Protein AF-A0A8T3S7T8-F1 (afdb_monomer)

Mean predicted aligned error: 4.33 Å

Nearest PDB structures (foldseek):
  5igh-assembly1_A  TM=6.616E-01  e=3.469E-10  Escherichia coli
  4dfb-assembly2_B  TM=6.862E-01  e=3.957E-08  Enterococcus casseliflavus
  3dxq-assembly1_A  TM=6.863E-01  e=6.716E-07  Mesorhizobium loti
  4feu-assembly6_F  TM=6.200E-01  e=1.980E-06  Acinetobacter baumannii AYE
  4few-assembly8_D  TM=5.437E-01  e=1.697E-06  Acinetobacter baumannii AYE

Solvent-accessible surface area (backbone atoms only — not comparable to full-atom values): 23441 Å² total; per-residue (Å²): 118,49,77,35,48,26,35,40,47,37,48,44,91,56,81,72,30,24,47,18,29,81,88,48,34,63,35,72,49,75,26,70,29,52,98,86,50,35,72,57,37,23,50,49,53,46,36,37,72,77,48,74,37,93,72,50,72,39,44,59,48,68,62,81,33,96,83,70,50,88,85,65,47,50,33,34,36,36,38,46,67,69,62,90,86,64,68,82,48,89,64,47,46,79,37,64,72,51,90,67,57,59,82,90,47,23,70,61,52,50,52,50,49,54,35,61,67,69,65,52,78,79,60,88,50,57,49,72,65,54,40,89,68,34,65,62,52,51,53,52,48,54,42,50,46,24,45,76,70,74,39,37,62,38,83,66,77,40,64,56,42,55,54,75,61,39,36,33,32,41,32,39,23,69,84,75,49,48,36,37,38,38,40,44,25,81,91,23,32,39,27,46,52,50,48,54,51,43,31,74,74,43,67,74,44,33,52,54,71,75,42,73,39,66,92,81,18,30,37,30,27,45,60,67,54,94,60,47,51,36,86,79,45,50,70,67,55,52,38,46,43,48,37,46,52,41,52,51,27,55,75,33,43,90,40,60,68,62,43,45,73,56,58,42,45,81,56,48,53,91,46,47,25,61,46,40,51,63,46,57,70,51,30,76,74,30,62,34,64,93,69,58,69,71,57,51,53,52,46,32,54,48,40,42,55,47,27,57,54,58,58,69,53,58,54,64,53,14,54,29,47,60,58,43,36,52,69,36,27,28,53,45,95,88,38,52,23,48,50,77,52,49,52,42,26,37,19,52,64,69,41,36,47,17,39,34,73,65,36,92,72,62,68,65,59,64,69,58,52,49,51,35,44,48,61,44,43,50,80,67,31,67,43,76,92,50,70,90,36,60,70,63,49,38,22,52,9,14,46,54,45,22,35,51,30,30,50,53,20,62,55,30,40,81,92,44,24,80,80,45,18,58,50,23,40,51,23,43,51,53,23,52,76,66,50,133

Foldseek 3Di:
DAKEKEFEWEDAPDAFWTKAFLVRAGDIDIFDDDPQADPVNSVCVRCCVPQVFNWQWLDKFWFADPVNDSNPIYIYTYTAHGDPPGDGDPRMDIHGHDPDYDPPCRVVVVVVSVCRNVVPDPDPLRACSNDHPSVVVQVVVLQVLCVVLVWGFDDDFAWSDDAQAWTKTWTQTPVRWIKIKIQGRPLQLLVQVVQVVLCVQPPPQAFAWSDGDSVRRMTITTDQDDAFCPLVHDLVNLLLLLLSQLVSFLSFFPVVVVCVVSVAAADELQCLLVLLCVLVVPCVLLVADDDDPVLNVLLSVLSNVLSVVLVVQPQTWGKEQLQDARRQWDDHPNHTHGYDSRRIHGYHRLLNVQNQCLPPSHHPDVLSSLVSNLVSSVVRGGCPSCNPPNLSSNLNSLSVQLSVLSVSLNSGDVSRSSVRSVSNHSSCVSNSVSRD

Sequence (436 aa):
MLTIPTHLLVPHQGHGAVLVDAHGALPRLDLVLEEEDTVVIGVLRALRSAWNLDAVVLETHLPPAPDGSSDDHVALAVIDEPDPSWTAPAGTRWDQPPRELPERVGPRAATWLGEWETGAEPPPLRPRWARPGWHARATAWIRAALEEAGRPAAGEIEMRRLWGISAIARVATAGGGTAWFKAVFPQFEVEVAITRFLEAAIPDAVPHVIAADGDVGWLLLDAVGAEPVGSAATDDQLAAAIRRLVQIQASMAGREEELRALGVADRPLRRLADDVAAAMDDPAEIEGPDVAPERLATVVDWVRRQSDWLDAVGLPETLVHGDFHVFNVIERHGEPVIIDWSDPAISHPLLDVGPWFGHPVAPGDPGRSWAAWLDALSSIGPVDAVRGERERVFGLASAFQLVSYAAIVRGLEPANRYQLSDGVRDFWGLLDARVP

Secondary structure (DSSP, 8-state):
-EEEEEEEE-B-SSTT-EEEETTSSPPEEEEEE-TT--HHHHHHHHHHHHH---PPEEEEE-PPPTT--GGG--EEEEEPPPPTT--PPTTEEEESPPSS--TTTHHHHHHHHHHHHHTPPPPTTS-GGGSTTHHHHHHHHHHHHHHHTT--EEEEEEEEEESSSEEEEEEEETTS-EEEEEEEPGGGTHHHHHHHHHHHHSTTSS--EEEEETTTTEEEEE---SSB--TT--HHHHHHHHHHHHHHHHHHTT-HHHHHHTT-EE--HHHHHHHHHHHTS-TTTTT-----HHHHHHHHHHHHHHHHHHHTT-PPPEEE-SS-STTSEEEETTEEEE---SS-EEE-GGGGHHHHHHSSS--S-HHHHHHHHHHHHTTTS--GGGTT-HHHHHHHHHHHHHHHHHHHHHHS-GGGGGGTHHHHHHHHHHHHTT--

pLDDT: mean 94.03, std 6.05, range [59.03, 98.88]

Radius of gyration: 23.19 Å; Cα contacts (8 Å, |Δi|>4): 797; chains: 1; bounding box: 56×42×66 Å

Structure (mmCIF, N/CA/C/O backbone):
data_AF-A0A8T3S7T8-F1
#
_entry.id   AF-A0A8T3S7T8-F1
#
loop_
_atom_site.group_PDB
_atom_site.id
_atom_site.type_symbol
_atom_site.label_atom_id
_atom_site.label_alt_id
_atom_site.label_comp_id
_atom_site.label_asym_id
_atom_site.label_entity_id
_atom_site.label_seq_id
_atom_site.pdbx_PDB_ins_code
_atom_site.Cartn_x
_atom_site.Cartn_y
_atom_site.Cartn_z
_atom_site.occupancy
_atom_site.B_iso_or_equiv
_atom_site.auth_seq_id
_atom_site.auth_comp_id
_atom_site.auth_asym_id
_atom_site.auth_atom_id
_atom_site.pdbx_PDB_model_num
ATOM 1 N N . MET A 1 1 ? 17.743 16.541 -6.517 1.00 76.06 1 MET A N 1
ATOM 2 C CA . MET A 1 1 ? 18.173 15.893 -7.771 1.00 76.06 1 MET A CA 1
ATOM 3 C C . MET A 1 1 ? 19.166 14.807 -7.409 1.00 76.06 1 MET A C 1
ATOM 5 O O . MET A 1 1 ? 20.225 15.132 -6.885 1.00 76.06 1 MET A O 1
ATOM 9 N N . LEU A 1 2 ? 18.776 13.550 -7.596 1.00 83.56 2 LEU A N 1
ATOM 10 C CA . LEU A 1 2 ? 19.574 12.366 -7.273 1.00 83.56 2 LEU A CA 1
ATOM 11 C C . LEU A 1 2 ? 19.997 11.699 -8.584 1.00 83.56 2 LEU A C 1
ATOM 13 O O . LEU A 1 2 ? 19.167 11.550 -9.478 1.00 83.56 2 LEU A O 1
ATOM 17 N N . THR A 1 3 ? 21.265 11.306 -8.700 1.00 88.00 3 THR A N 1
ATOM 18 C CA . THR A 1 3 ? 21.756 10.574 -9.874 1.00 88.00 3 THR A CA 1
ATOM 19 C C . THR A 1 3 ? 21.933 9.104 -9.523 1.00 88.00 3 THR A C 1
ATOM 21 O O . THR A 1 3 ? 22.721 8.792 -8.636 1.00 88.00 3 THR A O 1
ATOM 24 N N . ILE A 1 4 ? 21.239 8.208 -10.229 1.00 90.00 4 ILE A N 1
ATOM 25 C CA . ILE A 1 4 ? 21.313 6.760 -9.998 1.00 90.00 4 ILE A CA 1
ATOM 26 C C . ILE A 1 4 ? 21.920 6.052 -11.221 1.00 90.00 4 ILE A C 1
ATOM 28 O O . ILE A 1 4 ? 21.263 5.954 -12.264 1.00 90.00 4 ILE A O 1
ATOM 32 N N . PRO A 1 5 ? 23.147 5.514 -11.106 1.00 93.25 5 PRO A N 1
ATOM 33 C CA . PRO A 1 5 ? 23.696 4.527 -12.031 1.00 93.25 5 PRO A CA 1
ATOM 34 C C . PRO A 1 5 ? 22.715 3.382 -12.297 1.00 93.25 5 PRO A C 1
ATOM 36 O O . PRO A 1 5 ? 22.350 2.651 -11.379 1.00 93.25 5 PRO A O 1
ATOM 39 N N . THR A 1 6 ? 22.297 3.194 -13.547 1.00 95.50 6 THR A N 1
ATOM 40 C CA . THR A 1 6 ? 21.309 2.166 -13.897 1.00 95.50 6 THR A CA 1
ATOM 41 C C . THR A 1 6 ? 21.782 1.311 -15.055 1.00 95.50 6 THR A C 1
ATOM 43 O O . THR A 1 6 ? 21.991 1.802 -16.165 1.00 95.50 6 THR A O 1
ATOM 46 N N . HIS A 1 7 ? 21.931 0.015 -14.793 1.00 97.12 7 HIS A N 1
ATOM 47 C CA . HIS A 1 7 ? 22.170 -0.986 -15.822 1.00 97.12 7 HIS A CA 1
ATOM 48 C C . HIS A 1 7 ? 20.862 -1.374 -16.503 1.00 97.12 7 HIS A C 1
ATOM 50 O O . HIS A 1 7 ? 19.808 -1.448 -15.871 1.00 97.12 7 HIS A O 1
ATOM 56 N N . LEU A 1 8 ? 20.938 -1.632 -17.802 1.00 97.38 8 LEU A N 1
ATOM 57 C CA . LEU A 1 8 ? 19.789 -1.944 -18.635 1.00 97.38 8 LEU A CA 1
ATOM 58 C C . LEU A 1 8 ? 19.902 -3.374 -19.141 1.00 97.38 8 LEU A C 1
ATOM 60 O O . LEU A 1 8 ? 20.904 -3.749 -19.750 1.00 97.38 8 LEU A O 1
ATOM 64 N N . LEU A 1 9 ? 18.855 -4.158 -18.910 1.00 96.44 9 LEU A N 1
ATOM 65 C CA . LEU A 1 9 ? 18.679 -5.464 -19.520 1.00 96.44 9 LEU A CA 1
ATOM 66 C C . LEU A 1 9 ? 17.647 -5.312 -20.633 1.00 96.44 9 LEU A C 1
ATOM 68 O O . LEU A 1 9 ? 16.460 -5.136 -20.366 1.00 96.44 9 LEU A O 1
ATOM 72 N N . VAL A 1 10 ? 18.125 -5.350 -21.876 1.00 95.88 10 VAL A N 1
ATOM 73 C CA . VAL A 1 10 ? 17.285 -5.249 -23.071 1.00 95.88 10 VAL A CA 1
ATOM 74 C C . VAL A 1 10 ? 17.419 -6.546 -23.869 1.00 95.88 10 VAL A C 1
ATOM 76 O O . VAL A 1 10 ? 18.478 -6.774 -24.467 1.00 95.88 10 VAL A O 1
ATOM 79 N N . PRO A 1 11 ? 16.398 -7.416 -23.862 1.00 93.56 11 PRO A N 1
ATOM 80 C CA . PRO A 1 11 ? 16.412 -8.635 -24.653 1.00 93.56 11 PRO A CA 1
ATOM 81 C C . PRO A 1 11 ? 16.242 -8.331 -26.143 1.00 93.56 11 PRO A C 1
ATOM 83 O O . PRO A 1 11 ? 15.543 -7.396 -26.538 1.00 93.56 11 PRO A O 1
ATOM 86 N N . HIS A 1 12 ? 16.885 -9.139 -26.983 1.00 91.12 12 HIS A N 1
ATOM 87 C CA . HIS A 1 12 ? 16.596 -9.179 -28.411 1.00 91.12 12 HIS A CA 1
ATOM 88 C C . HIS A 1 12 ? 15.361 -10.058 -28.671 1.00 91.12 12 HIS A C 1
ATOM 90 O O . HIS A 1 12 ? 15.142 -11.040 -27.971 1.00 91.12 12 HIS A O 1
ATOM 96 N N . GLN A 1 13 ? 14.602 -9.774 -29.732 1.00 81.38 13 GLN A N 1
ATOM 97 C CA . GLN A 1 13 ? 13.414 -10.566 -30.114 1.00 81.38 13 GLN A CA 1
ATOM 98 C C . GLN A 1 13 ? 13.736 -12.026 -30.463 1.00 81.38 13 GLN A C 1
ATOM 100 O O . GLN A 1 13 ? 12.916 -12.931 -30.345 1.00 81.38 13 GLN A O 1
ATOM 105 N N . GLY A 1 14 ? 14.952 -12.264 -30.953 1.00 74.12 14 GLY A N 1
ATOM 106 C CA . GLY A 1 14 ? 15.502 -13.607 -31.088 1.00 74.12 14 GLY A CA 1
ATOM 107 C C . GLY A 1 14 ? 16.191 -14.013 -29.792 1.00 74.12 14 GLY A C 1
ATOM 108 O O . GLY A 1 14 ? 17.171 -13.365 -29.420 1.00 74.12 14 GLY A O 1
ATOM 109 N N . HIS A 1 15 ? 15.721 -15.091 -29.155 1.00 77.25 15 HIS A N 1
ATOM 110 C CA . HIS A 1 15 ? 16.396 -15.708 -28.009 1.00 77.25 15 HIS A CA 1
ATOM 111 C C . HIS A 1 15 ? 17.904 -15.877 -28.273 1.00 77.25 15 HIS A C 1
ATOM 113 O O . HIS A 1 15 ? 18.318 -16.260 -29.371 1.00 77.25 15 HIS A O 1
ATOM 119 N N . GLY A 1 16 ? 18.721 -15.618 -27.250 1.00 82.62 16 GLY A N 1
ATOM 120 C CA . GLY A 1 16 ? 20.174 -15.814 -27.286 1.00 82.62 16 GLY A CA 1
ATOM 121 C C . GLY A 1 16 ? 21.021 -14.571 -27.582 1.00 82.62 16 GLY A C 1
ATOM 122 O O . GLY A 1 16 ? 22.239 -14.703 -27.674 1.00 82.62 16 GLY A O 1
ATOM 123 N N . ALA A 1 17 ? 20.431 -13.380 -27.717 1.00 92.25 17 ALA A N 1
ATOM 124 C CA . ALA A 1 17 ? 21.162 -12.113 -27.665 1.00 92.25 17 ALA A CA 1
ATOM 125 C C . ALA A 1 17 ? 20.509 -11.051 -26.758 1.00 92.25 17 ALA A C 1
ATOM 127 O O . ALA A 1 17 ? 19.292 -10.893 -26.729 1.00 92.25 17 ALA A O 1
ATOM 128 N N . VAL A 1 18 ? 21.330 -10.263 -26.072 1.00 95.81 18 VAL A N 1
ATOM 129 C CA . VAL A 1 18 ? 20.908 -9.058 -25.340 1.00 95.81 18 VAL A CA 1
ATOM 130 C C . VAL A 1 18 ? 21.699 -7.857 -25.834 1.00 95.81 18 VAL A C 1
ATOM 132 O O . VAL A 1 18 ? 22.733 -8.001 -26.495 1.00 95.81 18 VAL A O 1
ATOM 135 N N . LEU A 1 19 ? 21.203 -6.657 -25.551 1.00 96.75 19 LEU A N 1
ATOM 136 C CA . LEU A 1 19 ? 21.947 -5.444 -25.852 1.00 96.75 19 LEU A CA 1
ATOM 137 C C . LEU A 1 19 ? 23.137 -5.331 -24.895 1.00 96.75 19 LEU A C 1
ATOM 139 O O . LEU A 1 19 ? 22.960 -5.380 -23.680 1.00 96.75 19 LEU A O 1
ATOM 143 N N . VAL A 1 20 ? 24.333 -5.143 -25.446 1.00 97.19 20 VAL A N 1
ATOM 144 C CA . VAL A 1 20 ? 25.572 -4.902 -24.697 1.00 97.19 20 VAL A CA 1
ATOM 145 C C . VAL A 1 20 ? 26.278 -3.648 -25.202 1.00 97.19 20 VAL A C 1
ATOM 147 O O . VAL A 1 20 ? 26.072 -3.213 -26.338 1.00 97.19 20 VAL A O 1
ATOM 150 N N . ASP A 1 21 ? 27.122 -3.056 -24.364 1.00 96.56 21 ASP A N 1
ATOM 151 C CA . ASP A 1 21 ? 27.976 -1.933 -24.745 1.00 96.56 21 ASP A CA 1
ATOM 152 C C . ASP A 1 21 ? 29.191 -2.371 -25.596 1.00 96.56 21 ASP A C 1
ATOM 154 O O . ASP A 1 21 ? 29.365 -3.537 -25.968 1.00 96.56 21 ASP A O 1
ATOM 158 N N . ALA A 1 22 ? 30.075 -1.424 -25.918 1.00 95.06 22 ALA A N 1
ATOM 159 C CA . ALA A 1 22 ? 31.286 -1.683 -26.694 1.00 95.06 22 ALA A CA 1
ATOM 160 C C . ALA A 1 22 ? 32.219 -2.719 -26.036 1.00 95.06 22 ALA A C 1
ATOM 162 O O . ALA A 1 22 ? 32.916 -3.446 -26.748 1.00 95.06 22 ALA A O 1
ATOM 163 N N . HIS A 1 23 ? 32.193 -2.839 -24.709 1.00 95.06 23 HIS A N 1
ATOM 164 C CA . HIS A 1 23 ? 32.999 -3.774 -23.927 1.00 95.06 23 HIS A CA 1
ATOM 165 C C . HIS A 1 23 ? 32.312 -5.129 -23.715 1.00 95.06 23 HIS A C 1
ATOM 167 O O . HIS A 1 23 ? 32.941 -6.050 -23.201 1.00 95.06 23 HIS A O 1
ATOM 173 N N . GLY A 1 24 ? 31.069 -5.284 -24.175 1.00 95.56 24 GLY A N 1
ATOM 174 C CA . GLY A 1 24 ? 30.289 -6.499 -23.973 1.00 95.56 24 GLY A CA 1
ATOM 175 C C . GLY A 1 24 ? 29.654 -6.586 -22.586 1.00 95.56 24 GLY A C 1
ATOM 176 O O . GLY A 1 24 ? 29.328 -7.690 -22.172 1.00 95.56 24 GLY A O 1
ATOM 177 N N . ALA A 1 25 ? 29.499 -5.467 -21.871 1.00 96.44 25 ALA A N 1
ATOM 178 C CA . ALA A 1 25 ? 28.801 -5.391 -20.587 1.00 96.44 25 ALA A CA 1
ATOM 179 C C . ALA A 1 25 ? 27.350 -4.908 -20.761 1.00 96.44 25 ALA A C 1
ATOM 181 O O . ALA A 1 25 ? 26.982 -4.387 -21.818 1.00 96.44 25 ALA A O 1
ATOM 182 N N . LEU A 1 26 ? 26.520 -5.051 -19.717 1.00 96.88 26 LEU A N 1
ATOM 183 C CA . LEU A 1 26 ? 25.178 -4.457 -19.711 1.00 96.88 26 LEU A CA 1
ATOM 184 C C . LEU A 1 26 ? 25.282 -2.931 -19.880 1.00 96.88 26 LEU A C 1
ATOM 186 O O . LEU A 1 26 ? 25.990 -2.298 -19.086 1.00 96.88 26 LEU A O 1
ATOM 190 N N . PRO A 1 27 ? 24.564 -2.326 -20.848 1.00 96.75 27 PRO A N 1
ATOM 191 C CA . PRO A 1 27 ? 24.570 -0.888 -21.040 1.00 96.75 27 PRO A CA 1
ATOM 192 C C . PRO A 1 27 ? 24.157 -0.167 -19.763 1.00 96.75 27 PRO A C 1
ATOM 194 O O . PRO A 1 27 ? 23.341 -0.663 -18.984 1.00 96.75 27 PRO A O 1
ATOM 197 N N . ARG A 1 28 ? 24.705 1.029 -19.568 1.00 95.31 28 ARG A N 1
ATOM 198 C CA . ARG A 1 28 ? 24.436 1.851 -18.395 1.00 95.31 28 ARG A CA 1
ATOM 199 C C . ARG A 1 28 ? 23.986 3.245 -18.806 1.00 95.31 28 ARG A C 1
ATOM 201 O O . ARG A 1 28 ? 24.592 3.855 -19.684 1.00 95.31 28 ARG A O 1
ATOM 208 N N . LEU A 1 29 ? 22.963 3.747 -18.123 1.00 94.50 29 LEU A N 1
ATOM 209 C CA . LEU A 1 29 ? 22.554 5.149 -18.135 1.00 94.50 29 LEU A CA 1
ATOM 210 C C . LEU A 1 29 ? 22.591 5.691 -16.706 1.00 94.50 29 LEU A C 1
ATOM 212 O O . LEU A 1 29 ? 22.309 4.965 -15.755 1.00 94.50 29 LEU A O 1
ATOM 216 N N . ASP A 1 30 ? 22.920 6.968 -16.555 1.00 93.62 30 ASP A N 1
ATOM 217 C CA . ASP A 1 30 ? 22.787 7.655 -15.274 1.00 93.62 30 ASP A CA 1
ATOM 218 C C . ASP A 1 30 ? 21.415 8.342 -15.239 1.00 93.62 30 ASP A C 1
ATOM 220 O O . ASP A 1 30 ? 21.132 9.241 -16.037 1.00 93.62 30 ASP A O 1
ATOM 224 N N . LEU A 1 31 ? 20.535 7.882 -14.348 1.00 92.19 31 LEU A N 1
ATOM 225 C CA . LEU A 1 31 ? 19.194 8.443 -14.200 1.00 92.19 31 LEU A CA 1
ATOM 226 C C . LEU A 1 31 ? 19.264 9.692 -13.344 1.00 92.19 31 LEU A C 1
ATOM 228 O O . LEU A 1 31 ? 19.766 9.636 -12.227 1.00 92.19 31 LEU A O 1
ATOM 232 N N . VAL A 1 32 ? 18.715 10.793 -13.838 1.00 89.25 32 VAL A N 1
ATOM 233 C CA . VAL A 1 32 ? 18.535 12.010 -13.051 1.00 89.25 32 VAL A CA 1
ATOM 234 C C . VAL A 1 32 ? 17.101 12.022 -12.542 1.00 89.25 32 VAL A C 1
ATOM 236 O O . VAL A 1 32 ? 16.175 12.181 -13.336 1.00 89.25 32 VAL A O 1
ATOM 239 N N . LEU A 1 33 ? 16.931 11.821 -11.236 1.00 88.19 33 LEU A N 1
ATOM 240 C CA . LEU A 1 33 ? 15.633 11.858 -10.572 1.00 88.19 33 LEU A CA 1
ATOM 241 C C . LEU A 1 33 ? 15.391 13.238 -9.954 1.00 88.19 33 LEU A C 1
ATOM 243 O O . LEU A 1 33 ? 16.214 13.762 -9.185 1.00 88.19 33 LEU A O 1
ATOM 247 N N . GLU A 1 34 ? 14.253 13.823 -10.307 1.00 88.44 34 GLU A N 1
ATOM 248 C CA . GLU A 1 34 ? 13.662 14.977 -9.633 1.00 88.44 34 GLU A CA 1
ATOM 249 C C . GLU A 1 34 ? 12.877 14.519 -8.389 1.00 88.44 34 GLU A C 1
ATOM 25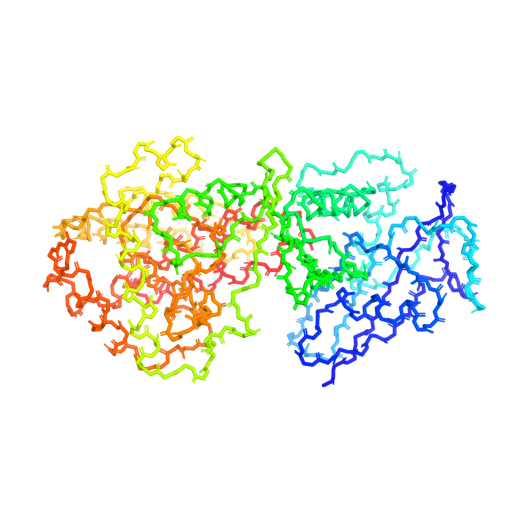1 O O . GLU A 1 34 ? 12.748 13.326 -8.136 1.00 88.44 34 GLU A O 1
ATOM 256 N N . GLU A 1 35 ? 12.418 15.456 -7.558 1.00 76.62 35 GLU A N 1
ATOM 257 C CA . GLU A 1 35 ? 11.936 15.169 -6.192 1.00 76.62 35 GLU A CA 1
ATOM 258 C C . GLU A 1 35 ? 10.752 14.183 -6.134 1.00 76.62 35 GLU A C 1
ATOM 260 O O . GLU A 1 35 ? 10.676 13.372 -5.217 1.00 76.62 35 GLU A O 1
ATOM 265 N N . GLU A 1 36 ? 9.890 14.185 -7.150 1.00 78.94 36 GLU A N 1
ATOM 266 C CA . GLU A 1 36 ? 8.728 13.289 -7.259 1.00 78.94 36 GLU A CA 1
ATOM 267 C C . GLU A 1 36 ? 8.946 12.120 -8.239 1.00 78.94 36 GLU A C 1
ATOM 269 O O . GLU A 1 36 ? 8.035 11.322 -8.486 1.00 78.94 36 GLU A O 1
ATOM 274 N N . ASP A 1 37 ? 10.133 12.016 -8.846 1.00 86.56 37 ASP A N 1
ATOM 275 C CA . ASP A 1 37 ? 10.403 10.979 -9.835 1.00 86.56 37 ASP A CA 1
ATOM 276 C C . ASP A 1 37 ? 10.621 9.621 -9.162 1.00 86.56 37 ASP A C 1
ATOM 278 O O . ASP A 1 37 ? 11.493 9.435 -8.314 1.00 86.56 37 ASP A O 1
ATOM 282 N N . THR A 1 38 ? 9.883 8.616 -9.627 1.00 91.12 38 THR A N 1
ATOM 283 C CA . THR A 1 38 ? 10.204 7.215 -9.350 1.00 91.12 38 THR A CA 1
ATOM 284 C C . THR A 1 38 ? 11.249 6.699 -10.343 1.00 91.12 38 THR A C 1
ATOM 286 O O . THR A 1 38 ? 11.444 7.262 -11.425 1.00 91.12 38 THR A O 1
ATOM 289 N N . VAL A 1 39 ? 11.901 5.576 -10.019 1.00 92.00 39 VAL A N 1
ATOM 290 C CA . VAL A 1 39 ? 12.924 4.966 -10.891 1.00 92.00 39 VAL A CA 1
ATOM 291 C C . VAL A 1 39 ? 12.382 4.703 -12.297 1.00 92.00 39 VAL A C 1
ATOM 293 O O . VAL A 1 39 ? 13.064 4.999 -13.273 1.00 92.00 39 VAL A O 1
ATOM 296 N N . VAL A 1 40 ? 11.140 4.220 -12.428 1.00 95.50 40 VAL A N 1
ATOM 297 C CA . VAL A 1 40 ? 10.534 3.958 -13.745 1.00 95.50 40 VAL A CA 1
ATOM 298 C C . VAL A 1 40 ? 10.373 5.237 -14.575 1.00 95.50 40 VAL A C 1
ATOM 300 O O . VAL A 1 40 ? 10.632 5.205 -15.777 1.00 95.50 40 VAL A O 1
ATOM 303 N N . ILE A 1 41 ? 10.037 6.375 -13.953 1.00 95.38 41 ILE A N 1
ATOM 304 C CA . ILE A 1 41 ? 9.968 7.672 -14.645 1.00 95.38 41 ILE A CA 1
ATOM 305 C C . ILE A 1 41 ? 11.359 8.066 -15.154 1.00 95.38 41 ILE A C 1
ATOM 307 O O . ILE A 1 41 ? 11.507 8.429 -16.324 1.00 95.38 41 ILE A O 1
ATOM 311 N N . GLY A 1 42 ? 12.379 7.949 -14.298 1.00 94.69 42 GLY A N 1
ATOM 312 C CA . GLY A 1 42 ? 13.767 8.228 -14.664 1.00 94.69 42 GLY A CA 1
ATOM 313 C C . GLY A 1 42 ? 14.252 7.360 -15.826 1.00 94.69 42 GLY A C 1
ATOM 314 O O . GLY A 1 42 ? 14.805 7.885 -16.792 1.00 94.69 42 GLY A O 1
ATOM 315 N N . VAL A 1 43 ? 13.995 6.047 -15.773 1.00 95.81 43 VAL A N 1
ATOM 316 C CA . VAL A 1 43 ? 14.351 5.086 -16.832 1.00 95.81 43 VAL A CA 1
ATOM 317 C C . VAL A 1 43 ? 13.691 5.461 -18.155 1.00 95.81 43 VAL A C 1
ATOM 319 O O . VAL A 1 43 ? 14.384 5.596 -19.161 1.00 95.81 43 VAL A O 1
ATOM 322 N N . LEU A 1 44 ? 12.372 5.671 -18.166 1.00 95.81 44 LEU A N 1
ATOM 323 C CA . LEU A 1 44 ? 11.635 6.015 -19.385 1.00 95.81 44 LEU A CA 1
ATOM 324 C C . LEU A 1 44 ? 12.127 7.338 -19.988 1.00 95.81 44 LEU A C 1
ATOM 326 O O . LEU A 1 44 ? 12.361 7.420 -21.195 1.00 95.81 44 LEU A O 1
ATOM 330 N N . ARG A 1 45 ? 12.364 8.356 -19.150 1.00 95.19 45 ARG A N 1
ATOM 331 C CA . ARG A 1 45 ? 12.925 9.646 -19.580 1.00 95.19 45 ARG A CA 1
ATOM 332 C C . ARG A 1 45 ? 14.319 9.477 -20.188 1.00 95.19 45 ARG A C 1
ATOM 334 O O . ARG A 1 45 ? 14.593 10.044 -21.248 1.00 95.19 45 ARG A O 1
ATOM 341 N N . ALA A 1 46 ? 15.187 8.699 -19.543 1.00 95.25 46 ALA A N 1
ATOM 342 C CA . ALA A 1 46 ? 16.550 8.458 -20.003 1.00 95.25 46 ALA A CA 1
ATOM 343 C C . ALA A 1 46 ? 16.581 7.679 -21.327 1.00 95.25 46 ALA A C 1
ATOM 345 O O . ALA A 1 46 ? 17.298 8.079 -22.241 1.00 95.25 46 ALA A O 1
ATOM 346 N N . LEU A 1 47 ? 15.768 6.628 -21.471 1.00 95.75 47 LEU A N 1
ATOM 347 C CA . LEU A 1 47 ? 15.670 5.835 -22.702 1.00 95.75 47 LEU A CA 1
ATOM 348 C C . LEU A 1 47 ? 15.120 6.654 -23.875 1.00 95.75 47 LEU A C 1
ATOM 350 O O . LEU A 1 47 ? 15.686 6.618 -24.970 1.00 95.75 47 LEU A O 1
ATOM 354 N N . ARG A 1 48 ? 14.079 7.462 -23.646 1.00 95.31 48 ARG A N 1
ATOM 355 C CA . ARG A 1 48 ? 13.528 8.350 -24.676 1.00 95.31 48 ARG A CA 1
ATOM 356 C C . ARG A 1 48 ? 14.553 9.393 -25.124 1.00 95.31 48 ARG A C 1
ATOM 358 O O . ARG A 1 48 ? 14.756 9.579 -26.318 1.00 95.31 48 ARG A O 1
ATOM 365 N N . SER A 1 49 ? 15.228 10.044 -24.176 1.00 95.00 49 SER A N 1
ATOM 366 C CA . SER A 1 49 ? 16.193 11.115 -24.461 1.00 95.00 49 SER A CA 1
ATOM 367 C C . SER A 1 49 ? 17.490 10.602 -25.097 1.00 95.00 49 SER A C 1
ATOM 369 O O . SER A 1 49 ? 17.953 11.146 -26.098 1.00 95.00 49 SER A O 1
ATOM 371 N N . ALA A 1 50 ? 18.082 9.546 -24.533 1.00 94.62 50 ALA A N 1
ATOM 372 C CA . ALA A 1 50 ? 19.385 9.054 -24.965 1.00 94.62 50 ALA A CA 1
ATOM 373 C C . ALA A 1 50 ? 19.291 8.125 -26.179 1.00 94.62 50 ALA A C 1
ATOM 375 O O . ALA A 1 50 ? 20.192 8.127 -27.019 1.00 94.62 50 ALA A O 1
ATOM 376 N N . TRP A 1 51 ? 18.247 7.293 -26.254 1.00 95.31 51 TRP A N 1
ATOM 377 C CA . TRP A 1 51 ? 18.166 6.178 -27.205 1.00 95.31 51 TRP A CA 1
ATOM 378 C C . TRP A 1 51 ? 16.983 6.274 -28.173 1.00 95.31 51 TRP A C 1
ATOM 380 O O . TRP A 1 51 ? 16.818 5.379 -29.004 1.00 95.31 51 TRP A O 1
ATOM 390 N N . ASN A 1 52 ? 16.168 7.335 -28.082 1.00 95.25 52 ASN A N 1
ATOM 391 C CA . ASN A 1 52 ? 14.938 7.486 -28.863 1.00 95.25 52 ASN A CA 1
ATOM 392 C C . ASN A 1 52 ? 14.070 6.212 -28.803 1.00 95.25 52 ASN A C 1
ATOM 394 O O . ASN A 1 52 ? 13.581 5.725 -29.824 1.00 95.25 52 ASN A O 1
ATOM 398 N N . LEU A 1 53 ? 13.972 5.631 -27.603 1.00 94.62 53 LEU A N 1
ATOM 399 C CA . LEU A 1 53 ? 13.252 4.393 -27.337 1.00 94.62 53 LEU A CA 1
ATO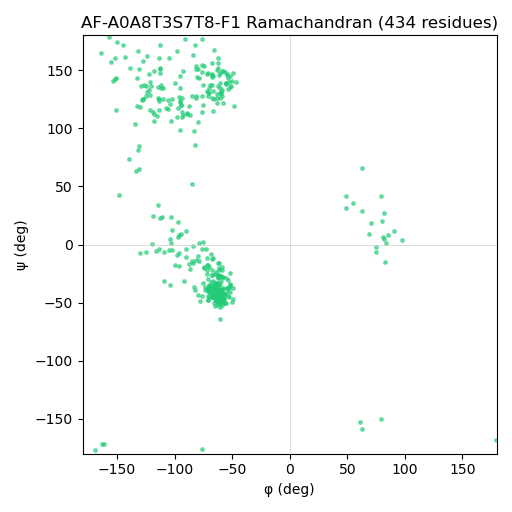M 400 C C . LEU A 1 53 ? 12.050 4.674 -26.433 1.00 94.62 53 LEU A C 1
ATOM 402 O O . LEU A 1 53 ? 12.222 5.018 -25.263 1.00 94.62 53 LEU A O 1
ATOM 406 N N . ASP A 1 54 ? 10.845 4.457 -26.958 1.00 92.75 54 ASP A N 1
ATOM 407 C CA . ASP A 1 54 ? 9.626 4.357 -26.154 1.00 92.75 54 ASP A CA 1
ATOM 408 C C . ASP A 1 54 ? 9.521 2.938 -25.586 1.00 92.75 54 ASP A C 1
ATOM 410 O O . ASP A 1 54 ? 8.944 2.028 -26.179 1.00 92.75 54 ASP A O 1
ATOM 414 N N . ALA A 1 55 ? 10.184 2.745 -24.450 1.00 94.12 55 ALA A N 1
ATOM 415 C CA . ALA A 1 55 ? 10.325 1.452 -23.800 1.00 94.12 55 ALA A CA 1
ATOM 416 C C . ALA A 1 55 ? 9.098 1.059 -22.968 1.00 94.12 55 ALA A C 1
ATOM 418 O O . ALA A 1 55 ? 8.413 1.900 -22.388 1.00 94.12 55 ALA A O 1
ATOM 419 N N . VAL A 1 56 ? 8.910 -0.250 -22.805 1.00 95.44 56 VAL A N 1
ATOM 420 C CA . VAL A 1 56 ? 8.120 -0.823 -21.711 1.00 95.44 56 VAL A CA 1
ATOM 421 C C . VAL A 1 56 ? 9.094 -1.345 -20.664 1.00 95.44 56 VAL A C 1
ATOM 423 O O . VAL A 1 56 ? 9.969 -2.145 -20.974 1.00 95.44 56 VAL A O 1
ATOM 426 N N . VAL A 1 57 ? 8.949 -0.898 -19.420 1.00 96.44 57 VAL A N 1
ATOM 427 C CA . VAL A 1 57 ? 9.742 -1.405 -18.294 1.00 96.44 57 VAL A CA 1
ATOM 428 C C . VAL A 1 57 ? 8.961 -2.534 -17.626 1.00 96.44 57 VAL A C 1
ATOM 430 O O . VAL A 1 57 ? 7.801 -2.348 -17.262 1.00 96.44 57 VAL A O 1
ATOM 433 N N . LEU A 1 58 ? 9.585 -3.702 -17.482 1.00 95.19 58 LEU A N 1
ATOM 434 C CA . LEU A 1 58 ? 9.017 -4.856 -16.777 1.00 95.19 58 LEU A CA 1
ATOM 435 C C . LEU A 1 58 ? 9.409 -4.863 -15.296 1.00 95.19 58 LEU A C 1
ATOM 437 O O . LEU A 1 58 ? 8.642 -5.320 -14.455 1.00 95.19 58 LEU A O 1
ATOM 441 N N . GLU A 1 59 ? 10.591 -4.348 -14.964 1.00 94.81 59 GLU A N 1
ATOM 442 C CA . GLU A 1 59 ? 11.095 -4.315 -13.592 1.00 94.81 59 GLU A CA 1
ATOM 443 C C . GLU A 1 59 ? 12.070 -3.154 -13.404 1.00 94.81 59 GLU A C 1
ATOM 445 O O . GLU A 1 59 ? 12.911 -2.890 -14.265 1.00 94.81 59 GLU A O 1
ATOM 450 N N . THR A 1 60 ? 11.989 -2.498 -12.248 1.00 94.06 60 THR A N 1
ATOM 451 C CA . THR A 1 60 ? 13.064 -1.656 -11.720 1.00 94.06 60 THR A CA 1
ATOM 452 C C . THR A 1 60 ? 13.535 -2.252 -10.401 1.00 94.06 60 THR A C 1
ATOM 454 O O . THR A 1 60 ? 12.789 -2.253 -9.423 1.00 94.06 60 THR A O 1
ATOM 457 N N . HIS A 1 61 ? 14.761 -2.757 -10.378 1.00 94.06 61 HIS A N 1
ATOM 458 C CA . HIS A 1 61 ? 15.389 -3.340 -9.203 1.00 94.06 61 HIS A CA 1
ATOM 459 C C . HIS A 1 61 ? 16.436 -2.365 -8.663 1.00 94.06 61 HIS A C 1
ATOM 461 O O . HIS A 1 61 ? 17.397 -2.032 -9.353 1.00 94.06 61 HIS A O 1
ATOM 467 N N . LEU A 1 62 ? 16.228 -1.880 -7.442 1.00 91.12 62 LEU A N 1
ATOM 468 C CA . LEU A 1 62 ? 17.085 -0.906 -6.764 1.00 91.12 62 LEU A CA 1
ATOM 469 C C . LEU A 1 62 ? 17.365 -1.423 -5.347 1.00 91.12 62 LEU A C 1
ATOM 471 O O . LEU A 1 62 ? 16.639 -1.047 -4.425 1.00 91.12 62 LEU A O 1
ATOM 475 N N . PRO A 1 63 ? 18.331 -2.340 -5.171 1.00 87.50 63 PRO A N 1
ATOM 476 C CA . PRO A 1 63 ? 18.650 -2.877 -3.858 1.00 87.50 63 PRO A CA 1
ATOM 477 C C . PRO A 1 63 ? 19.177 -1.764 -2.932 1.00 87.50 63 PRO A C 1
ATOM 479 O O . PRO A 1 63 ? 19.794 -0.800 -3.410 1.00 87.50 63 PRO A O 1
ATOM 482 N N . PRO A 1 64 ? 18.947 -1.874 -1.612 1.00 81.56 64 PRO A N 1
ATOM 483 C CA . PRO A 1 64 ? 19.446 -0.906 -0.645 1.00 81.56 64 PRO A CA 1
ATOM 484 C C . PRO A 1 64 ? 20.978 -0.882 -0.643 1.00 81.56 64 PRO A C 1
ATOM 486 O O . PRO A 1 64 ? 21.643 -1.876 -0.950 1.00 81.56 64 PRO A O 1
ATOM 489 N N . ALA A 1 65 ? 21.554 0.266 -0.289 1.00 75.31 65 ALA A N 1
ATOM 490 C CA . ALA A 1 65 ? 22.998 0.383 -0.145 1.00 75.31 65 ALA A CA 1
ATOM 491 C C . ALA A 1 65 ? 23.494 -0.419 1.086 1.00 75.31 65 ALA A C 1
ATOM 493 O O . ALA A 1 65 ? 22.880 -0.322 2.147 1.00 75.31 65 ALA A O 1
ATOM 494 N N . PRO A 1 66 ? 24.616 -1.165 0.991 1.00 67.50 66 PRO A N 1
ATOM 495 C CA . PRO A 1 66 ? 25.217 -1.946 2.076 1.00 67.50 66 PRO A CA 1
ATOM 496 C C . PRO A 1 66 ? 25.504 -1.161 3.356 1.00 67.50 66 PRO A C 1
ATOM 498 O O . PRO A 1 66 ? 25.489 -1.737 4.438 1.00 67.50 66 PRO A O 1
ATOM 501 N N . ASP A 1 67 ? 25.799 0.133 3.241 1.00 67.94 67 ASP A N 1
ATOM 502 C CA . ASP A 1 67 ? 26.083 1.036 4.359 1.00 67.94 67 ASP A CA 1
ATOM 503 C C . ASP A 1 67 ? 24.910 1.978 4.681 1.00 67.94 67 ASP A C 1
ATOM 505 O O . ASP A 1 67 ? 25.040 2.858 5.531 1.00 67.94 67 ASP A O 1
ATOM 509 N N . GLY A 1 68 ? 23.772 1.808 3.997 1.00 62.28 68 GLY A N 1
ATOM 510 C CA . GLY A 1 68 ? 22.607 2.686 4.097 1.00 62.28 68 GLY A CA 1
ATOM 511 C C . GLY A 1 68 ? 22.818 4.090 3.516 1.00 62.28 68 GLY A C 1
ATOM 512 O O . GLY A 1 68 ? 21.970 4.956 3.725 1.00 62.28 68 GLY A O 1
ATOM 513 N N . SER A 1 69 ? 23.929 4.346 2.813 1.00 64.44 69 SER A N 1
ATOM 514 C CA . SER A 1 69 ? 24.196 5.651 2.204 1.00 64.44 69 SER A CA 1
ATOM 515 C C . SER A 1 69 ? 23.375 5.871 0.930 1.00 64.44 69 SER A C 1
ATOM 517 O O . SER A 1 69 ? 23.097 4.947 0.167 1.00 64.44 69 SER A O 1
ATOM 519 N N . SER A 1 70 ? 23.029 7.130 0.663 1.00 59.16 70 SER A N 1
ATOM 520 C CA . SER A 1 70 ? 22.372 7.557 -0.579 1.00 59.16 70 SER A CA 1
ATOM 521 C C . SER A 1 70 ? 23.285 7.532 -1.808 1.00 59.16 70 SER A C 1
ATOM 523 O O . SER A 1 70 ? 22.811 7.698 -2.931 1.00 59.16 70 SER A O 1
ATOM 525 N N . ASP A 1 71 ? 24.594 7.375 -1.611 1.00 59.03 71 ASP A N 1
ATOM 526 C CA . ASP A 1 71 ? 25.598 7.705 -2.627 1.00 59.03 71 ASP A CA 1
ATOM 527 C C . ASP A 1 71 ? 26.049 6.487 -3.449 1.00 59.03 71 ASP A C 1
ATOM 529 O O . ASP A 1 71 ? 26.748 6.648 -4.449 1.00 59.03 71 ASP A O 1
ATOM 533 N N . ASP A 1 72 ? 25.621 5.275 -3.076 1.00 67.12 72 ASP A N 1
ATOM 534 C CA . ASP A 1 72 ? 26.028 4.023 -3.734 1.00 67.12 72 ASP A CA 1
ATOM 535 C C . ASP A 1 72 ? 24.839 3.252 -4.349 1.00 67.12 72 ASP A C 1
ATOM 537 O O . ASP A 1 72 ? 24.855 2.032 -4.519 1.00 67.12 72 ASP A O 1
ATOM 541 N N . HIS A 1 73 ? 23.746 3.940 -4.673 1.00 81.94 73 HIS A N 1
ATOM 542 C CA . HIS A 1 73 ? 22.607 3.309 -5.337 1.00 81.94 73 HIS A CA 1
ATOM 543 C C . HIS A 1 73 ? 22.967 2.866 -6.762 1.00 81.94 73 HIS A C 1
ATOM 545 O O . HIS A 1 73 ? 23.395 3.667 -7.587 1.00 81.94 73 HIS A O 1
ATOM 551 N N . VAL A 1 74 ? 22.739 1.588 -7.074 1.00 85.94 74 VAL A N 1
ATOM 552 C CA . VAL A 1 74 ? 22.844 1.041 -8.434 1.00 85.94 74 VAL A CA 1
ATOM 553 C C . VAL A 1 74 ? 21.548 0.319 -8.746 1.00 85.94 74 VAL A C 1
ATOM 555 O O . VAL A 1 74 ? 21.153 -0.573 -7.999 1.00 85.94 74 VAL A O 1
ATOM 558 N N . ALA A 1 75 ? 20.902 0.693 -9.845 1.00 92.75 75 ALA A N 1
ATOM 559 C CA . ALA A 1 75 ? 19.672 0.059 -10.289 1.00 92.75 75 ALA A CA 1
ATOM 560 C C . ALA A 1 75 ? 19.899 -0.870 -11.487 1.00 92.75 75 ALA A C 1
ATOM 562 O O . ALA A 1 75 ? 20.870 -0.759 -12.242 1.00 92.75 75 ALA A O 1
ATOM 563 N N . LEU A 1 76 ? 18.945 -1.769 -11.678 1.00 95.88 76 LEU A N 1
ATOM 564 C CA . LEU A 1 76 ? 18.739 -2.550 -12.883 1.00 95.88 76 LEU A CA 1
ATOM 565 C C . LEU A 1 76 ? 17.335 -2.250 -13.400 1.00 95.88 76 LEU A C 1
ATOM 567 O O . LEU A 1 76 ? 16.366 -2.362 -12.651 1.00 95.88 76 LEU A O 1
ATOM 571 N N . ALA A 1 77 ? 17.222 -1.900 -14.676 1.00 97.25 77 ALA A N 1
ATOM 572 C CA . ALA A 1 77 ? 15.940 -1.843 -15.361 1.00 97.25 77 ALA A CA 1
ATOM 573 C C . ALA A 1 77 ? 15.857 -2.969 -16.390 1.00 97.25 77 ALA A C 1
ATOM 575 O O . ALA A 1 77 ? 16.722 -3.095 -17.261 1.00 97.25 77 ALA A O 1
ATOM 576 N N . VAL A 1 78 ? 14.807 -3.777 -16.283 1.00 96.06 78 VAL A N 1
ATOM 577 C CA . VAL A 1 78 ? 14.474 -4.804 -17.268 1.00 96.06 78 VAL A CA 1
ATOM 578 C C . VAL A 1 78 ? 13.479 -4.206 -18.246 1.00 96.06 78 VAL A C 1
ATOM 580 O O . VAL A 1 78 ? 12.391 -3.777 -17.853 1.00 96.06 78 VAL A O 1
ATOM 583 N N . ILE A 1 79 ? 13.863 -4.173 -19.514 1.00 95.81 79 ILE A N 1
ATOM 584 C CA . ILE A 1 79 ? 13.061 -3.624 -20.600 1.00 95.81 79 ILE A CA 1
ATOM 585 C C . ILE A 1 79 ? 12.384 -4.786 -21.329 1.00 95.81 79 ILE A C 1
ATOM 587 O O . ILE A 1 79 ? 12.993 -5.837 -21.516 1.00 95.81 79 ILE A O 1
ATOM 591 N N . ASP A 1 80 ? 11.118 -4.614 -21.702 1.00 93.69 80 ASP A N 1
ATOM 592 C CA . ASP A 1 80 ? 10.440 -5.546 -22.608 1.00 93.69 80 ASP A CA 1
ATOM 593 C C . ASP A 1 80 ? 11.101 -5.494 -23.996 1.00 93.69 80 ASP A C 1
ATOM 595 O O . ASP A 1 80 ? 11.886 -4.591 -24.298 1.00 93.69 80 ASP A O 1
ATOM 599 N N . GLU A 1 81 ? 10.792 -6.453 -24.859 1.00 91.06 81 GLU A N 1
ATOM 600 C CA . GLU A 1 81 ? 11.378 -6.500 -26.200 1.00 91.06 81 GL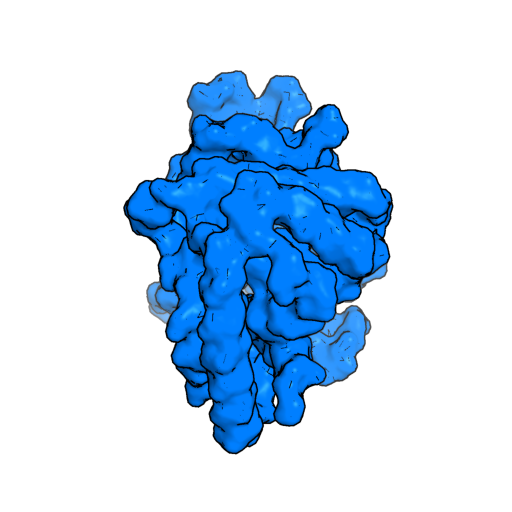U A CA 1
ATOM 601 C C . GLU A 1 81 ? 11.087 -5.204 -26.989 1.00 91.06 81 GLU A C 1
ATOM 603 O O . GLU A 1 81 ? 9.916 -4.862 -27.196 1.00 91.06 81 GLU A O 1
ATOM 608 N N . PRO A 1 82 ? 12.121 -4.466 -27.452 1.00 92.00 82 PRO A N 1
ATOM 609 C CA . PRO A 1 82 ? 11.912 -3.271 -28.263 1.00 92.00 82 PRO A CA 1
ATOM 610 C C . PRO A 1 82 ? 11.212 -3.587 -29.588 1.00 92.00 82 PRO A C 1
ATOM 612 O O . PRO A 1 82 ? 11.334 -4.692 -30.123 1.00 92.00 82 PRO A O 1
ATOM 615 N N . ASP A 1 83 ? 10.538 -2.588 -30.162 1.00 89.12 83 ASP A N 1
ATOM 616 C CA . ASP A 1 83 ? 9.956 -2.695 -31.504 1.00 89.12 83 ASP A CA 1
ATOM 617 C C . ASP A 1 83 ? 11.038 -3.082 -32.538 1.00 89.12 83 ASP A C 1
ATOM 619 O O . ASP A 1 83 ? 12.140 -2.525 -32.488 1.00 89.12 83 ASP A O 1
ATOM 623 N N . PRO A 1 84 ? 10.767 -3.994 -33.498 1.00 87.62 84 PRO A N 1
ATOM 624 C CA . PRO A 1 84 ? 11.786 -4.430 -34.456 1.00 87.62 84 PRO A CA 1
ATOM 625 C C . PRO A 1 84 ? 12.338 -3.298 -35.339 1.00 87.62 84 PRO A C 1
ATOM 627 O O . PRO A 1 84 ? 13.396 -3.447 -35.947 1.00 87.62 84 PRO A O 1
ATOM 630 N N . SER A 1 85 ? 11.609 -2.184 -35.461 1.00 90.56 85 SER A N 1
ATOM 631 C CA . SER A 1 85 ? 12.039 -0.996 -36.201 1.00 90.56 85 SER A CA 1
ATOM 632 C C . SER A 1 85 ? 12.978 -0.085 -35.408 1.00 90.56 85 SER A C 1
ATOM 634 O O . SER A 1 85 ? 13.623 0.790 -35.997 1.00 90.56 85 SER A O 1
ATOM 636 N N . TRP A 1 86 ? 13.092 -0.286 -34.093 1.00 94.62 86 TRP A N 1
ATOM 637 C CA . TRP A 1 86 ? 14.027 0.463 -33.266 1.00 94.62 86 TRP A CA 1
ATOM 638 C C . TRP A 1 86 ? 15.477 0.107 -33.613 1.00 94.62 86 TRP A C 1
ATOM 640 O O . TRP A 1 86 ? 15.842 -1.051 -33.813 1.00 94.62 86 TRP A O 1
ATOM 650 N N . THR A 1 87 ? 16.329 1.129 -33.680 1.00 92.44 87 THR A N 1
ATOM 651 C CA . THR A 1 87 ? 17.758 0.970 -33.965 1.00 92.44 87 THR A CA 1
ATOM 652 C C . THR A 1 87 ? 18.555 1.166 -32.686 1.00 92.44 87 THR A C 1
ATOM 654 O O . THR A 1 87 ? 18.469 2.222 -32.060 1.00 92.44 87 THR A O 1
ATOM 657 N N . ALA A 1 88 ? 19.371 0.171 -32.340 1.00 92.44 88 ALA A N 1
ATOM 658 C CA . ALA A 1 88 ? 20.274 0.252 -31.202 1.00 92.44 88 ALA A CA 1
ATOM 659 C C . ALA A 1 88 ? 21.202 1.487 -31.300 1.00 92.44 88 ALA A C 1
ATOM 661 O O . ALA A 1 88 ? 21.704 1.798 -32.388 1.00 92.44 88 ALA A O 1
ATOM 662 N N . PRO A 1 89 ? 21.451 2.201 -30.188 1.00 94.06 89 PRO A N 1
ATOM 663 C CA . PRO A 1 89 ? 22.266 3.409 -30.186 1.00 94.06 89 PRO A CA 1
ATOM 664 C C . PRO A 1 89 ? 23.736 3.101 -30.496 1.00 94.06 89 PRO A C 1
ATOM 666 O O . PRO A 1 89 ? 24.242 1.998 -30.261 1.00 94.06 89 PRO A O 1
ATOM 669 N N . ALA A 1 90 ? 24.459 4.106 -30.992 1.00 93.12 90 ALA A N 1
ATOM 670 C CA . ALA A 1 90 ? 25.888 3.982 -31.261 1.00 93.12 90 ALA A CA 1
ATOM 671 C C . ALA A 1 90 ? 26.662 3.540 -30.005 1.00 93.12 90 ALA A C 1
ATOM 673 O O . ALA A 1 90 ? 26.401 4.012 -28.902 1.00 93.12 90 ALA A O 1
ATOM 674 N N . GLY A 1 91 ? 27.636 2.644 -30.183 1.00 93.56 91 GLY A N 1
ATOM 675 C CA . GLY A 1 91 ? 28.411 2.085 -29.071 1.00 93.56 91 GLY A CA 1
ATOM 676 C C . GLY A 1 91 ? 27.740 0.907 -28.360 1.00 93.56 91 GLY A C 1
ATOM 677 O O . GLY A 1 91 ? 28.337 0.363 -27.436 1.00 93.56 91 GLY A O 1
ATOM 678 N N . THR A 1 92 ? 26.559 0.477 -28.812 1.00 96.62 92 THR A N 1
ATOM 679 C CA . THR A 1 92 ? 25.923 -0.774 -28.381 1.00 96.62 92 THR A CA 1
ATOM 680 C C . THR A 1 92 ? 25.836 -1.775 -29.530 1.00 96.62 92 THR A C 1
ATOM 682 O O . THR A 1 92 ? 25.969 -1.413 -30.704 1.00 96.62 92 THR A O 1
ATOM 685 N N . ARG A 1 93 ? 25.655 -3.052 -29.198 1.00 95.81 93 ARG A N 1
ATOM 686 C CA . ARG A 1 93 ? 25.429 -4.135 -30.160 1.00 95.81 93 ARG A CA 1
ATOM 687 C C . ARG A 1 93 ? 24.614 -5.256 -29.524 1.00 95.81 93 ARG A C 1
ATOM 689 O O . ARG A 1 93 ? 24.588 -5.387 -28.306 1.00 95.81 93 ARG A O 1
ATOM 696 N N . TRP A 1 94 ? 24.004 -6.087 -30.358 1.00 95.81 94 TRP A N 1
ATOM 697 C CA . TRP A 1 94 ? 23.414 -7.351 -29.927 1.00 95.81 94 TRP A CA 1
ATOM 698 C C . TRP A 1 94 ? 24.508 -8.414 -29.817 1.00 95.81 94 TRP A C 1
ATOM 700 O O . TRP A 1 94 ? 25.255 -8.623 -30.775 1.00 95.81 94 TRP A O 1
ATOM 710 N N . ASP A 1 95 ? 24.622 -9.061 -28.661 1.00 95.56 95 ASP A N 1
ATOM 711 C CA . ASP A 1 95 ? 25.645 -10.076 -28.386 1.00 95.56 95 ASP A CA 1
ATOM 712 C C . ASP A 1 95 ? 25.124 -11.110 -27.374 1.00 95.56 95 ASP A C 1
ATOM 714 O O . ASP A 1 95 ? 24.023 -10.969 -26.837 1.00 95.56 95 ASP A O 1
ATOM 718 N N . GLN A 1 96 ? 25.907 -12.157 -27.114 1.00 93.38 96 GLN A N 1
ATOM 719 C CA . GLN A 1 96 ? 25.612 -13.109 -26.041 1.00 93.38 96 GLN A CA 1
ATOM 720 C C . GLN A 1 96 ? 25.536 -12.397 -24.679 1.00 93.38 96 GLN A C 1
ATOM 722 O O . GLN A 1 96 ? 26.272 -11.427 -24.463 1.00 93.38 96 GLN A O 1
ATOM 727 N N . PRO A 1 97 ? 24.713 -12.891 -23.736 1.00 93.38 97 PRO A N 1
ATOM 728 C CA . PRO A 1 97 ? 24.664 -12.346 -22.387 1.00 93.38 97 PRO A CA 1
ATOM 729 C C . PRO A 1 97 ? 26.044 -12.234 -21.722 1.00 93.38 97 PRO A C 1
ATOM 731 O O . PRO A 1 97 ? 26.863 -13.158 -21.821 1.00 93.38 97 PRO A O 1
ATOM 734 N N . PRO A 1 98 ? 26.330 -11.103 -21.050 1.00 93.19 98 PRO A N 1
ATOM 735 C CA . PRO A 1 98 ? 27.616 -10.883 -20.409 1.00 93.19 98 PRO A CA 1
ATOM 736 C C . PRO A 1 98 ? 27.865 -11.912 -19.306 1.00 93.19 98 PRO A C 1
ATOM 738 O O . PRO A 1 98 ? 26.997 -12.190 -18.483 1.00 93.19 98 PRO A O 1
ATOM 741 N N . ARG A 1 99 ? 29.091 -12.447 -19.259 1.00 88.88 99 ARG A N 1
ATOM 742 C CA . ARG A 1 99 ? 29.527 -13.345 -18.174 1.00 88.88 99 ARG A CA 1
ATOM 743 C C . ARG A 1 99 ? 29.815 -12.594 -16.878 1.00 88.88 99 ARG A C 1
ATOM 745 O O . ARG A 1 99 ? 29.629 -13.144 -15.799 1.00 88.88 99 ARG A O 1
ATOM 752 N N . GLU A 1 100 ? 30.307 -11.367 -17.002 1.00 93.56 100 GLU A N 1
ATOM 753 C CA . GLU A 1 100 ? 30.577 -10.476 -15.879 1.00 93.56 100 GLU A CA 1
ATOM 754 C C . GLU A 1 100 ? 29.392 -9.527 -15.720 1.00 93.56 100 GLU A C 1
ATOM 756 O O . GLU A 1 100 ? 29.073 -8.753 -16.623 1.00 93.56 100 GLU A O 1
ATOM 761 N N . LEU A 1 101 ? 28.725 -9.614 -14.572 1.00 95.00 101 LEU A N 1
ATOM 762 C CA . LEU A 1 101 ? 27.582 -8.777 -14.233 1.00 95.00 101 LEU A CA 1
ATOM 763 C C . LEU A 1 101 ? 27.949 -7.829 -13.083 1.00 95.00 101 LEU A C 1
ATOM 765 O O . LEU A 1 101 ? 28.791 -8.184 -12.255 1.00 95.00 101 LEU A O 1
ATOM 769 N N . PRO A 1 102 ? 27.325 -6.639 -13.000 1.00 90.81 102 PRO A N 1
ATOM 770 C CA . PRO A 1 102 ? 27.612 -5.687 -11.931 1.00 90.81 102 PRO A CA 1
ATOM 771 C C . PRO A 1 102 ? 27.292 -6.303 -10.569 1.00 90.81 102 PRO A C 1
ATOM 773 O O . PRO A 1 102 ? 26.196 -6.816 -10.389 1.00 90.81 102 PRO A O 1
ATOM 776 N N . GLU A 1 103 ? 28.205 -6.228 -9.602 1.00 89.69 103 GLU A N 1
ATOM 777 C CA . GLU A 1 103 ? 28.114 -6.962 -8.327 1.00 89.69 103 GLU A CA 1
ATOM 778 C C . GLU A 1 103 ? 26.749 -6.825 -7.627 1.00 89.69 103 GLU A C 1
ATOM 780 O O . GLU A 1 103 ? 26.143 -7.826 -7.249 1.00 89.69 103 GLU A O 1
ATOM 785 N N . ARG A 1 104 ? 26.225 -5.596 -7.527 1.00 87.69 104 ARG A N 1
ATOM 786 C CA . ARG A 1 104 ? 24.991 -5.297 -6.781 1.00 87.69 104 ARG A CA 1
ATOM 787 C C . ARG A 1 104 ? 23.714 -5.819 -7.430 1.00 87.69 104 ARG A C 1
ATOM 789 O O . ARG A 1 104 ? 22.809 -6.252 -6.731 1.00 87.69 104 ARG A O 1
ATOM 796 N N . VAL A 1 105 ? 23.627 -5.761 -8.756 1.00 92.75 105 VAL A N 1
ATOM 797 C CA . VAL A 1 105 ? 22.409 -6.131 -9.503 1.00 92.75 105 VAL A CA 1
ATOM 798 C C . VAL A 1 105 ? 22.564 -7.429 -10.293 1.00 92.75 105 VAL A C 1
ATOM 800 O O . VAL A 1 105 ? 21.605 -7.948 -10.861 1.00 92.75 105 VAL A O 1
ATOM 803 N N . GLY A 1 106 ? 23.775 -7.977 -10.317 1.00 93.31 106 GLY A N 1
ATOM 804 C CA . GLY A 1 106 ? 24.168 -9.156 -11.068 1.00 93.31 106 GLY A CA 1
ATOM 805 C C . GLY A 1 106 ? 23.407 -10.414 -10.677 1.00 93.31 106 GLY A C 1
ATOM 806 O O . GLY A 1 106 ? 22.959 -11.102 -11.588 1.00 93.31 106 GLY A O 1
ATOM 807 N N . PRO A 1 107 ? 23.162 -10.705 -9.383 1.00 93.31 107 PRO A N 1
ATOM 808 C CA . PRO A 1 107 ? 22.329 -11.842 -9.000 1.00 93.31 107 PRO A CA 1
ATOM 809 C C . PRO A 1 107 ? 20.924 -11.786 -9.618 1.00 93.31 107 PRO A C 1
ATOM 811 O O . PRO A 1 107 ? 20.439 -12.787 -10.157 1.00 93.31 107 PRO A O 1
ATOM 814 N N . ARG A 1 108 ? 20.287 -10.603 -9.619 1.00 93.06 108 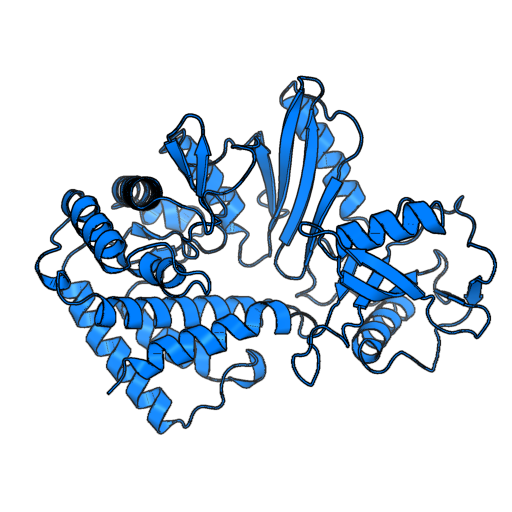ARG A N 1
ATOM 815 C CA . ARG A 1 108 ? 18.965 -10.432 -10.234 1.00 93.06 108 ARG A CA 1
ATOM 816 C C . ARG A 1 108 ? 19.036 -10.519 -11.758 1.00 93.06 108 ARG A C 1
ATOM 818 O O . ARG A 1 108 ? 18.236 -11.241 -12.349 1.00 93.06 108 ARG A O 1
ATOM 825 N N . ALA A 1 109 ? 20.014 -9.857 -12.378 1.00 94.62 109 ALA A N 1
ATOM 826 C CA . ALA A 1 109 ? 20.228 -9.913 -13.822 1.00 94.62 109 ALA A CA 1
ATOM 827 C C . ALA A 1 109 ? 20.488 -11.350 -14.309 1.00 94.62 109 ALA A C 1
ATOM 829 O O . ALA A 1 109 ? 19.875 -11.780 -15.279 1.00 94.62 109 ALA A O 1
ATOM 830 N N . ALA A 1 110 ? 21.328 -12.120 -13.611 1.00 94.19 110 ALA A N 1
ATOM 831 C CA . ALA A 1 110 ? 21.617 -13.517 -13.932 1.00 94.19 110 ALA A CA 1
ATOM 832 C C . ALA A 1 110 ? 20.365 -14.397 -13.841 1.00 94.19 110 ALA A C 1
ATOM 834 O O . ALA A 1 110 ? 20.129 -15.219 -14.722 1.00 94.19 110 ALA A O 1
ATOM 835 N N . THR A 1 111 ? 19.550 -14.195 -12.799 1.00 92.44 111 THR A N 1
ATOM 836 C CA . THR A 1 111 ? 18.275 -14.910 -12.639 1.00 92.44 111 THR A CA 1
ATOM 837 C C . THR A 1 111 ? 17.357 -14.641 -13.828 1.00 92.44 111 THR A C 1
ATOM 839 O O . THR A 1 111 ? 16.865 -15.580 -14.446 1.00 92.44 111 THR A O 1
ATOM 842 N N . TRP A 1 112 ? 17.179 -13.369 -14.193 1.00 92.50 112 TRP A N 1
ATOM 843 C CA . TRP A 1 112 ? 16.338 -12.994 -15.328 1.00 92.50 112 TRP A CA 1
ATOM 844 C C . TRP A 1 112 ? 16.873 -13.552 -16.656 1.00 92.50 112 TRP A C 1
ATOM 846 O O . TRP A 1 112 ? 16.113 -14.117 -17.437 1.00 92.50 112 TRP A O 1
ATOM 856 N N . LEU A 1 113 ? 18.185 -13.443 -16.905 1.00 91.81 113 LEU A N 1
ATOM 857 C CA . LEU A 1 113 ? 18.814 -13.960 -18.126 1.00 91.81 113 LEU A CA 1
ATOM 858 C C . LEU A 1 113 ? 18.634 -15.473 -18.249 1.00 91.81 113 LEU A C 1
ATOM 860 O O . LEU A 1 113 ? 18.280 -15.947 -19.322 1.00 91.81 113 LEU A O 1
ATOM 864 N N . GLY A 1 114 ? 18.800 -16.221 -17.155 1.00 91.12 114 GLY A N 1
ATOM 865 C CA . GLY A 1 114 ? 18.569 -17.664 -17.149 1.00 91.12 114 GLY A CA 1
ATOM 866 C C . GLY A 1 114 ? 17.120 -18.037 -17.475 1.00 91.12 114 GLY A C 1
ATOM 867 O O . GLY A 1 114 ? 16.879 -18.959 -18.256 1.00 91.12 114 GLY A O 1
ATOM 868 N N . GLU A 1 115 ? 16.143 -17.309 -16.928 1.00 89.94 115 GLU A N 1
ATOM 869 C CA . GLU A 1 115 ? 14.721 -17.505 -17.252 1.00 89.94 115 GLU A CA 1
ATOM 870 C C . GLU A 1 115 ? 14.439 -17.229 -18.735 1.00 89.94 115 GLU A C 1
ATOM 872 O O . GLU A 1 115 ? 13.792 -18.030 -19.411 1.00 89.94 115 GLU A O 1
ATOM 877 N N . TRP A 1 116 ? 14.971 -16.125 -19.258 1.00 87.75 116 TRP A N 1
ATOM 878 C CA . TRP A 1 116 ? 14.779 -15.710 -20.643 1.00 87.75 116 TRP A CA 1
ATOM 879 C C . TRP A 1 116 ? 15.466 -16.644 -21.656 1.00 87.75 116 TRP A C 1
ATOM 881 O O . TRP A 1 116 ? 14.864 -17.017 -22.665 1.00 87.75 116 TRP A O 1
ATOM 891 N N . GLU A 1 117 ? 16.697 -17.086 -21.382 1.00 86.56 117 GLU A N 1
ATOM 892 C CA . GLU A 1 117 ? 17.432 -18.037 -22.229 1.00 86.56 117 GLU A CA 1
ATOM 893 C C . GLU A 1 117 ? 16.733 -19.397 -22.312 1.00 86.56 117 GLU A C 1
ATOM 895 O O . GLU A 1 117 ? 16.697 -20.020 -23.374 1.00 86.56 117 GLU A O 1
ATOM 900 N N . THR A 1 118 ? 16.177 -19.864 -21.193 1.00 87.62 118 THR A N 1
ATOM 901 C CA . THR A 1 118 ? 15.514 -21.172 -21.116 1.00 87.62 118 THR A CA 1
ATOM 902 C C . THR A 1 118 ? 14.055 -21.137 -21.563 1.00 87.62 118 THR A C 1
ATOM 904 O O . THR A 1 118 ? 13.475 -22.197 -21.804 1.00 87.62 118 THR A O 1
ATOM 907 N N . GLY A 1 119 ? 13.457 -19.946 -21.679 1.00 84.56 119 GLY A N 1
ATOM 908 C CA . GLY A 1 119 ? 12.019 -19.790 -21.889 1.00 84.56 119 GLY A CA 1
ATOM 909 C C . GLY A 1 119 ? 11.200 -20.336 -20.717 1.00 84.56 119 GLY A C 1
ATOM 910 O O . GLY A 1 119 ? 10.091 -20.830 -20.924 1.00 84.56 119 GLY A O 1
ATOM 911 N N . ALA A 1 120 ? 11.763 -20.314 -19.504 1.00 85.44 120 ALA A N 1
ATOM 912 C CA . ALA A 1 120 ? 11.077 -20.788 -18.312 1.00 85.44 120 ALA A CA 1
ATOM 913 C C . ALA A 1 120 ? 9.809 -19.965 -18.057 1.00 85.44 120 ALA A C 1
ATOM 915 O O . ALA A 1 120 ? 9.764 -18.756 -18.302 1.00 85.44 120 ALA A O 1
ATOM 916 N N . GLU A 1 121 ? 8.772 -20.616 -17.530 1.00 86.12 121 GLU A N 1
ATOM 917 C CA . GLU A 1 121 ? 7.606 -19.882 -17.052 1.00 86.12 121 GLU A CA 1
ATOM 918 C C . GLU A 1 121 ? 8.025 -18.921 -15.929 1.00 86.12 121 GLU A C 1
ATOM 920 O O . GLU A 1 121 ? 8.818 -19.306 -15.061 1.00 86.12 121 GLU A O 1
ATOM 925 N N . PRO A 1 122 ? 7.493 -17.683 -15.909 1.00 84.94 122 PRO A N 1
ATOM 926 C CA . PRO A 1 122 ? 7.704 -16.784 -14.789 1.00 84.94 122 PRO A CA 1
ATOM 927 C C . PRO A 1 122 ? 7.348 -17.469 -13.458 1.00 84.94 122 PRO A C 1
ATOM 929 O O . PRO A 1 122 ? 6.284 -18.090 -13.372 1.00 84.94 122 PRO A O 1
ATOM 932 N N . PRO A 1 123 ? 8.175 -17.331 -12.407 1.00 88.00 123 PRO A N 1
ATOM 933 C CA . PRO A 1 123 ? 7.869 -17.799 -11.068 1.00 88.00 123 PRO A CA 1
ATOM 934 C C . PRO A 1 123 ? 6.478 -17.346 -10.608 1.00 88.00 123 PRO A C 1
ATOM 936 O O . PRO A 1 123 ? 6.048 -16.237 -10.945 1.00 88.00 123 PRO A O 1
ATOM 939 N N . PRO A 1 124 ? 5.782 -18.151 -9.784 1.00 89.06 124 PRO A N 1
ATOM 940 C CA . PRO A 1 124 ? 4.407 -17.862 -9.379 1.00 89.06 124 PRO A CA 1
ATOM 941 C C . PRO A 1 124 ? 4.209 -16.480 -8.743 1.00 89.06 124 PRO A C 1
ATOM 943 O O . PRO A 1 124 ? 3.209 -15.822 -9.024 1.00 89.06 124 PRO A O 1
ATOM 946 N N . LEU A 1 125 ? 5.177 -16.023 -7.939 1.00 92.50 125 LEU A N 1
ATOM 947 C CA . LEU A 1 125 ? 5.129 -14.727 -7.250 1.00 92.50 125 LEU A CA 1
ATOM 948 C C . LEU A 1 125 ? 5.422 -13.531 -8.166 1.00 92.50 125 LEU A C 1
ATOM 950 O O . LEU A 1 125 ? 5.325 -12.391 -7.716 1.00 92.50 125 LEU A O 1
ATOM 954 N N . ARG A 1 126 ? 5.764 -13.752 -9.446 1.00 92.19 126 ARG A N 1
ATOM 955 C CA . ARG A 1 126 ? 6.063 -12.650 -10.359 1.00 92.19 126 ARG A CA 1
ATOM 956 C C . ARG A 1 126 ? 4.856 -11.758 -10.571 1.00 92.19 126 ARG A C 1
ATOM 958 O O . ARG A 1 126 ? 3.856 -12.262 -11.111 1.00 92.19 126 ARG A O 1
ATOM 965 N N . PRO A 1 127 ? 4.951 -10.448 -10.260 1.00 92.88 127 PRO A N 1
ATOM 966 C CA . PRO A 1 127 ? 3.850 -9.534 -10.484 1.00 92.88 127 PRO A CA 1
ATOM 967 C C . PRO A 1 127 ? 3.373 -9.572 -11.932 1.00 92.88 127 PRO A C 1
ATOM 969 O O . PRO A 1 127 ? 4.151 -9.752 -12.872 1.00 92.88 127 PRO A O 1
ATOM 972 N N . ARG A 1 128 ? 2.068 -9.392 -12.133 1.00 92.19 128 ARG A N 1
ATOM 973 C CA . ARG A 1 128 ? 1.445 -9.487 -13.464 1.00 92.19 128 ARG A CA 1
ATOM 974 C C . ARG A 1 128 ? 1.965 -8.411 -14.425 1.00 92.19 128 ARG A C 1
ATOM 976 O O . ARG A 1 128 ? 1.975 -8.644 -15.631 1.00 92.19 128 ARG A O 1
ATOM 983 N N . TRP A 1 129 ? 2.429 -7.279 -13.887 1.00 93.75 129 TRP A N 1
ATOM 984 C CA . TRP A 1 129 ? 3.073 -6.189 -14.627 1.00 93.75 129 TRP A CA 1
ATOM 985 C C . TRP A 1 129 ? 4.574 -6.381 -14.881 1.00 93.75 129 TRP A C 1
ATOM 987 O O . TRP A 1 129 ? 5.194 -5.555 -15.535 1.00 93.75 129 TRP A O 1
ATOM 997 N N . ALA A 1 130 ? 5.168 -7.472 -14.399 1.00 93.12 130 ALA A N 1
ATOM 998 C CA . ALA A 1 130 ? 6.555 -7.838 -14.684 1.00 93.12 130 ALA A CA 1
ATOM 999 C C . ALA A 1 130 ? 6.650 -8.962 -15.733 1.00 93.12 130 ALA A C 1
ATOM 1001 O O . ALA A 1 130 ? 7.616 -9.723 -15.770 1.00 93.12 130 ALA A O 1
ATOM 1002 N N . ARG A 1 131 ? 5.613 -9.118 -16.570 1.00 90.81 131 ARG A N 1
ATOM 1003 C CA . ARG A 1 131 ? 5.504 -10.179 -17.585 1.00 90.81 131 ARG A CA 1
ATOM 1004 C C . ARG A 1 131 ? 5.350 -9.570 -18.983 1.00 90.81 131 ARG A C 1
ATOM 1006 O O . ARG A 1 131 ? 4.570 -8.626 -19.114 1.00 90.81 131 ARG A O 1
ATOM 1013 N N . PRO A 1 132 ? 5.999 -10.119 -20.025 1.00 87.88 132 PRO A N 1
ATOM 1014 C CA . PRO A 1 132 ? 5.879 -9.599 -21.386 1.00 87.88 132 PRO A CA 1
ATOM 1015 C C . PRO A 1 132 ? 4.426 -9.406 -21.841 1.00 87.88 132 PRO A C 1
ATOM 1017 O O . PRO A 1 132 ? 3.531 -10.202 -21.527 1.00 87.88 132 PRO A O 1
ATOM 1020 N N . GLY A 1 133 ? 4.177 -8.312 -22.562 1.00 89.44 133 GLY A N 1
ATOM 1021 C CA . GLY A 1 133 ? 2.860 -7.982 -23.116 1.00 89.44 133 GLY A CA 1
ATOM 1022 C C . GLY A 1 133 ? 1.820 -7.457 -22.115 1.00 89.44 133 GLY A C 1
ATOM 1023 O O . GLY A 1 133 ? 0.715 -7.097 -22.529 1.00 89.44 133 GLY A O 1
ATOM 1024 N N . TRP A 1 134 ? 2.134 -7.362 -20.815 1.00 93.81 134 TRP A N 1
ATOM 1025 C CA . TRP A 1 134 ? 1.210 -6.802 -19.818 1.00 93.81 134 TRP A CA 1
ATOM 1026 C C . TRP A 1 134 ? 0.802 -5.359 -20.158 1.00 93.81 134 TRP A C 1
ATOM 1028 O O . TRP A 1 134 ? -0.384 -5.031 -20.119 1.00 93.81 134 TRP A O 1
ATOM 1038 N N . HIS A 1 135 ? 1.773 -4.526 -20.546 1.00 95.62 135 HIS A N 1
ATOM 1039 C CA . HIS A 1 135 ? 1.592 -3.093 -20.755 1.00 95.62 135 HIS A CA 1
ATOM 1040 C C . HIS A 1 135 ? 0.666 -2.809 -21.938 1.00 95.62 135 HIS A C 1
ATOM 1042 O O . HIS A 1 135 ? -0.195 -1.933 -21.859 1.00 95.62 135 HIS A O 1
ATOM 1048 N N . ALA A 1 136 ? 0.786 -3.588 -23.018 1.00 95.31 136 ALA A N 1
ATOM 1049 C CA . ALA A 1 136 ? -0.103 -3.488 -24.172 1.00 95.31 136 ALA A CA 1
ATOM 1050 C C . ALA A 1 136 ? -1.555 -3.823 -23.794 1.00 95.31 136 ALA A C 1
ATOM 1052 O O . ALA A 1 136 ? -2.470 -3.090 -24.172 1.00 95.31 136 ALA A O 1
ATOM 1053 N N . ARG A 1 137 ? -1.771 -4.882 -22.996 1.00 97.06 137 ARG A N 1
ATOM 1054 C CA . ARG A 1 137 ? -3.111 -5.238 -22.501 1.00 97.06 137 ARG A CA 1
ATOM 1055 C C . ARG A 1 137 ? -3.681 -4.161 -21.581 1.00 97.06 137 ARG A C 1
ATOM 1057 O O . ARG A 1 137 ? -4.821 -3.755 -21.782 1.00 97.06 137 ARG A O 1
ATOM 1064 N N . ALA A 1 138 ? -2.888 -3.675 -20.625 1.00 97.94 138 ALA A N 1
ATOM 1065 C CA . ALA A 1 138 ? -3.301 -2.611 -19.713 1.00 97.94 138 ALA A CA 1
ATOM 1066 C C . ALA A 1 138 ? -3.648 -1.329 -20.486 1.00 97.94 138 ALA A C 1
ATOM 1068 O O . ALA A 1 138 ? -4.721 -0.768 -20.303 1.00 97.94 138 ALA A O 1
ATOM 1069 N N . THR A 1 139 ? -2.803 -0.916 -21.434 1.00 97.88 139 THR A N 1
ATOM 1070 C CA . THR A 1 139 ? -3.041 0.259 -22.288 1.00 97.88 139 THR A CA 1
ATOM 1071 C C . THR A 1 139 ? -4.335 0.134 -23.090 1.00 97.88 139 THR A C 1
ATOM 1073 O O . THR A 1 139 ? -5.119 1.082 -23.143 1.00 97.88 139 THR A O 1
ATOM 1076 N N . ALA A 1 140 ? -4.577 -1.025 -23.711 1.00 98.19 140 ALA A N 1
ATOM 1077 C CA . ALA A 1 140 ? -5.802 -1.269 -24.465 1.00 98.19 140 ALA A CA 1
ATOM 1078 C C . ALA A 1 140 ? -7.043 -1.224 -23.560 1.00 98.19 140 ALA A C 1
ATOM 1080 O O . ALA A 1 140 ? -8.029 -0.580 -23.916 1.00 98.19 140 ALA A O 1
ATOM 1081 N N . TRP A 1 141 ? -6.971 -1.844 -22.379 1.00 98.69 141 TRP A N 1
ATOM 1082 C CA . TRP A 1 141 ? -8.053 -1.842 -21.394 1.00 98.69 141 TRP A CA 1
ATOM 1083 C C . TRP A 1 141 ? -8.360 -0.436 -20.872 1.00 98.69 141 TRP A C 1
ATOM 1085 O O . TRP A 1 141 ? -9.516 -0.026 -20.902 1.00 98.69 141 TRP A O 1
ATOM 1095 N N . ILE A 1 142 ? -7.339 0.346 -20.497 1.00 98.69 142 ILE A N 1
ATOM 1096 C CA . ILE A 1 142 ? -7.515 1.727 -20.025 1.00 98.69 142 ILE A CA 1
ATOM 1097 C C . ILE A 1 142 ? -8.200 2.579 -21.100 1.00 98.69 142 ILE A C 1
ATOM 1099 O O . ILE A 1 142 ? -9.153 3.302 -20.811 1.00 98.69 142 ILE A O 1
ATOM 1103 N N . ARG A 1 143 ? -7.738 2.492 -22.355 1.00 98.62 143 ARG A N 1
ATOM 1104 C CA . ARG A 1 143 ? -8.324 3.261 -23.463 1.00 98.62 143 ARG A CA 1
ATOM 1105 C C . ARG A 1 143 ? -9.772 2.856 -23.732 1.00 98.62 143 ARG A C 1
ATOM 1107 O O . ARG A 1 143 ? -10.603 3.740 -23.901 1.00 98.62 143 ARG A O 1
ATOM 1114 N N . ALA A 1 144 ? -10.073 1.557 -23.738 1.00 98.56 144 ALA A N 1
ATOM 1115 C CA . ALA A 1 144 ? -11.432 1.055 -23.935 1.00 98.56 144 ALA A CA 1
ATOM 1116 C C . ALA A 1 144 ? -12.378 1.498 -22.808 1.00 98.56 144 ALA A C 1
ATOM 1118 O O . ALA A 1 144 ? -13.459 2.007 -23.091 1.00 98.56 144 ALA A O 1
ATOM 1119 N N . ALA A 1 145 ? -11.945 1.388 -21.549 1.00 98.56 145 ALA A N 1
ATOM 1120 C CA . ALA A 1 145 ? -12.716 1.823 -20.387 1.00 98.56 145 ALA A CA 1
ATOM 1121 C C . ALA A 1 145 ? -13.022 3.331 -20.417 1.00 98.56 145 ALA A C 1
ATOM 1123 O O . ALA A 1 145 ? -14.143 3.752 -20.140 1.00 98.56 145 ALA A O 1
ATOM 1124 N N . LEU A 1 146 ? -12.041 4.158 -20.792 1.00 98.56 146 LEU A N 1
ATOM 1125 C CA . LEU A 1 146 ? -12.229 5.606 -20.923 1.00 98.56 146 LEU A CA 1
ATOM 1126 C C . LEU A 1 146 ? -13.149 5.986 -22.091 1.00 98.56 146 LEU A C 1
ATOM 1128 O O . LEU A 1 146 ? -13.925 6.936 -21.966 1.00 98.56 146 LEU A O 1
ATOM 1132 N N . GLU A 1 147 ? -13.079 5.258 -23.208 1.00 98.19 147 GLU A N 1
ATOM 1133 C CA . GLU A 1 147 ? -13.993 5.430 -24.342 1.00 98.19 147 GLU A CA 1
ATOM 1134 C C . GLU A 1 147 ? -15.436 5.090 -23.940 1.00 98.19 147 GLU A C 1
ATOM 1136 O O . GLU A 1 147 ? -16.344 5.886 -24.171 1.00 98.19 147 GLU A O 1
ATOM 1141 N N . GLU A 1 148 ? -15.646 3.952 -23.271 1.00 98.25 148 GLU A N 1
ATOM 1142 C CA . GLU A 1 148 ? -16.961 3.526 -22.772 1.00 98.25 148 GLU A CA 1
ATOM 1143 C C . GLU A 1 148 ? -17.541 4.523 -21.759 1.00 98.25 148 GLU A C 1
ATOM 1145 O O . GLU A 1 148 ? -18.733 4.831 -21.790 1.00 98.25 148 GLU A O 1
ATOM 1150 N N . ALA A 1 149 ? -16.685 5.111 -20.920 1.00 97.56 149 ALA A N 1
ATOM 1151 C CA . ALA A 1 149 ? -17.060 6.166 -19.985 1.00 97.56 149 ALA A CA 1
ATOM 1152 C C . ALA A 1 149 ? -17.276 7.548 -20.646 1.00 97.56 149 ALA A C 1
ATOM 1154 O O . ALA A 1 149 ? -17.526 8.525 -19.936 1.00 97.56 149 ALA A O 1
ATOM 1155 N N . GLY A 1 150 ? -17.158 7.667 -21.976 1.00 97.62 150 GLY A N 1
ATOM 1156 C CA . GLY A 1 150 ? -17.372 8.910 -22.726 1.00 97.62 150 GLY A CA 1
ATOM 1157 C C . GLY A 1 150 ? -16.291 9.979 -22.522 1.00 97.62 150 GLY A C 1
ATOM 1158 O O . GLY A 1 150 ? -16.525 11.157 -22.793 1.00 97.62 150 GLY A O 1
ATOM 1159 N N . ARG A 1 151 ? -15.112 9.588 -22.027 1.00 96.50 151 ARG A N 1
ATOM 1160 C CA . ARG A 1 151 ? -13.988 10.473 -21.677 1.00 96.50 151 ARG A CA 1
ATOM 1161 C C . ARG A 1 151 ? -12.663 9.919 -22.221 1.00 96.50 151 ARG A C 1
ATOM 1163 O O . ARG A 1 151 ? -11.771 9.606 -21.433 1.00 96.50 151 ARG A O 1
ATOM 1170 N N . PRO A 1 152 ? -12.510 9.799 -23.554 1.00 97.50 152 PRO A N 1
ATOM 1171 C CA . PRO A 1 152 ? -11.381 9.110 -24.172 1.00 97.50 152 PRO A CA 1
ATOM 1172 C C . PRO A 1 152 ? -10.027 9.638 -23.701 1.00 97.50 152 PRO A C 1
ATOM 1174 O O . PRO A 1 152 ? -9.862 10.834 -23.441 1.00 97.50 152 PRO A O 1
ATOM 1177 N N . ALA A 1 153 ? -9.043 8.742 -23.631 1.00 97.56 153 ALA A N 1
ATOM 1178 C CA . ALA A 1 153 ? -7.671 9.092 -23.284 1.00 97.56 153 ALA A CA 1
ATOM 1179 C C . ALA A 1 153 ? -7.095 10.128 -24.265 1.00 97.56 153 ALA A C 1
ATOM 1181 O O . ALA A 1 153 ? -7.159 9.956 -25.484 1.00 97.56 153 ALA A O 1
ATOM 1182 N N . ALA A 1 154 ? -6.470 11.169 -23.727 1.00 96.19 154 ALA A N 1
ATOM 1183 C CA . ALA A 1 154 ? -5.732 12.181 -24.462 1.00 96.19 154 ALA A CA 1
ATOM 1184 C C . ALA A 1 154 ? -4.228 11.984 -24.239 1.00 96.19 154 ALA A C 1
ATOM 1186 O O . ALA A 1 154 ? -3.735 12.110 -23.124 1.00 96.19 154 ALA A O 1
ATOM 1187 N N . GLY A 1 155 ? -3.494 11.698 -25.315 1.00 92.06 155 GLY A N 1
ATOM 1188 C CA . GLY A 1 155 ? -2.040 11.537 -25.264 1.00 92.06 155 GLY A CA 1
ATOM 1189 C C . GLY A 1 155 ? -1.562 10.177 -24.741 1.00 92.06 155 GLY A C 1
ATOM 1190 O O . GLY A 1 155 ? -2.188 9.130 -24.973 1.00 92.06 155 GLY A O 1
ATOM 1191 N N . GLU A 1 156 ? -0.386 10.206 -24.116 1.00 92.38 156 GLU A N 1
ATOM 1192 C CA . GLU A 1 156 ? 0.320 9.035 -23.593 1.00 92.38 156 GLU A CA 1
ATOM 1193 C C . GLU A 1 156 ? -0.256 8.575 -22.247 1.00 92.38 156 GLU A C 1
ATOM 1195 O O . GLU A 1 156 ? -0.796 9.364 -21.473 1.00 92.38 156 GLU A O 1
ATOM 1200 N N . ILE A 1 157 ? -0.138 7.273 -21.980 1.00 96.25 157 ILE A N 1
ATOM 1201 C CA . ILE A 1 157 ? -0.377 6.704 -20.653 1.00 96.25 157 ILE A CA 1
ATOM 1202 C C . ILE A 1 157 ? 0.958 6.753 -19.924 1.00 96.25 157 ILE A C 1
ATOM 1204 O O . ILE A 1 157 ? 1.912 6.086 -20.319 1.00 96.25 157 ILE A O 1
ATOM 1208 N N . GLU A 1 158 ? 1.039 7.576 -18.890 1.00 95.56 158 GLU A N 1
ATOM 1209 C CA . GLU A 1 158 ? 2.291 7.866 -18.205 1.00 95.56 158 GLU A CA 1
ATOM 1210 C C . GLU A 1 158 ? 2.466 6.920 -17.021 1.00 95.56 158 GLU A C 1
ATOM 1212 O O . GLU A 1 158 ? 1.756 7.037 -16.022 1.00 95.56 158 GLU A O 1
ATOM 1217 N N . MET A 1 159 ? 3.429 6.001 -17.092 1.00 96.19 159 MET A N 1
ATOM 1218 C CA . MET A 1 159 ? 3.809 5.199 -15.929 1.00 96.19 159 MET A CA 1
ATOM 1219 C C . MET A 1 159 ? 4.363 6.104 -14.826 1.00 96.19 159 MET A C 1
ATOM 1221 O O . MET A 1 159 ? 5.289 6.883 -15.045 1.00 96.19 159 MET A O 1
ATOM 1225 N N . ARG A 1 160 ? 3.791 5.994 -13.627 1.00 94.88 160 ARG A N 1
ATOM 1226 C CA . ARG A 1 160 ? 4.164 6.788 -12.449 1.00 94.88 160 ARG A CA 1
ATOM 1227 C C . ARG A 1 160 ? 4.876 5.961 -11.392 1.00 94.88 160 ARG A C 1
ATOM 1229 O O . ARG A 1 160 ? 5.735 6.494 -10.699 1.00 94.88 160 ARG A O 1
ATOM 1236 N N . ARG A 1 161 ? 4.556 4.670 -11.276 1.00 94.94 161 ARG A N 1
ATOM 1237 C CA . ARG A 1 161 ? 5.216 3.744 -10.345 1.00 94.94 161 ARG A CA 1
ATOM 1238 C C . ARG A 1 161 ? 5.188 2.322 -10.893 1.00 94.94 161 ARG A C 1
ATOM 1240 O O . ARG A 1 161 ? 4.204 1.926 -11.511 1.00 94.94 161 ARG A O 1
ATOM 1247 N N . LEU A 1 162 ? 6.253 1.565 -10.657 1.00 94.81 162 LEU A N 1
ATOM 1248 C CA . LEU A 1 162 ? 6.353 0.144 -10.982 1.00 94.81 162 LEU A CA 1
ATOM 1249 C C . LEU A 1 162 ? 7.302 -0.504 -9.973 1.00 94.81 162 LEU A C 1
ATOM 1251 O O . LEU A 1 162 ? 8.462 -0.117 -9.894 1.00 94.81 162 LEU A O 1
ATOM 1255 N N . TRP A 1 163 ? 6.790 -1.422 -9.159 1.00 93.50 163 TRP A N 1
ATOM 1256 C CA . TRP A 1 163 ? 7.528 -2.063 -8.062 1.00 93.50 163 TRP A CA 1
ATOM 1257 C C . TRP A 1 163 ? 6.806 -3.344 -7.614 1.00 93.50 163 TRP A C 1
ATOM 1259 O O . TRP A 1 163 ? 5.882 -3.790 -8.294 1.00 93.50 163 TRP A O 1
ATOM 1269 N N . GLY A 1 164 ? 7.235 -3.975 -6.519 1.00 92.50 164 GLY A N 1
ATOM 1270 C CA . GLY A 1 164 ? 6.773 -5.305 -6.113 1.00 92.50 164 GLY A CA 1
ATOM 1271 C C . GLY A 1 164 ? 5.278 -5.408 -5.801 1.00 92.50 164 GLY A C 1
ATOM 1272 O O . GLY A 1 164 ? 4.702 -6.474 -6.011 1.00 92.50 164 GLY A O 1
ATOM 1273 N N . ILE A 1 165 ? 4.641 -4.310 -5.370 1.00 95.44 165 ILE A N 1
ATOM 1274 C CA . ILE A 1 165 ? 3.251 -4.327 -4.881 1.00 95.44 165 ILE A CA 1
ATOM 1275 C C . ILE A 1 165 ? 2.239 -3.513 -5.705 1.00 95.44 165 ILE A C 1
ATOM 1277 O O . ILE A 1 165 ? 1.040 -3.561 -5.441 1.00 95.44 165 ILE A O 1
ATOM 1281 N N . SER A 1 166 ? 2.670 -2.770 -6.724 1.00 96.62 166 SER A N 1
ATOM 1282 C CA . SER A 1 166 ? 1.733 -2.185 -7.691 1.00 96.62 166 SER A CA 1
ATOM 1283 C C . SER A 1 166 ? 2.415 -1.720 -8.974 1.00 96.62 166 SER A C 1
ATOM 1285 O O . SER A 1 166 ? 3.631 -1.528 -9.042 1.00 96.62 166 SER A O 1
ATOM 1287 N N . ALA A 1 167 ? 1.607 -1.475 -9.999 1.00 97.62 167 ALA A N 1
ATOM 1288 C CA . ALA A 1 167 ? 1.970 -0.589 -11.096 1.00 97.62 167 ALA A CA 1
ATOM 1289 C C . ALA A 1 167 ? 0.925 0.525 -11.200 1.00 97.62 167 ALA A C 1
ATOM 1291 O O . ALA A 1 167 ? -0.273 0.254 -11.161 1.00 97.62 167 ALA A O 1
ATOM 1292 N N . ILE A 1 168 ? 1.378 1.774 -11.312 1.00 97.75 168 ILE A N 1
ATOM 1293 C CA . ILE A 1 168 ? 0.523 2.965 -11.314 1.00 97.75 168 ILE A CA 1
ATOM 1294 C C . ILE A 1 168 ? 0.790 3.760 -12.584 1.00 97.75 168 ILE A C 1
ATOM 1296 O O . ILE A 1 168 ? 1.949 4.052 -12.892 1.00 97.75 168 ILE A O 1
ATOM 1300 N N . ALA A 1 169 ? -0.271 4.150 -13.287 1.00 98.00 169 ALA A N 1
ATOM 1301 C CA . ALA A 1 169 ? -0.187 5.030 -14.445 1.00 98.00 169 ALA A CA 1
ATOM 1302 C C . ALA A 1 169 ? -1.195 6.179 -14.365 1.00 98.00 169 ALA A C 1
ATOM 1304 O O . ALA A 1 169 ? -2.271 6.048 -13.783 1.00 98.00 169 ALA A O 1
ATOM 1305 N N . ARG A 1 170 ? -0.843 7.306 -14.979 1.00 97.12 170 ARG A N 1
ATOM 1306 C CA . ARG A 1 170 ? -1.674 8.503 -15.097 1.00 97.12 170 ARG A CA 1
ATOM 1307 C C . ARG A 1 170 ? -2.080 8.698 -16.550 1.00 97.12 170 ARG A C 1
ATOM 1309 O O . ARG A 1 170 ? -1.252 8.564 -17.448 1.00 97.12 170 ARG A O 1
ATOM 1316 N N . VAL A 1 171 ? -3.344 9.040 -16.780 1.00 97.56 171 VAL A N 1
ATOM 1317 C CA . VAL A 1 171 ? -3.894 9.243 -18.124 1.00 97.56 171 VAL A CA 1
ATOM 1318 C C . VAL A 1 171 ? -4.691 10.536 -18.161 1.00 97.56 171 VAL A C 1
ATOM 1320 O O . VAL A 1 171 ? -5.679 10.683 -17.445 1.00 97.56 171 VAL A O 1
ATOM 1323 N N . ALA A 1 172 ? -4.276 11.480 -19.005 1.00 97.44 172 ALA A N 1
ATOM 1324 C CA . ALA A 1 172 ? -5.099 12.644 -19.306 1.00 97.44 172 ALA A CA 1
ATOM 1325 C C . ALA A 1 172 ? -6.303 12.220 -20.163 1.00 97.44 172 ALA A C 1
ATOM 1327 O O . ALA A 1 172 ? -6.213 11.304 -20.978 1.00 97.44 172 ALA A O 1
ATOM 1328 N N . THR A 1 173 ? -7.440 12.888 -19.999 1.00 96.94 173 THR A N 1
ATOM 1329 C CA . THR A 1 173 ? -8.671 12.633 -20.766 1.00 96.94 173 THR A CA 1
ATOM 1330 C C . THR A 1 173 ? -8.983 13.818 -21.677 1.00 96.94 173 THR A C 1
ATOM 1332 O O . THR A 1 173 ? -8.647 14.962 -21.367 1.00 96.94 173 THR A O 1
ATOM 1335 N N . ALA A 1 174 ? -9.658 13.576 -22.801 1.00 94.44 174 ALA A N 1
ATOM 1336 C CA . ALA A 1 174 ? -9.976 14.610 -23.791 1.00 94.44 174 ALA A CA 1
ATOM 1337 C C . ALA A 1 174 ? -10.863 15.744 -23.240 1.00 94.44 174 ALA A C 1
ATOM 1339 O O . ALA A 1 174 ? -10.848 16.851 -23.774 1.00 94.44 174 ALA A O 1
ATOM 1340 N N . GLY A 1 175 ? -11.607 15.486 -22.159 1.00 91.38 175 GLY A N 1
ATOM 1341 C CA . GLY A 1 175 ? -12.402 16.487 -21.443 1.00 91.38 175 GLY A CA 1
ATOM 1342 C C . GLY A 1 175 ? -11.598 17.387 -20.496 1.00 91.38 175 GLY A C 1
ATOM 1343 O O . GLY A 1 175 ? -12.190 18.229 -19.829 1.00 91.38 175 GLY A O 1
ATOM 1344 N N . GLY A 1 176 ? -10.274 17.212 -20.411 1.00 91.94 176 GLY A N 1
ATOM 1345 C CA . GLY A 1 176 ? -9.401 17.966 -19.506 1.00 91.94 176 GLY A CA 1
ATOM 1346 C C . GLY A 1 176 ? -9.306 17.399 -18.084 1.00 91.94 176 GLY A C 1
ATOM 1347 O O . GLY A 1 176 ? -8.719 18.047 -17.223 1.00 91.94 176 GLY A O 1
ATOM 1348 N N . GLY A 1 177 ? -9.870 16.214 -17.828 1.00 94.31 177 GLY A N 1
ATOM 1349 C CA . GLY A 1 177 ? -9.717 15.484 -16.564 1.00 94.31 177 GLY A CA 1
ATOM 1350 C C . GLY A 1 177 ? -8.536 14.509 -16.576 1.00 94.31 177 GLY A C 1
ATOM 1351 O O . GLY A 1 177 ? -7.916 14.290 -17.619 1.00 94.31 177 GLY A O 1
ATOM 1352 N N . THR A 1 178 ? -8.287 13.861 -15.439 1.00 96.25 178 THR A N 1
ATOM 1353 C CA . THR A 1 178 ? -7.207 12.881 -15.251 1.00 96.25 178 THR A CA 1
ATOM 1354 C C . THR A 1 178 ? -7.761 11.601 -14.635 1.00 96.25 178 THR A C 1
ATOM 1356 O O . THR A 1 178 ? -8.518 11.667 -13.670 1.00 96.25 178 THR A O 1
ATOM 1359 N N . ALA A 1 179 ? -7.337 10.454 -15.160 1.00 97.75 179 ALA A N 1
ATOM 1360 C CA . ALA A 1 179 ? -7.598 9.137 -14.597 1.00 97.75 179 ALA A CA 1
ATOM 1361 C C . ALA A 1 179 ? -6.302 8.494 -14.080 1.00 97.75 179 ALA A C 1
ATOM 1363 O O . ALA A 1 179 ? -5.222 8.689 -14.650 1.00 97.75 179 ALA A O 1
ATOM 1364 N N . TRP A 1 180 ? -6.428 7.702 -13.021 1.00 98.00 180 TRP A N 1
ATOM 1365 C CA . TRP A 1 180 ? -5.357 6.915 -12.423 1.00 98.00 180 TRP A CA 1
ATOM 1366 C C . TRP A 1 180 ? -5.639 5.433 -12.596 1.00 98.00 180 TRP A C 1
ATOM 1368 O O . TRP A 1 180 ? -6.677 4.932 -12.177 1.00 98.00 180 TRP A O 1
ATOM 1378 N N . PHE A 1 181 ? -4.698 4.733 -13.212 1.00 98.62 181 PHE A N 1
ATOM 1379 C CA . PHE A 1 181 ? -4.695 3.285 -13.306 1.00 98.62 181 PHE A CA 1
ATOM 1380 C C . PHE A 1 181 ? -3.831 2.697 -12.194 1.00 98.62 181 PHE A C 1
ATOM 1382 O O . PHE A 1 181 ? -2.699 3.145 -12.001 1.00 98.62 181 PHE A O 1
ATOM 1389 N N . LYS A 1 182 ? -4.333 1.657 -11.527 1.00 98.44 182 LYS A N 1
ATOM 1390 C CA . LYS A 1 182 ? -3.580 0.825 -10.587 1.00 98.44 182 LYS A CA 1
ATOM 1391 C C . LYS A 1 182 ? -3.749 -0.642 -10.975 1.00 98.44 182 LYS A C 1
ATOM 1393 O O . LYS A 1 182 ? -4.870 -1.142 -11.050 1.00 98.44 182 LYS A O 1
ATOM 1398 N N . ALA A 1 183 ? -2.637 -1.333 -11.198 1.00 98.19 183 ALA A N 1
ATOM 1399 C CA . ALA A 1 183 ? -2.586 -2.788 -11.155 1.00 98.19 183 ALA A CA 1
ATOM 1400 C C . ALA A 1 183 ? -2.130 -3.208 -9.757 1.00 98.19 183 ALA A C 1
ATOM 1402 O O . ALA A 1 183 ? -1.067 -2.770 -9.305 1.00 98.19 183 ALA A O 1
ATOM 1403 N N . VAL A 1 184 ? -2.939 -4.020 -9.078 1.00 96.56 184 VAL A N 1
ATOM 1404 C CA . VAL A 1 184 ? -2.735 -4.371 -7.669 1.00 96.56 184 VAL A CA 1
ATOM 1405 C C . VAL A 1 184 ? -1.987 -5.689 -7.518 1.00 96.56 184 VAL A C 1
ATOM 1407 O O . VAL A 1 184 ? -2.133 -6.617 -8.318 1.00 96.56 184 VAL A O 1
ATOM 1410 N N . PHE A 1 185 ? -1.152 -5.758 -6.488 1.00 94.19 185 PHE A N 1
ATOM 1411 C CA . PHE A 1 185 ? -0.497 -6.983 -6.041 1.00 94.19 185 PHE A CA 1
ATOM 1412 C C . PHE A 1 185 ? -1.522 -8.095 -5.797 1.00 94.19 185 PHE A C 1
ATOM 1414 O O . PHE A 1 185 ? -2.591 -7.789 -5.278 1.00 94.19 185 PHE A O 1
ATOM 1421 N N . PRO A 1 186 ? -1.225 -9.376 -6.098 1.00 89.00 186 PRO A N 1
ATOM 1422 C CA . PRO A 1 186 ? -2.177 -10.459 -5.867 1.00 89.00 186 PRO A CA 1
ATOM 1423 C C . PRO A 1 186 ? -2.763 -10.515 -4.448 1.00 89.00 186 PRO A C 1
ATOM 1425 O O . PRO A 1 186 ? -3.941 -10.814 -4.292 1.00 89.00 186 PRO A O 1
ATOM 1428 N N . GLN A 1 187 ? -1.990 -10.176 -3.407 1.00 91.19 187 GLN A N 1
ATOM 1429 C CA . GLN A 1 187 ? -2.534 -10.132 -2.040 1.00 91.19 187 GLN A CA 1
ATOM 1430 C C . GLN A 1 187 ? -3.508 -8.968 -1.799 1.00 91.19 187 GLN A C 1
ATOM 1432 O O . GLN A 1 187 ? -4.296 -9.025 -0.863 1.00 91.19 187 GLN A O 1
ATOM 1437 N N . PHE A 1 188 ? -3.485 -7.951 -2.659 1.00 95.50 188 PHE A N 1
ATOM 1438 C CA . PHE A 1 188 ? -4.344 -6.769 -2.617 1.00 95.50 188 PHE A CA 1
ATOM 1439 C C . PHE A 1 188 ? -5.485 -6.844 -3.643 1.00 95.50 188 PHE A C 1
ATOM 1441 O O . PHE A 1 188 ? -6.156 -5.848 -3.883 1.00 95.50 188 PHE A O 1
ATOM 1448 N N . GLU A 1 189 ? -5.749 -8.004 -4.264 1.00 94.31 189 GLU A N 1
ATOM 1449 C CA . GLU A 1 189 ? -6.828 -8.156 -5.263 1.00 94.31 189 GLU A CA 1
ATOM 1450 C C . GLU A 1 189 ? -8.204 -7.720 -4.729 1.00 94.31 189 GLU A C 1
ATOM 1452 O O . GLU A 1 189 ? -9.033 -7.209 -5.487 1.00 94.31 189 GLU A O 1
ATOM 1457 N N . VAL A 1 190 ? -8.419 -7.832 -3.413 1.00 96.81 190 VAL A N 1
ATOM 1458 C CA . VAL A 1 190 ? -9.634 -7.350 -2.744 1.00 96.81 190 VAL A CA 1
ATOM 1459 C C . VAL A 1 190 ? -9.850 -5.840 -2.899 1.00 96.81 190 VAL A C 1
ATOM 1461 O O . VAL A 1 190 ? -11.003 -5.407 -2.931 1.00 96.81 190 VAL A O 1
ATOM 1464 N N . GLU A 1 191 ? -8.787 -5.043 -3.076 1.00 98.19 191 GLU A N 1
ATOM 1465 C CA . GLU A 1 191 ? -8.848 -3.587 -3.274 1.00 98.19 191 GLU A CA 1
ATOM 1466 C C . GLU A 1 191 ? -9.797 -3.214 -4.422 1.00 98.19 191 GLU A C 1
ATOM 1468 O O . GLU A 1 191 ? -10.548 -2.236 -4.344 1.00 98.19 191 GLU A O 1
ATOM 1473 N N . VAL A 1 192 ? -9.812 -4.032 -5.480 1.00 98.12 192 VAL A N 1
ATOM 1474 C CA . VAL A 1 192 ? -10.673 -3.825 -6.648 1.00 98.12 192 VAL A CA 1
ATOM 1475 C C . VAL A 1 192 ? -12.151 -3.886 -6.260 1.00 98.12 192 VAL A C 1
ATOM 1477 O O . VAL A 1 192 ? -12.949 -3.028 -6.646 1.00 98.12 192 VAL A O 1
ATOM 1480 N N . ALA A 1 193 ? -12.526 -4.904 -5.485 1.00 98.06 193 ALA A N 1
ATOM 1481 C CA . ALA A 1 193 ? -13.905 -5.140 -5.080 1.00 98.06 193 ALA A CA 1
ATOM 1482 C C . ALA A 1 193 ? -14.348 -4.171 -3.976 1.00 98.06 193 ALA A C 1
ATOM 1484 O O . ALA A 1 193 ? -15.436 -3.595 -4.057 1.00 98.06 193 ALA A O 1
ATOM 1485 N N . ILE A 1 194 ? -13.500 -3.957 -2.967 1.00 98.31 194 ILE A N 1
ATOM 1486 C CA . ILE A 1 194 ? -13.838 -3.139 -1.801 1.00 98.31 194 ILE A CA 1
ATOM 1487 C C . ILE A 1 194 ? -13.934 -1.651 -2.143 1.00 98.31 194 ILE A C 1
ATOM 1489 O O . ILE A 1 194 ? -14.852 -0.992 -1.667 1.00 98.31 194 ILE A O 1
ATOM 1493 N N . THR A 1 195 ? -13.090 -1.128 -3.039 1.00 98.38 195 THR A N 1
ATOM 1494 C CA . THR A 1 195 ? -13.149 0.286 -3.443 1.00 98.38 195 THR A CA 1
ATOM 1495 C C . THR A 1 195 ? -14.477 0.599 -4.140 1.00 98.38 195 THR A C 1
ATOM 1497 O O . THR A 1 195 ? -15.134 1.585 -3.810 1.00 98.38 195 THR A O 1
ATOM 1500 N N . ARG A 1 196 ? -14.943 -0.286 -5.035 1.00 98.06 196 ARG A N 1
ATOM 1501 C CA . ARG A 1 196 ? -16.269 -0.168 -5.675 1.00 98.06 196 ARG A CA 1
ATOM 1502 C C . ARG A 1 196 ? -17.415 -0.280 -4.681 1.00 98.06 196 ARG A C 1
ATOM 1504 O O . ARG A 1 196 ? -18.425 0.408 -4.803 1.00 98.06 196 ARG A O 1
ATOM 1511 N N . PHE A 1 197 ? -17.286 -1.196 -3.728 1.00 98.44 197 PHE A N 1
ATOM 1512 C CA . PHE A 1 197 ? -18.298 -1.389 -2.701 1.00 98.44 197 PHE A CA 1
ATOM 1513 C C . PHE A 1 197 ? -18.431 -0.150 -1.809 1.00 98.44 197 PHE A C 1
ATOM 1515 O O . PHE A 1 197 ? -19.547 0.298 -1.545 1.00 98.44 197 PHE A O 1
ATOM 1522 N N . LEU A 1 198 ? -17.304 0.433 -1.398 1.00 98.50 198 LEU A N 1
ATOM 1523 C CA . LEU A 1 198 ? -17.266 1.664 -0.616 1.00 98.50 198 LEU A CA 1
ATOM 1524 C C . LEU A 1 198 ? -17.816 2.854 -1.394 1.00 98.50 198 LEU A C 1
ATOM 1526 O O . LEU A 1 198 ? -18.603 3.611 -0.838 1.00 98.50 198 LEU A O 1
ATOM 1530 N N . GLU A 1 199 ? -17.484 2.984 -2.678 1.00 97.75 199 GLU A N 1
ATOM 1531 C CA . GLU A 1 199 ? -18.039 4.036 -3.530 1.00 97.75 199 GLU A CA 1
ATOM 1532 C C . GLU A 1 199 ? -19.572 3.979 -3.569 1.00 97.75 199 GLU A C 1
ATOM 1534 O O . GLU A 1 199 ? -20.236 5.006 -3.443 1.00 97.75 199 GLU A O 1
ATOM 1539 N N . ALA A 1 200 ? -20.145 2.780 -3.701 1.00 97.44 200 ALA A N 1
ATOM 1540 C CA . ALA A 1 200 ? -21.592 2.601 -3.714 1.00 97.44 200 ALA A CA 1
ATOM 1541 C C . ALA A 1 200 ? -22.239 2.859 -2.340 1.00 97.44 200 ALA A C 1
ATOM 1543 O O . ALA A 1 200 ? -23.362 3.360 -2.271 1.00 97.44 200 ALA A O 1
ATOM 1544 N N . ALA A 1 201 ? -21.560 2.490 -1.251 1.00 97.31 201 ALA A N 1
ATOM 1545 C CA . ALA A 1 201 ? -22.101 2.576 0.103 1.00 97.31 201 ALA A CA 1
ATOM 1546 C C . ALA A 1 201 ? -21.982 3.977 0.719 1.00 97.31 201 ALA A C 1
ATOM 1548 O O . ALA A 1 201 ? -22.892 4.426 1.416 1.00 97.31 201 ALA A O 1
ATOM 1549 N N . ILE A 1 202 ? -20.865 4.658 0.471 1.00 96.06 202 ILE A N 1
ATOM 1550 C CA . ILE A 1 202 ? -20.557 5.987 0.992 1.00 96.06 202 ILE A CA 1
ATOM 1551 C C . ILE A 1 202 ? -19.885 6.830 -0.105 1.00 96.06 202 ILE A C 1
ATOM 1553 O O . ILE A 1 202 ? -18.672 7.076 -0.075 1.00 96.06 202 ILE A O 1
ATOM 1557 N N . PRO A 1 203 ? -20.678 7.285 -1.098 1.00 91.62 203 PRO A N 1
ATOM 1558 C CA . PRO A 1 203 ? -20.182 8.156 -2.153 1.00 91.62 203 PRO A CA 1
ATOM 1559 C C . PRO A 1 203 ? -19.445 9.359 -1.554 1.00 91.62 203 PRO A C 1
ATOM 1561 O O . PRO A 1 203 ? -19.813 9.858 -0.494 1.00 91.62 203 PRO A O 1
ATOM 1564 N N . ASP A 1 204 ? -18.390 9.808 -2.228 1.00 92.38 204 ASP A N 1
ATOM 1565 C CA . ASP A 1 204 ? -17.514 10.913 -1.815 1.00 92.38 204 ASP A CA 1
ATOM 1566 C C . ASP A 1 204 ? -16.514 10.662 -0.680 1.00 92.38 204 ASP A C 1
ATOM 1568 O O . ASP A 1 204 ? -15.658 11.517 -0.445 1.00 92.38 204 ASP A O 1
ATOM 1572 N N . ALA A 1 205 ? -16.542 9.503 -0.017 1.00 96.75 205 ALA A N 1
ATOM 1573 C CA . ALA A 1 205 ? -15.506 9.129 0.952 1.00 96.75 205 ALA A CA 1
ATOM 1574 C C . ALA A 1 205 ? -14.301 8.409 0.331 1.00 96.75 205 ALA A C 1
ATOM 1576 O O . ALA A 1 205 ? -13.234 8.374 0.942 1.00 96.75 205 ALA A O 1
ATOM 1577 N N . VAL A 1 206 ? -14.461 7.895 -0.888 1.00 97.56 206 VAL A N 1
ATOM 1578 C CA . VAL A 1 206 ? -13.440 7.181 -1.667 1.00 97.56 206 VAL A CA 1
ATOM 1579 C C . VAL A 1 206 ? -13.377 7.727 -3.108 1.00 97.56 206 VAL A C 1
ATOM 1581 O O . VAL A 1 206 ? -14.255 8.507 -3.510 1.00 97.56 206 VAL A O 1
ATOM 1584 N N . PRO A 1 207 ? -12.337 7.395 -3.899 1.00 97.00 207 PRO A N 1
ATOM 1585 C CA . PRO A 1 207 ? -12.272 7.759 -5.314 1.00 97.00 207 PRO A CA 1
ATOM 1586 C C . PRO A 1 207 ? -13.456 7.216 -6.117 1.00 97.00 207 PRO A C 1
ATOM 1588 O O . PRO A 1 207 ? -13.963 6.135 -5.828 1.00 97.00 207 PRO A O 1
ATOM 1591 N N . HIS A 1 208 ? -13.853 7.945 -7.163 1.00 97.06 208 HIS A N 1
ATOM 1592 C CA . HIS A 1 208 ? -14.815 7.423 -8.131 1.00 97.06 208 HIS A CA 1
ATOM 1593 C C . HIS A 1 208 ? -14.153 6.345 -8.996 1.00 97.06 208 HIS A C 1
ATOM 1595 O O . HIS A 1 208 ? -13.059 6.575 -9.526 1.00 97.06 208 HIS A O 1
ATOM 1601 N N . VAL A 1 209 ? -14.809 5.193 -9.160 1.00 98.38 209 VAL A N 1
ATOM 1602 C CA . VAL A 1 209 ? -14.301 4.081 -9.971 1.00 98.38 209 VAL A CA 1
ATOM 1603 C C . VAL A 1 209 ? -14.858 4.186 -11.388 1.00 98.38 209 VAL A C 1
ATOM 1605 O O . VAL A 1 209 ? -16.033 3.932 -11.638 1.00 98.38 209 VAL A O 1
ATOM 1608 N N . ILE A 1 210 ? -13.989 4.516 -12.345 1.00 98.38 210 ILE A N 1
ATOM 1609 C CA . ILE A 1 210 ? -14.332 4.570 -13.773 1.00 98.38 210 ILE A CA 1
ATOM 1610 C C . ILE A 1 210 ? -14.540 3.152 -14.309 1.00 98.38 210 ILE A C 1
ATOM 1612 O O . ILE A 1 210 ? -15.514 2.878 -15.004 1.00 98.38 210 ILE A O 1
ATOM 1616 N N . ALA A 1 211 ? -13.602 2.257 -14.000 1.00 98.44 211 ALA A N 1
ATOM 1617 C CA . ALA A 1 211 ? -13.645 0.858 -14.399 1.00 98.44 211 ALA A CA 1
ATOM 1618 C C . ALA A 1 211 ? -12.817 -0.003 -13.445 1.00 98.44 211 ALA A C 1
ATOM 1620 O O . ALA A 1 211 ? -11.902 0.474 -12.772 1.00 98.44 211 ALA A O 1
ATOM 1621 N N . ALA A 1 212 ? -13.136 -1.290 -13.407 1.00 98.31 212 ALA A N 1
ATOM 1622 C CA . ALA A 1 212 ? -12.478 -2.254 -12.547 1.00 98.31 212 ALA A CA 1
ATOM 1623 C C . ALA A 1 212 ? -12.530 -3.645 -13.171 1.00 98.31 212 ALA A C 1
ATOM 1625 O O . ALA A 1 212 ? -13.553 -4.028 -13.739 1.00 98.31 212 ALA A O 1
ATOM 1626 N N . ASP A 1 213 ? -11.454 -4.404 -13.012 1.00 97.62 213 ASP A N 1
ATOM 1627 C CA . ASP A 1 213 ? -11.364 -5.793 -13.443 1.00 97.62 213 ASP A CA 1
ATOM 1628 C C . ASP A 1 213 ? -10.737 -6.627 -12.322 1.00 97.62 213 ASP A C 1
ATOM 1630 O O . ASP A 1 213 ? -9.534 -6.554 -12.059 1.00 97.62 213 ASP A O 1
ATOM 1634 N N . GLY A 1 214 ? -11.585 -7.381 -11.618 1.00 95.56 214 GLY A N 1
ATOM 1635 C CA . GLY A 1 214 ? -11.173 -8.204 -10.481 1.00 95.56 214 GLY A CA 1
ATOM 1636 C C . GLY A 1 214 ? -10.366 -9.436 -10.886 1.00 95.56 214 GLY A C 1
ATOM 1637 O O . GLY A 1 214 ? -9.540 -9.887 -10.102 1.00 95.56 214 GLY A O 1
ATOM 1638 N N . ASP A 1 215 ? -10.535 -9.941 -12.111 1.00 93.38 215 ASP A N 1
ATOM 1639 C CA . ASP A 1 215 ? -9.829 -11.143 -12.563 1.00 93.38 215 ASP A CA 1
ATOM 1640 C C . ASP A 1 215 ? -8.344 -10.838 -12.779 1.00 93.38 215 ASP A C 1
ATOM 1642 O O . ASP A 1 215 ? -7.469 -11.636 -12.423 1.00 93.38 215 ASP A O 1
ATOM 1646 N N . VAL A 1 216 ? -8.042 -9.657 -13.336 1.00 93.75 216 VAL A N 1
ATOM 1647 C CA . VAL A 1 216 ? -6.662 -9.209 -13.580 1.00 93.75 216 VAL A CA 1
ATOM 1648 C C . VAL A 1 216 ? -6.099 -8.262 -12.514 1.00 93.75 216 VAL A C 1
ATOM 1650 O O . VAL A 1 216 ? -4.879 -8.076 -12.491 1.00 93.75 216 VAL A O 1
ATOM 1653 N N . GLY A 1 217 ? -6.923 -7.772 -11.585 1.00 96.75 217 GLY A N 1
ATOM 1654 C CA . GLY A 1 217 ? -6.497 -6.917 -10.474 1.00 96.75 217 GLY A CA 1
ATOM 1655 C C . GLY A 1 217 ? -6.297 -5.458 -10.893 1.00 96.75 217 GLY A C 1
ATOM 1656 O O . GLY A 1 217 ? -5.286 -4.848 -10.548 1.00 96.75 217 GLY A O 1
ATOM 1657 N N . TRP A 1 218 ? -7.195 -4.912 -11.713 1.00 98.44 218 TRP A N 1
ATOM 1658 C CA . TRP A 1 218 ? -7.070 -3.566 -12.278 1.00 98.44 218 TRP A CA 1
ATOM 1659 C C . TRP A 1 218 ? -8.150 -2.620 -11.766 1.00 98.44 218 TRP A C 1
ATOM 1661 O O . TRP A 1 218 ? -9.334 -2.951 -11.753 1.00 98.44 218 TRP A O 1
ATOM 1671 N N . LEU A 1 219 ? -7.729 -1.408 -11.412 1.00 98.50 219 LEU A N 1
ATOM 1672 C CA . LEU A 1 219 ? -8.587 -0.283 -11.061 1.00 98.50 219 LEU A CA 1
ATOM 1673 C C . LEU A 1 219 ? -8.260 0.918 -11.941 1.00 98.50 219 LEU A C 1
ATOM 1675 O O . LEU A 1 219 ? -7.093 1.254 -12.146 1.00 98.50 219 LEU A O 1
ATOM 1679 N N . LEU A 1 220 ? -9.302 1.581 -12.431 1.00 98.69 220 LEU A N 1
ATOM 1680 C CA . LEU A 1 220 ? -9.221 2.876 -13.086 1.00 98.69 220 LEU A CA 1
ATOM 1681 C C . LEU A 1 220 ? -10.096 3.861 -12.314 1.00 98.69 220 LEU A C 1
ATOM 1683 O O . LEU A 1 220 ? -11.312 3.691 -12.236 1.00 98.69 220 LEU A O 1
ATOM 1687 N N . LEU A 1 221 ? -9.466 4.876 -11.739 1.00 98.25 221 LEU A N 1
ATOM 1688 C CA . LEU A 1 221 ? -10.073 5.821 -10.810 1.00 98.25 221 LEU A CA 1
ATOM 1689 C C . LEU A 1 221 ? -10.025 7.233 -11.389 1.00 98.25 221 LEU A C 1
ATOM 1691 O O . LEU A 1 221 ? -9.077 7.584 -12.097 1.00 98.25 221 LEU A O 1
ATOM 1695 N N . ASP A 1 222 ? -11.003 8.068 -11.053 1.00 96.50 222 ASP A N 1
ATOM 1696 C CA . ASP A 1 222 ? -10.850 9.508 -11.263 1.00 96.50 222 ASP A CA 1
ATOM 1697 C C . ASP A 1 222 ? -9.776 10.079 -10.338 1.00 96.50 222 ASP A C 1
ATOM 1699 O O . ASP A 1 222 ? -9.634 9.677 -9.179 1.00 96.50 222 ASP A O 1
ATOM 1703 N N . ALA A 1 223 ? -9.045 11.077 -10.834 1.00 94.75 223 ALA A N 1
ATOM 1704 C CA . ALA A 1 223 ? -8.224 11.904 -9.969 1.00 94.75 223 ALA A CA 1
ATOM 1705 C C . ALA A 1 223 ? -9.106 12.617 -8.936 1.00 94.75 223 ALA A C 1
ATOM 1707 O O . ALA A 1 223 ? -10.067 13.307 -9.271 1.00 94.75 223 ALA A O 1
ATOM 1708 N N . VAL A 1 224 ? -8.754 12.454 -7.664 1.00 91.81 224 VAL A N 1
ATOM 1709 C CA . VAL A 1 224 ? -9.465 13.080 -6.546 1.00 91.81 224 VAL A CA 1
ATOM 1710 C C . VAL A 1 224 ? -9.056 14.545 -6.380 1.00 91.81 224 VAL A C 1
ATOM 1712 O O . VAL A 1 224 ? -9.904 15.410 -6.171 1.00 91.81 224 VAL A O 1
ATOM 1715 N N . GLY A 1 225 ? -7.755 14.805 -6.481 1.00 84.88 225 GLY A N 1
ATOM 1716 C CA . GLY A 1 225 ? -7.109 16.089 -6.243 1.00 84.88 225 GLY A CA 1
ATOM 1717 C C . GLY A 1 225 ? -5.656 16.042 -6.715 1.00 84.88 225 GLY A C 1
ATOM 1718 O O . GLY A 1 225 ? -5.233 15.048 -7.309 1.00 84.88 225 GLY A O 1
ATOM 1719 N N . ALA A 1 226 ? -4.919 17.130 -6.490 1.00 75.88 226 ALA A N 1
ATOM 1720 C CA . ALA A 1 226 ? -3.531 17.238 -6.935 1.00 75.88 226 ALA A CA 1
ATOM 1721 C C . ALA A 1 226 ? -2.572 16.464 -6.023 1.00 75.88 226 ALA A C 1
ATOM 1723 O O . ALA A 1 226 ? -1.788 15.676 -6.530 1.00 75.88 226 ALA A O 1
ATOM 1724 N N . GLU A 1 227 ? -2.685 16.650 -4.703 1.00 86.81 227 GLU A N 1
ATOM 1725 C CA . GLU A 1 227 ? -1.731 16.118 -3.727 1.00 86.81 227 GLU A CA 1
ATOM 1726 C C . GLU A 1 227 ? -2.430 15.564 -2.475 1.00 86.81 227 GLU A C 1
ATOM 1728 O O . GLU A 1 227 ? -3.508 16.052 -2.108 1.00 86.81 227 GLU A O 1
ATOM 1733 N N . PRO A 1 228 ? -1.825 14.575 -1.794 1.00 92.19 228 PRO A N 1
ATOM 1734 C CA . PRO A 1 228 ? -2.247 14.156 -0.464 1.00 92.19 228 PRO A CA 1
ATOM 1735 C C . PRO A 1 228 ? -2.117 15.271 0.578 1.00 92.19 228 PRO A C 1
ATOM 1737 O O . PRO A 1 228 ? -1.331 16.204 0.418 1.00 92.19 228 PRO A O 1
ATOM 1740 N N . VAL A 1 229 ? -2.833 15.136 1.699 1.00 91.50 229 VAL A N 1
ATOM 1741 C CA . VAL A 1 229 ? -2.705 16.056 2.844 1.00 91.50 229 VAL A CA 1
ATOM 1742 C C . VAL A 1 229 ? -1.260 16.067 3.368 1.00 91.50 229 VAL A C 1
ATOM 1744 O O . VAL A 1 229 ? -0.698 17.128 3.644 1.00 91.50 229 VAL A O 1
ATOM 1747 N N . GLY A 1 230 ? -0.636 14.888 3.452 1.00 90.88 230 GLY A N 1
ATOM 1748 C CA . GLY A 1 230 ? 0.804 14.738 3.645 1.00 90.88 230 GLY A CA 1
ATOM 1749 C C . GLY A 1 230 ? 1.347 15.297 4.964 1.00 90.88 230 GLY A C 1
ATOM 1750 O O . GLY A 1 230 ? 0.643 15.454 5.959 1.00 90.88 230 GLY A O 1
ATOM 1751 N N . SER A 1 231 ? 2.651 15.573 4.989 1.00 87.75 231 SER A N 1
ATOM 1752 C CA . SER A 1 231 ? 3.393 15.949 6.203 1.00 87.75 231 SER A CA 1
ATOM 1753 C C . SER A 1 231 ? 3.090 17.355 6.726 1.00 87.75 231 SER A C 1
ATOM 1755 O O . SER A 1 231 ? 3.308 17.636 7.903 1.00 87.75 231 SER A O 1
ATOM 1757 N N . ALA A 1 232 ? 2.588 18.238 5.862 1.00 89.25 232 ALA A N 1
ATOM 1758 C CA . ALA A 1 232 ? 2.246 19.620 6.190 1.00 89.25 232 ALA A CA 1
ATOM 1759 C C . ALA A 1 232 ? 0.788 19.786 6.662 1.00 89.25 232 ALA A C 1
ATOM 1761 O O . ALA A 1 232 ? 0.301 20.914 6.764 1.00 89.25 232 ALA A O 1
ATOM 1762 N N . ALA A 1 233 ? 0.099 18.674 6.941 1.00 91.25 233 ALA A N 1
ATOM 1763 C CA . ALA A 1 233 ? -1.268 18.653 7.436 1.00 91.25 233 ALA A CA 1
ATOM 1764 C C . ALA A 1 233 ? -1.448 19.519 8.692 1.00 91.25 233 ALA A C 1
ATOM 1766 O O . ALA A 1 233 ? -0.691 19.418 9.660 1.00 91.25 233 ALA A O 1
ATOM 1767 N N . THR A 1 234 ? -2.506 20.321 8.715 1.00 92.88 234 THR A N 1
ATOM 1768 C CA . THR A 1 234 ? -2.969 20.993 9.935 1.00 92.88 234 THR A CA 1
ATOM 1769 C C . THR A 1 234 ? -3.702 20.012 10.853 1.00 92.88 234 THR A C 1
ATOM 1771 O O . THR A 1 234 ? -4.312 19.054 10.380 1.00 92.88 234 THR A O 1
ATOM 1774 N N . ASP A 1 235 ? -3.727 20.279 12.164 1.00 92.19 235 ASP A N 1
ATOM 1775 C CA . ASP A 1 235 ? -4.492 19.471 13.132 1.00 92.19 235 ASP A CA 1
ATOM 1776 C C . ASP A 1 235 ? -5.968 19.287 12.721 1.00 92.19 235 ASP A C 1
ATOM 1778 O O . ASP A 1 235 ? -6.556 18.233 12.966 1.00 92.19 235 ASP A O 1
ATOM 1782 N N . ASP A 1 236 ? -6.565 20.296 12.078 1.00 93.50 236 ASP A N 1
ATOM 1783 C CA . ASP A 1 236 ? -7.952 20.247 11.609 1.00 93.50 236 ASP A CA 1
ATOM 1784 C C . ASP A 1 236 ? -8.128 19.273 10.435 1.00 93.50 236 ASP A C 1
ATOM 1786 O O . ASP A 1 236 ? -9.095 18.506 10.425 1.00 93.50 236 ASP A O 1
ATOM 1790 N N . GLN A 1 237 ? -7.180 19.248 9.488 1.00 95.12 237 GLN A N 1
ATOM 1791 C CA . GLN A 1 237 ? -7.158 18.276 8.386 1.00 95.12 237 GLN A CA 1
ATOM 1792 C C . GLN A 1 237 ? -6.948 16.853 8.912 1.00 95.12 237 GLN A C 1
ATOM 1794 O O . GLN A 1 237 ? -7.649 15.930 8.496 1.00 95.12 237 GLN A O 1
ATOM 1799 N N . LEU A 1 238 ? -6.047 16.676 9.883 1.00 96.06 238 LEU A N 1
ATOM 1800 C CA . LEU A 1 238 ? -5.814 15.388 10.542 1.00 96.06 238 LEU A CA 1
ATOM 1801 C C . LEU A 1 238 ? -7.079 14.877 11.241 1.00 96.06 238 LEU A C 1
ATOM 1803 O O . LEU A 1 238 ? -7.498 13.736 11.041 1.00 96.06 238 LEU A O 1
ATOM 1807 N N . ALA A 1 239 ? -7.739 15.738 12.016 1.00 96.75 239 ALA A N 1
ATOM 1808 C CA . ALA A 1 239 ? -8.983 15.389 12.686 1.00 96.75 239 ALA A CA 1
ATOM 1809 C C . ALA A 1 239 ? -10.119 15.109 11.684 1.00 96.75 239 ALA A C 1
ATOM 1811 O O . ALA A 1 239 ? -10.942 14.226 11.926 1.00 96.75 239 ALA A O 1
ATOM 1812 N N . ALA A 1 240 ? -10.177 15.829 10.558 1.00 97.31 240 ALA A N 1
ATOM 1813 C CA . ALA A 1 240 ? -11.145 15.570 9.493 1.00 97.31 240 ALA A CA 1
ATOM 1814 C C . ALA A 1 240 ? -10.923 14.201 8.838 1.00 97.31 240 ALA A C 1
ATOM 1816 O O . ALA A 1 240 ? -11.887 13.455 8.668 1.00 97.31 240 ALA A O 1
ATOM 1817 N N . ALA A 1 241 ? -9.673 13.843 8.542 1.00 97.56 241 ALA A N 1
ATOM 1818 C CA . ALA A 1 241 ? -9.314 12.537 7.999 1.00 97.56 241 ALA A CA 1
ATOM 1819 C C . ALA A 1 241 ? -9.729 11.392 8.937 1.00 97.56 241 ALA A C 1
ATOM 1821 O O . ALA A 1 241 ? -10.392 10.450 8.507 1.00 97.56 241 ALA A O 1
ATOM 1822 N N . ILE A 1 242 ? -9.413 11.505 10.233 1.00 98.12 242 ILE A N 1
ATOM 1823 C CA . ILE A 1 242 ? -9.798 10.511 11.249 1.00 98.12 242 ILE A CA 1
ATOM 1824 C C . ILE A 1 242 ? -11.323 10.380 11.334 1.00 98.12 242 ILE A C 1
ATOM 1826 O O . ILE A 1 242 ? -11.852 9.269 11.320 1.00 98.12 242 ILE A O 1
ATOM 1830 N N . ARG A 1 243 ? -12.054 11.505 11.368 1.00 98.31 243 ARG A N 1
ATOM 1831 C CA . ARG A 1 243 ? -13.526 11.482 11.354 1.00 98.31 243 ARG A CA 1
ATOM 1832 C C . ARG A 1 243 ? -14.064 10.793 10.104 1.00 98.31 243 ARG A C 1
ATOM 1834 O O . ARG A 1 243 ? -15.018 10.029 10.218 1.00 98.31 243 ARG A O 1
ATOM 1841 N N . ARG A 1 244 ? -13.461 11.033 8.935 1.00 98.25 244 ARG A N 1
ATOM 1842 C CA . ARG A 1 244 ? -13.864 10.391 7.680 1.00 98.25 244 ARG A CA 1
ATOM 1843 C C . ARG A 1 244 ? -13.652 8.879 7.723 1.00 98.25 244 ARG A C 1
ATOM 1845 O O . ARG A 1 244 ? -14.568 8.148 7.361 1.00 98.25 244 ARG A O 1
ATOM 1852 N N . LEU A 1 245 ? -12.503 8.406 8.209 1.00 98.62 245 LEU A N 1
ATOM 1853 C CA . LEU A 1 245 ? -12.260 6.970 8.375 1.00 98.62 245 LEU A CA 1
ATOM 1854 C C . LEU A 1 245 ? -13.303 6.351 9.308 1.00 98.62 245 LEU A C 1
ATOM 1856 O O . LEU A 1 245 ? -13.914 5.342 8.969 1.00 98.62 245 LEU A O 1
ATOM 1860 N N . VAL A 1 246 ? -13.554 6.978 10.459 1.00 98.50 246 VAL A N 1
ATOM 1861 C CA . VAL A 1 246 ? -14.516 6.457 11.435 1.00 98.50 246 VAL A CA 1
ATOM 1862 C C . VAL A 1 246 ? -15.950 6.487 10.893 1.00 98.50 246 VAL A C 1
ATOM 1864 O O . VAL A 1 246 ? -16.729 5.593 11.198 1.00 98.50 246 VAL A O 1
ATOM 1867 N N . GLN A 1 247 ? -16.314 7.446 10.037 1.00 98.12 247 GLN A N 1
ATOM 1868 C CA . GLN A 1 247 ? -17.598 7.422 9.322 1.00 98.12 247 GLN A CA 1
ATOM 1869 C C . GLN A 1 247 ? -17.718 6.199 8.403 1.00 98.12 247 GLN A C 1
ATOM 1871 O O . GLN A 1 247 ? -18.767 5.550 8.390 1.00 98.12 247 GLN A O 1
ATOM 1876 N N . ILE A 1 248 ? -16.649 5.850 7.677 1.00 98.56 248 ILE A N 1
ATOM 1877 C CA . ILE A 1 248 ? -16.611 4.625 6.869 1.00 98.56 248 ILE A CA 1
ATOM 1878 C C . ILE A 1 248 ? -16.757 3.406 7.786 1.00 98.56 248 ILE A C 1
ATOM 1880 O O . ILE A 1 248 ? -17.676 2.614 7.589 1.00 98.56 248 ILE A O 1
ATOM 1884 N N . GLN A 1 249 ? -15.947 3.305 8.841 1.00 98.38 249 GLN A N 1
ATOM 1885 C CA . GLN A 1 249 ? -16.021 2.233 9.841 1.00 98.38 249 GLN A CA 1
ATOM 1886 C C . GLN A 1 249 ? -17.434 2.097 10.446 1.00 98.38 249 GLN A C 1
ATOM 1888 O O . GLN A 1 249 ? -17.970 0.994 10.539 1.00 98.38 249 GLN A O 1
ATOM 1893 N N . ALA A 1 250 ? -18.094 3.199 10.803 1.00 98.00 250 ALA A N 1
ATOM 1894 C CA . ALA A 1 250 ? -19.460 3.187 11.328 1.00 98.00 250 ALA A CA 1
ATOM 1895 C C . ALA A 1 250 ? -20.461 2.615 10.315 1.00 98.00 250 ALA A C 1
ATOM 1897 O O . ALA A 1 250 ? -21.342 1.843 10.681 1.00 98.00 250 ALA A O 1
ATOM 1898 N N . SER A 1 251 ? -20.313 2.976 9.037 1.00 97.38 251 SER A N 1
ATOM 1899 C CA . SER A 1 251 ? -21.192 2.505 7.961 1.00 97.38 251 SER A CA 1
ATOM 1900 C C . SER A 1 251 ? -20.989 1.026 7.599 1.00 97.38 251 SER A C 1
ATOM 1902 O O . SER A 1 251 ? -21.858 0.426 6.962 1.00 97.38 251 SER A O 1
ATOM 1904 N N . MET A 1 252 ? -19.851 0.444 7.992 1.00 98.00 252 MET A N 1
ATOM 1905 C CA . MET A 1 252 ? -19.479 -0.947 7.714 1.00 98.00 252 MET A CA 1
ATOM 1906 C C . MET A 1 252 ? -19.725 -1.899 8.891 1.00 98.00 252 MET A C 1
ATOM 1908 O O . MET A 1 252 ? -19.789 -3.111 8.680 1.00 98.00 252 MET A O 1
ATOM 1912 N N . ALA A 1 253 ? -19.896 -1.381 10.110 1.00 96.75 253 ALA A N 1
ATOM 1913 C CA . ALA A 1 253 ? -20.220 -2.198 11.278 1.00 96.75 253 ALA A CA 1
ATOM 1914 C C . ALA A 1 253 ? -21.545 -2.956 11.058 1.00 96.75 253 ALA A C 1
ATOM 1916 O O . ALA A 1 253 ? -22.548 -2.363 10.652 1.00 96.75 253 ALA A O 1
ATOM 1917 N N . GLY A 1 254 ? -21.561 -4.269 11.311 1.00 96.12 254 GLY A N 1
ATOM 1918 C CA . GLY A 1 254 ? -22.720 -5.129 11.049 1.00 96.12 254 GLY A CA 1
ATOM 1919 C C . GLY A 1 254 ? -22.877 -5.593 9.593 1.00 96.12 254 GLY A C 1
ATOM 1920 O O . GLY A 1 254 ? -23.898 -6.199 9.261 1.00 96.12 254 GLY A O 1
ATOM 1921 N N . ARG A 1 255 ? -21.907 -5.303 8.711 1.00 97.69 255 ARG A N 1
ATOM 1922 C CA . ARG A 1 255 ? -21.877 -5.752 7.301 1.00 97.69 255 ARG A CA 1
ATOM 1923 C C . ARG A 1 255 ? -20.773 -6.778 7.035 1.00 97.69 255 ARG A C 1
ATOM 1925 O O . ARG A 1 255 ? -20.321 -6.943 5.904 1.00 97.69 255 ARG A O 1
ATOM 1932 N N . GLU A 1 256 ? -20.327 -7.492 8.062 1.00 97.12 256 GLU A N 1
ATOM 1933 C CA . GLU A 1 256 ? -19.176 -8.398 8.005 1.00 97.12 256 GLU A CA 1
ATOM 1934 C C . GLU A 1 256 ? -19.394 -9.548 7.010 1.00 97.12 256 GLU A C 1
ATOM 1936 O O . GLU A 1 256 ? -18.451 -10.002 6.368 1.00 97.12 256 GLU A O 1
ATOM 1941 N N . GLU A 1 257 ? -20.633 -10.022 6.847 1.00 97.94 257 GLU A N 1
ATOM 1942 C CA . GLU A 1 257 ? -20.965 -11.040 5.841 1.00 97.94 257 GLU A CA 1
ATOM 1943 C C . GLU A 1 257 ? -20.791 -10.527 4.405 1.00 97.94 257 GLU A C 1
ATOM 1945 O O . GLU A 1 257 ? -20.256 -11.252 3.566 1.00 97.94 257 GLU A O 1
ATOM 1950 N N . GLU A 1 258 ? -21.178 -9.278 4.126 1.00 98.31 258 GLU A N 1
ATOM 1951 C CA . GLU A 1 258 ? -20.974 -8.654 2.813 1.00 98.31 258 GLU A CA 1
ATOM 1952 C C . GLU A 1 258 ? -19.480 -8.461 2.536 1.00 98.31 258 GLU A C 1
ATOM 1954 O O . GLU A 1 258 ? -18.999 -8.820 1.464 1.00 98.31 258 GLU A O 1
ATOM 1959 N N . LEU A 1 259 ? -18.728 -7.970 3.526 1.00 98.50 259 LEU A N 1
ATOM 1960 C CA . LEU A 1 259 ? -17.280 -7.781 3.420 1.00 98.50 259 LEU A CA 1
ATOM 1961 C C . LEU A 1 259 ? -16.549 -9.113 3.181 1.00 98.50 259 LEU A C 1
ATOM 1963 O O . LEU A 1 259 ? -15.704 -9.202 2.289 1.00 98.50 259 LEU A O 1
ATOM 1967 N N . ARG A 1 260 ? -16.917 -10.182 3.904 1.00 98.12 260 ARG A N 1
ATOM 1968 C CA . ARG A 1 260 ? -16.367 -11.530 3.670 1.00 98.12 260 ARG A CA 1
ATOM 1969 C C . ARG A 1 260 ? -16.700 -12.052 2.275 1.00 98.12 260 ARG A C 1
ATOM 1971 O O . ARG A 1 260 ? -15.850 -12.683 1.653 1.00 98.12 260 ARG A O 1
ATOM 1978 N N . ALA A 1 261 ? -17.900 -11.779 1.763 1.00 97.81 261 ALA A N 1
ATOM 1979 C CA . ALA A 1 261 ? -18.289 -12.183 0.412 1.00 97.81 261 ALA A CA 1
ATOM 1980 C C . ALA A 1 261 ? -17.464 -11.483 -0.686 1.00 97.81 261 ALA A C 1
ATOM 1982 O O . ALA A 1 261 ? -17.294 -12.051 -1.763 1.00 97.81 261 ALA A O 1
ATOM 1983 N N . LEU A 1 262 ? -16.919 -10.292 -0.410 1.00 96.81 262 LEU A N 1
ATOM 1984 C CA . LEU A 1 262 ? -15.977 -9.592 -1.296 1.00 96.81 262 LEU A CA 1
ATOM 1985 C C . LEU A 1 262 ? -14.540 -10.129 -1.205 1.00 96.81 262 LEU A C 1
ATOM 1987 O O . LEU A 1 262 ? -13.705 -9.747 -2.019 1.00 96.81 262 LEU A O 1
ATOM 1991 N N . GLY A 1 263 ? -14.243 -10.991 -0.229 1.00 97.00 263 GLY A N 1
ATOM 1992 C CA . GLY A 1 263 ? -12.895 -11.497 0.031 1.00 97.00 263 GLY A CA 1
ATOM 1993 C C . GLY A 1 263 ? -12.080 -10.662 1.022 1.00 97.00 263 GLY A C 1
ATOM 1994 O O . GLY A 1 263 ? -10.881 -10.900 1.148 1.00 97.00 263 GLY A O 1
ATOM 1995 N N . VAL A 1 264 ? -12.694 -9.714 1.745 1.00 98.38 264 VAL A N 1
ATOM 1996 C CA . VAL A 1 264 ? -12.002 -8.975 2.817 1.00 98.38 264 VAL A CA 1
ATOM 1997 C C . VAL A 1 264 ? -11.586 -9.949 3.916 1.00 98.38 264 VAL A C 1
ATOM 1999 O O . VAL A 1 264 ? -12.395 -10.745 4.402 1.00 98.38 264 VAL A O 1
ATOM 2002 N N . ALA A 1 265 ? -10.312 -9.889 4.306 1.00 97.12 265 ALA A N 1
ATOM 2003 C CA . ALA A 1 265 ? -9.744 -10.803 5.283 1.00 97.12 265 ALA A CA 1
ATOM 2004 C C . ALA A 1 265 ? -10.363 -10.592 6.673 1.00 97.12 265 ALA A C 1
ATOM 2006 O O . ALA A 1 265 ? -10.424 -9.475 7.183 1.00 97.12 265 ALA A O 1
ATOM 2007 N N . ASP A 1 266 ? -10.778 -11.682 7.314 1.00 96.94 266 ASP A N 1
ATOM 2008 C CA . ASP A 1 266 ? -11.273 -11.678 8.691 1.00 96.94 266 ASP A CA 1
ATOM 2009 C C . ASP A 1 266 ? -10.091 -11.826 9.664 1.00 96.94 266 ASP A C 1
ATOM 2011 O O . ASP A 1 266 ? -9.420 -12.869 9.692 1.00 96.94 266 ASP A O 1
ATOM 2015 N N . ARG A 1 267 ? -9.797 -10.762 10.423 1.00 97.81 267 ARG A N 1
ATOM 2016 C CA . ARG A 1 267 ? -8.609 -10.640 11.288 1.00 97.81 267 ARG A CA 1
ATOM 2017 C C . ARG A 1 267 ? -9.003 -10.177 12.696 1.00 97.81 267 ARG A C 1
ATOM 2019 O O . ARG A 1 267 ? -8.624 -9.083 13.119 1.00 97.81 267 ARG A O 1
ATOM 2026 N N . PRO A 1 268 ? -9.762 -10.989 13.442 1.00 97.69 268 PRO A N 1
ATOM 2027 C CA . PRO A 1 268 ? -10.315 -10.601 14.729 1.00 97.69 268 PRO A CA 1
ATOM 2028 C C . PRO A 1 268 ? -9.234 -10.583 15.817 1.00 97.69 268 PRO A C 1
ATOM 2030 O O . PRO A 1 268 ? -8.282 -11.370 15.776 1.00 97.69 268 PRO A O 1
ATOM 2033 N N . LEU A 1 269 ? -9.414 -9.769 16.863 1.00 98.38 269 LEU A N 1
ATOM 2034 C CA . LEU A 1 269 ? -8.425 -9.625 17.949 1.00 98.38 269 LEU A CA 1
ATOM 2035 C C . LEU A 1 269 ? -8.046 -10.958 18.607 1.00 98.38 269 LEU A C 1
ATOM 2037 O O . LEU A 1 269 ? -6.873 -11.182 18.917 1.00 98.38 269 LEU A O 1
ATOM 2041 N N . ARG A 1 270 ? -9.018 -11.866 18.762 1.00 97.56 270 ARG A N 1
ATOM 2042 C CA . ARG A 1 270 ? -8.829 -13.204 19.351 1.00 97.56 270 ARG A CA 1
ATOM 2043 C C . ARG A 1 270 ? -7.798 -14.073 18.621 1.00 97.56 270 ARG A C 1
ATOM 2045 O O . ARG A 1 270 ? -7.290 -15.017 19.212 1.00 97.56 270 ARG A O 1
ATOM 2052 N N . ARG A 1 271 ? -7.512 -13.788 17.344 1.00 98.25 271 ARG A N 1
ATOM 2053 C CA . ARG A 1 271 ? -6.525 -14.522 16.535 1.00 98.25 271 ARG A CA 1
ATOM 2054 C C . ARG A 1 271 ? -5.151 -13.862 16.507 1.00 98.25 271 ARG A C 1
ATOM 2056 O O . ARG A 1 271 ? -4.171 -14.534 16.209 1.00 98.25 271 ARG A O 1
ATOM 2063 N N . LEU A 1 272 ? -5.065 -12.580 16.861 1.00 98.62 272 LEU A N 1
ATOM 2064 C CA . LEU A 1 272 ? -3.878 -11.764 16.623 1.00 98.62 272 LEU A CA 1
ATOM 2065 C C . LEU A 1 272 ? -2.604 -12.333 17.265 1.00 98.62 272 LEU A C 1
ATOM 2067 O O . LEU A 1 272 ? -1.543 -12.285 16.656 1.00 98.62 272 LEU A O 1
ATOM 2071 N N . ALA A 1 273 ? -2.694 -12.904 18.468 1.00 98.75 273 ALA A N 1
ATOM 2072 C CA . ALA A 1 273 ? -1.538 -13.507 19.133 1.00 98.75 273 ALA A CA 1
ATOM 2073 C C . ALA A 1 273 ? -0.978 -14.714 18.362 1.00 98.75 273 ALA A C 1
ATOM 2075 O O . ALA A 1 273 ? 0.236 -14.846 18.208 1.00 98.75 273 ALA A O 1
ATOM 2076 N N . ASP A 1 274 ? -1.865 -15.573 17.862 1.00 98.56 274 ASP A N 1
ATOM 2077 C CA . ASP A 1 274 ? -1.480 -16.762 17.105 1.00 98.56 274 ASP A CA 1
ATOM 2078 C C .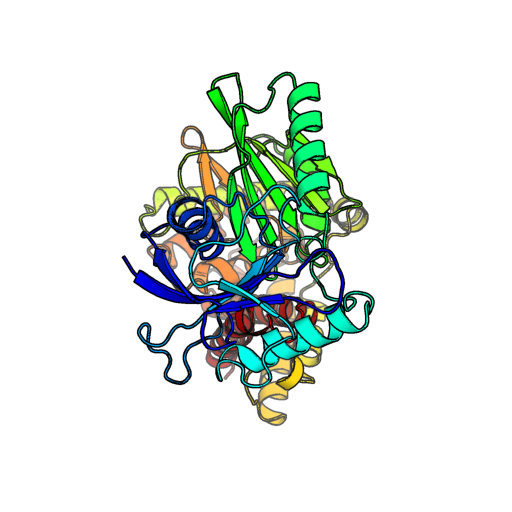 ASP A 1 274 ? -0.994 -16.369 15.700 1.00 98.56 274 ASP A C 1
ATOM 2080 O O . ASP A 1 274 ? -0.015 -16.927 15.207 1.00 98.56 274 ASP A O 1
ATOM 2084 N N . ASP A 1 275 ? -1.610 -15.349 15.091 1.00 98.38 275 ASP A N 1
ATOM 2085 C CA . ASP A 1 275 ? -1.172 -14.797 13.808 1.00 98.38 275 ASP A CA 1
ATOM 2086 C C . ASP A 1 275 ? 0.227 -14.144 13.923 1.00 98.38 275 ASP A C 1
ATOM 2088 O O . ASP A 1 275 ? 1.046 -14.311 13.022 1.00 98.38 275 ASP A O 1
ATOM 2092 N N . VAL A 1 276 ? 0.556 -13.468 15.037 1.00 98.56 276 VAL A N 1
ATOM 2093 C CA . VAL A 1 276 ? 1.918 -12.952 15.314 1.00 98.56 276 VAL A CA 1
ATOM 2094 C C . VAL A 1 276 ? 2.923 -14.093 15.455 1.00 98.56 276 VAL A C 1
ATOM 2096 O O . VAL A 1 276 ? 4.005 -14.028 14.873 1.00 98.56 276 VAL A O 1
ATOM 2099 N N . ALA A 1 277 ? 2.577 -15.147 16.199 1.00 98.00 277 ALA A N 1
ATOM 2100 C CA . ALA A 1 277 ? 3.448 -16.310 16.346 1.00 98.00 277 ALA A CA 1
ATOM 2101 C C . ALA A 1 277 ? 3.743 -16.961 14.983 1.00 98.00 277 ALA A C 1
ATOM 2103 O O . ALA A 1 277 ? 4.896 -17.248 14.679 1.00 98.00 277 ALA A O 1
ATOM 2104 N N . ALA A 1 278 ? 2.721 -17.121 14.136 1.00 97.12 278 ALA A N 1
ATOM 2105 C CA . ALA A 1 278 ? 2.862 -17.678 12.791 1.00 97.12 278 ALA A CA 1
ATOM 2106 C C . ALA A 1 278 ? 3.607 -16.742 11.819 1.00 97.12 278 ALA A C 1
ATOM 2108 O O . ALA A 1 278 ? 4.345 -17.193 10.939 1.00 97.12 278 ALA A O 1
ATOM 2109 N N . ALA A 1 279 ? 3.431 -15.425 11.950 1.00 96.25 279 ALA A N 1
ATOM 2110 C CA . ALA A 1 279 ? 4.196 -14.450 11.179 1.00 96.25 279 ALA A CA 1
ATOM 2111 C C . ALA A 1 279 ? 5.699 -14.579 11.467 1.00 96.25 279 ALA A C 1
ATOM 2113 O O . ALA A 1 279 ? 6.491 -14.553 10.534 1.00 96.25 279 ALA A O 1
ATOM 2114 N N . MET A 1 280 ? 6.074 -14.817 12.725 1.00 95.25 280 MET A N 1
ATOM 2115 C CA . MET A 1 280 ? 7.466 -14.870 13.184 1.00 95.25 280 MET A CA 1
ATOM 2116 C C . MET A 1 280 ? 8.086 -16.283 13.214 1.00 95.25 280 MET A C 1
ATOM 2118 O O . MET A 1 280 ? 9.182 -16.436 13.745 1.00 95.25 280 MET A O 1
ATOM 2122 N N . ASP A 1 281 ? 7.420 -17.308 12.666 1.00 91.25 281 ASP A N 1
ATOM 2123 C CA . ASP A 1 281 ? 7.899 -18.707 12.701 1.00 91.25 281 ASP A CA 1
ATOM 2124 C C . ASP A 1 281 ? 9.157 -18.936 11.835 1.00 91.25 281 ASP A C 1
ATOM 2126 O O . ASP A 1 281 ? 10.040 -19.709 12.199 1.00 91.25 281 ASP A O 1
ATOM 2130 N N . ASP A 1 282 ? 9.283 -18.199 10.724 1.00 87.31 282 ASP A N 1
ATOM 2131 C CA . ASP A 1 282 ? 10.494 -18.151 9.892 1.00 87.31 282 ASP A CA 1
ATOM 2132 C C . ASP A 1 282 ? 10.884 -16.689 9.600 1.00 87.31 282 ASP A C 1
ATOM 2134 O O . ASP A 1 282 ? 10.505 -16.126 8.565 1.00 87.31 282 ASP A O 1
ATOM 2138 N N . PRO A 1 283 ? 11.631 -16.036 10.513 1.00 83.62 283 PRO A N 1
ATOM 2139 C CA . PRO A 1 283 ? 12.068 -14.655 10.330 1.00 83.62 283 PRO A CA 1
ATOM 2140 C C . PRO A 1 283 ? 12.960 -14.468 9.099 1.00 83.62 283 PRO A C 1
ATOM 2142 O O . PRO A 1 283 ? 12.980 -13.380 8.528 1.00 83.62 283 PRO A O 1
ATOM 2145 N N . ALA A 1 284 ? 13.679 -15.509 8.659 1.00 86.38 284 ALA A N 1
ATOM 2146 C CA . ALA A 1 284 ? 14.551 -15.418 7.493 1.00 86.38 284 ALA A CA 1
ATOM 2147 C C . ALA A 1 284 ? 13.739 -15.258 6.200 1.00 86.38 284 ALA A C 1
ATOM 2149 O O . ALA A 1 284 ? 14.134 -14.497 5.317 1.00 86.38 284 ALA A O 1
ATOM 2150 N N . GLU A 1 285 ? 12.582 -15.920 6.097 1.00 87.44 285 GLU A N 1
ATOM 2151 C CA . GLU A 1 285 ? 11.694 -15.791 4.939 1.00 87.44 285 GLU A CA 1
ATOM 2152 C C . GLU A 1 285 ? 11.151 -14.363 4.774 1.00 87.44 285 GLU A C 1
ATOM 2154 O O . GLU A 1 285 ? 11.033 -13.872 3.648 1.00 87.44 285 GLU A O 1
ATOM 2159 N N . ILE A 1 286 ? 10.855 -13.688 5.884 1.00 89.62 286 ILE A N 1
ATOM 2160 C CA . ILE A 1 286 ? 10.289 -12.332 5.893 1.00 89.62 286 ILE A CA 1
ATOM 2161 C C . ILE A 1 286 ? 11.338 -11.230 6.059 1.00 89.62 286 ILE A C 1
ATOM 2163 O O . ILE A 1 286 ? 10.978 -10.073 6.270 1.00 89.62 286 ILE A O 1
ATOM 2167 N N . GLU A 1 287 ? 12.625 -11.587 6.003 1.00 89.25 287 GLU A N 1
ATOM 2168 C CA . GLU A 1 287 ? 13.745 -10.695 6.323 1.00 89.25 287 GLU A CA 1
ATOM 2169 C C . GLU A 1 287 ? 13.541 -9.949 7.663 1.00 89.25 287 GLU A C 1
ATOM 2171 O O . GLU A 1 287 ? 13.982 -8.815 7.854 1.00 89.25 287 GLU A O 1
ATOM 2176 N N . GLY A 1 288 ? 12.845 -10.585 8.602 1.00 87.50 288 GLY A N 1
ATOM 2177 C CA . GLY A 1 288 ? 12.462 -10.025 9.887 1.00 87.50 288 GLY A CA 1
ATOM 2178 C C . GLY A 1 288 ? 13.625 -9.967 10.881 1.00 87.50 288 GLY A C 1
ATOM 2179 O O . GLY A 1 288 ? 14.743 -10.397 10.586 1.00 87.50 288 GLY A O 1
ATOM 2180 N N . PRO A 1 289 ? 13.383 -9.411 12.077 1.00 91.38 289 PRO A N 1
ATOM 2181 C CA . PRO A 1 289 ? 14.386 -9.383 13.131 1.00 91.38 289 PRO A CA 1
ATOM 2182 C C . PRO A 1 289 ? 14.681 -10.794 13.658 1.00 91.38 289 PRO A C 1
ATOM 2184 O O . PRO A 1 289 ? 13.786 -11.631 13.762 1.00 91.38 289 PRO A O 1
ATOM 2187 N N . ASP A 1 290 ? 15.935 -11.029 14.048 1.00 90.88 290 ASP A N 1
ATOM 2188 C CA . ASP A 1 290 ? 16.320 -12.225 14.801 1.00 90.88 290 ASP A CA 1
ATOM 2189 C C . ASP A 1 290 ? 15.870 -12.066 16.261 1.00 90.88 290 ASP A C 1
ATOM 2191 O O . ASP A 1 290 ? 16.323 -11.166 16.978 1.00 90.88 290 ASP A O 1
ATOM 2195 N N . VAL A 1 291 ? 14.923 -12.903 16.685 1.00 93.06 291 VAL A N 1
ATOM 2196 C CA . VAL A 1 291 ? 14.247 -12.802 17.982 1.00 93.06 291 VAL A CA 1
ATOM 2197 C C . VAL A 1 291 ? 14.394 -14.118 18.732 1.00 93.06 291 VAL A C 1
ATOM 2199 O O . VAL A 1 291 ? 14.020 -15.179 18.239 1.00 93.06 291 VAL A O 1
ATOM 2202 N N . ALA A 1 292 ? 14.875 -14.044 19.975 1.00 95.25 292 ALA A N 1
ATOM 2203 C CA . ALA A 1 292 ? 14.953 -15.212 20.846 1.00 95.25 292 ALA A CA 1
ATOM 2204 C C . ALA A 1 292 ? 13.550 -15.815 21.089 1.00 95.25 292 ALA A C 1
ATOM 2206 O O . ALA A 1 292 ? 12.625 -15.060 21.423 1.00 95.25 292 ALA A O 1
ATOM 2207 N N . PRO A 1 293 ? 13.375 -17.150 21.008 1.00 95.44 293 PRO A N 1
ATOM 2208 C CA . PRO A 1 293 ? 12.075 -17.801 21.195 1.00 95.44 293 PRO A CA 1
ATOM 2209 C C . PRO A 1 293 ? 11.355 -17.408 22.493 1.00 95.44 293 PRO A C 1
ATOM 2211 O O . PRO A 1 293 ? 10.136 -17.238 22.507 1.00 95.44 293 PRO A O 1
ATOM 2214 N N . GLU A 1 294 ? 12.092 -17.196 23.586 1.00 97.06 294 GLU A N 1
ATOM 2215 C CA . GLU A 1 294 ? 11.535 -16.782 24.878 1.00 97.06 294 GLU A CA 1
ATOM 2216 C C . GLU A 1 294 ? 10.974 -15.352 24.842 1.00 97.06 294 GLU A C 1
ATOM 2218 O O . GLU A 1 294 ? 9.954 -15.059 25.481 1.00 97.06 294 GLU A O 1
ATOM 2223 N N . ARG A 1 295 ? 11.613 -14.451 24.080 1.00 97.19 295 ARG A N 1
ATOM 2224 C CA . ARG A 1 295 ? 11.106 -13.087 23.898 1.00 97.19 295 ARG A CA 1
ATOM 2225 C C . ARG A 1 295 ? 9.859 -13.099 23.026 1.00 97.19 295 ARG A C 1
ATOM 2227 O O . ARG A 1 295 ? 8.872 -12.480 23.415 1.00 97.19 295 ARG A O 1
ATOM 2234 N N . LEU A 1 296 ? 9.862 -13.856 21.927 1.00 97.38 296 LEU A N 1
ATOM 2235 C CA . LEU A 1 296 ? 8.676 -14.023 21.084 1.00 97.38 296 LEU A CA 1
ATOM 2236 C C . LEU A 1 296 ? 7.488 -14.570 21.888 1.00 97.38 296 LEU A C 1
ATOM 2238 O O . LEU A 1 296 ? 6.400 -14.006 21.819 1.00 97.38 296 LEU A O 1
ATOM 2242 N N . ALA A 1 297 ? 7.699 -15.596 22.719 1.00 98.00 297 ALA A N 1
ATOM 2243 C CA . ALA A 1 297 ? 6.653 -16.130 23.593 1.00 98.00 297 ALA A CA 1
ATOM 2244 C C . ALA A 1 297 ? 6.089 -15.063 24.552 1.00 98.00 297 ALA A C 1
ATOM 2246 O O . ALA A 1 297 ? 4.874 -14.959 24.723 1.00 98.00 297 ALA A O 1
ATOM 2247 N N . THR A 1 298 ? 6.956 -14.218 25.122 1.00 98.50 298 THR A N 1
ATOM 2248 C CA . THR A 1 298 ? 6.549 -13.102 25.996 1.00 98.50 298 THR A CA 1
ATOM 2249 C C . THR A 1 298 ? 5.682 -12.082 25.251 1.00 98.50 298 THR A C 1
ATOM 2251 O O . THR A 1 298 ? 4.653 -11.644 25.775 1.00 98.50 298 THR A O 1
ATOM 2254 N N . VAL A 1 299 ? 6.073 -11.725 24.024 1.00 98.62 299 VAL A N 1
ATOM 2255 C CA . VAL A 1 299 ? 5.325 -10.809 23.151 1.00 98.62 299 VAL A CA 1
ATOM 2256 C C . VAL A 1 299 ? 3.968 -11.404 22.778 1.00 98.62 299 VAL A C 1
ATOM 2258 O O . VAL A 1 299 ? 2.949 -10.745 22.967 1.00 98.62 299 VAL A O 1
ATOM 2261 N N . VAL A 1 300 ? 3.921 -12.661 22.333 1.00 98.69 300 VAL A N 1
ATOM 2262 C CA . VAL A 1 300 ? 2.679 -13.365 21.967 1.00 98.69 300 VAL A CA 1
ATOM 2263 C C . VAL A 1 300 ? 1.704 -13.425 23.146 1.00 98.69 300 VAL A C 1
ATOM 2265 O O . VAL A 1 300 ? 0.521 -13.114 22.995 1.00 98.69 300 VAL A O 1
ATOM 2268 N N . ASP A 1 301 ? 2.187 -13.746 24.346 1.00 98.69 301 ASP A N 1
ATOM 2269 C CA . ASP A 1 301 ? 1.353 -13.763 25.549 1.00 98.69 301 ASP A CA 1
ATOM 2270 C C . ASP A 1 301 ? 0.858 -12.366 25.942 1.00 98.69 301 ASP A C 1
ATOM 2272 O O . ASP A 1 301 ? -0.266 -12.216 26.434 1.00 98.69 301 ASP A O 1
ATOM 2276 N N . TRP A 1 302 ? 1.677 -11.329 25.743 1.00 98.75 302 TRP A N 1
ATOM 2277 C CA . TRP A 1 302 ? 1.251 -9.946 25.942 1.00 98.75 302 TRP A CA 1
ATOM 2278 C C . TRP A 1 302 ? 0.152 -9.560 24.952 1.00 98.75 302 TRP A C 1
ATOM 2280 O O . TRP A 1 302 ? -0.876 -9.050 25.403 1.00 98.75 302 TRP A O 1
ATOM 2290 N N . VAL A 1 303 ? 0.330 -9.863 23.660 1.00 98.88 303 VAL A N 1
ATOM 2291 C CA . VAL A 1 303 ? -0.657 -9.609 22.598 1.00 98.88 303 VAL A CA 1
ATOM 2292 C C . VAL A 1 303 ? -1.970 -10.302 22.934 1.00 98.88 303 VAL A C 1
ATOM 2294 O O . VAL A 1 303 ? -3.003 -9.645 22.922 1.00 98.88 303 VAL A O 1
ATOM 2297 N N . ARG A 1 304 ? -1.944 -11.576 23.349 1.00 98.81 304 ARG A N 1
ATOM 2298 C CA . ARG A 1 304 ? -3.154 -12.322 23.738 1.00 98.81 304 ARG A CA 1
ATOM 2299 C C . ARG A 1 304 ? -3.941 -11.607 24.840 1.00 98.81 304 ARG A C 1
ATOM 2301 O O . ARG A 1 304 ? -5.126 -11.340 24.678 1.00 98.81 304 ARG A O 1
ATOM 2308 N N . ARG A 1 305 ? -3.267 -11.210 25.927 1.00 98.50 305 ARG A N 1
ATOM 2309 C CA . ARG A 1 305 ? -3.912 -10.483 27.038 1.00 98.50 305 ARG A CA 1
ATOM 2310 C C . ARG A 1 305 ? -4.437 -9.109 26.628 1.00 98.50 305 ARG A C 1
ATOM 2312 O O . ARG A 1 305 ? -5.440 -8.655 27.175 1.00 98.50 305 ARG A O 1
ATOM 2319 N N . GLN A 1 306 ? -3.738 -8.415 25.731 1.00 98.44 306 GLN A N 1
ATOM 2320 C CA . GLN A 1 306 ? -4.187 -7.107 25.264 1.00 98.44 306 GLN A CA 1
ATOM 2321 C C . GLN A 1 306 ? -5.375 -7.241 24.316 1.00 98.44 306 GLN A C 1
ATOM 2323 O O . GLN A 1 306 ? -6.302 -6.445 24.432 1.00 98.44 306 GLN A O 1
ATOM 2328 N N . SER A 1 307 ? -5.379 -8.250 23.444 1.00 98.75 307 SER A N 1
ATOM 2329 C CA . SER A 1 307 ? -6.514 -8.581 22.586 1.00 98.75 307 SER A CA 1
ATOM 2330 C C . SER A 1 307 ? -7.766 -8.837 23.418 1.00 98.75 307 SER A C 1
ATOM 2332 O O . SER A 1 307 ? -8.779 -8.198 23.161 1.00 98.75 307 SER A O 1
ATOM 2334 N N . ASP A 1 308 ? -7.679 -9.672 24.462 1.00 98.44 308 ASP A N 1
ATOM 2335 C CA . ASP A 1 308 ? -8.809 -9.946 25.366 1.00 98.44 308 ASP A CA 1
ATOM 2336 C C . ASP A 1 308 ? -9.320 -8.669 26.058 1.00 98.44 308 ASP A C 1
ATOM 2338 O O . ASP A 1 308 ? -10.522 -8.469 26.230 1.00 98.44 308 ASP A O 1
ATOM 2342 N N . TRP A 1 309 ? -8.406 -7.781 26.463 1.00 98.31 309 TRP A N 1
ATOM 2343 C CA . TRP A 1 309 ? -8.768 -6.506 27.082 1.00 98.31 309 TRP A CA 1
ATOM 2344 C C . TRP A 1 309 ? -9.456 -5.548 26.104 1.00 98.31 309 TRP A C 1
ATOM 2346 O O . TRP A 1 309 ? -10.445 -4.921 26.479 1.00 98.31 309 TRP A O 1
ATOM 2356 N N . LEU A 1 310 ? -8.930 -5.414 24.883 1.00 98.06 310 LEU A N 1
ATOM 2357 C CA . LEU A 1 310 ? -9.477 -4.500 23.885 1.00 98.06 310 LEU A CA 1
ATOM 2358 C C . LEU A 1 310 ? -10.824 -5.011 23.357 1.00 98.06 310 LEU A C 1
ATOM 2360 O O . LEU A 1 310 ? -11.749 -4.222 23.212 1.00 98.06 310 LEU A O 1
ATOM 2364 N N . ASP A 1 311 ? -10.971 -6.323 23.169 1.00 97.50 311 ASP A N 1
ATOM 2365 C CA . ASP A 1 311 ? -12.244 -6.963 22.814 1.00 97.50 311 ASP A CA 1
ATOM 2366 C C . ASP A 1 311 ? -13.329 -6.684 23.873 1.00 97.50 311 ASP A C 1
ATOM 2368 O O . ASP A 1 311 ? -14.453 -6.294 23.552 1.00 97.50 311 ASP A O 1
ATOM 2372 N N . ALA A 1 312 ? -12.964 -6.741 25.161 1.00 97.38 312 ALA A N 1
ATOM 2373 C CA . ALA A 1 312 ? -13.867 -6.431 26.270 1.00 97.38 312 ALA A CA 1
ATOM 2374 C C . ALA A 1 312 ? -14.317 -4.955 26.343 1.00 97.38 312 ALA A C 1
ATOM 2376 O O . ALA A 1 312 ? -15.240 -4.647 27.102 1.00 97.38 312 ALA A O 1
ATOM 2377 N N . VAL A 1 313 ? -13.706 -4.040 25.574 1.00 96.44 313 VAL A N 1
ATOM 2378 C CA . VAL A 1 313 ? -14.191 -2.653 25.444 1.00 96.44 313 VAL A CA 1
ATOM 2379 C C . VAL A 1 313 ? -15.563 -2.632 24.770 1.00 96.44 313 VAL A C 1
ATOM 2381 O O . VAL A 1 313 ? -16.398 -1.813 25.146 1.00 96.44 313 VAL A O 1
ATOM 2384 N N . GLY A 1 314 ? -15.833 -3.558 23.845 1.00 95.38 314 GLY A N 1
ATOM 2385 C CA . GLY A 1 314 ? -17.149 -3.716 23.223 1.00 95.38 314 GLY A CA 1
ATOM 2386 C C . GLY A 1 314 ? -17.433 -2.755 22.067 1.00 95.38 314 GLY A C 1
ATOM 2387 O O . GLY A 1 314 ? -18.596 -2.433 21.818 1.00 95.38 314 GLY A O 1
ATOM 2388 N N . LEU A 1 315 ? -16.397 -2.285 21.364 1.00 96.56 315 LEU A N 1
ATOM 2389 C CA . LEU A 1 315 ? -16.571 -1.686 20.038 1.00 96.56 315 LEU A CA 1
ATOM 2390 C C . LEU A 1 315 ? -16.832 -2.808 19.015 1.00 96.56 315 LEU A C 1
ATOM 2392 O O . LEU A 1 315 ? -16.164 -3.841 19.083 1.00 96.56 315 LEU A O 1
ATOM 2396 N N . PRO A 1 316 ? -17.785 -2.642 18.080 1.00 96.12 316 PRO A N 1
ATOM 2397 C CA . PRO A 1 316 ? -18.049 -3.656 17.066 1.00 96.12 316 PRO A CA 1
ATOM 2398 C C . PRO A 1 316 ? -16.857 -3.798 16.112 1.00 96.12 316 PRO A C 1
ATOM 2400 O O . PRO A 1 316 ? -16.200 -2.808 15.776 1.00 96.12 316 PRO A O 1
ATOM 2403 N N . GLU A 1 317 ? -16.605 -5.025 15.648 1.00 97.25 317 GLU A N 1
ATOM 2404 C CA . GLU A 1 317 ? -15.724 -5.246 14.500 1.00 97.25 317 GLU A CA 1
ATOM 2405 C C . GLU A 1 317 ? -16.298 -4.534 13.265 1.00 97.25 317 GLU A C 1
ATOM 2407 O O . GLU A 1 317 ? -17.508 -4.353 13.115 1.00 97.25 317 GLU A O 1
ATOM 2412 N N . THR A 1 318 ? -15.413 -4.067 12.394 1.00 98.38 318 THR A N 1
ATOM 2413 C CA . THR A 1 318 ? -15.771 -3.313 11.193 1.00 98.38 318 THR A CA 1
ATOM 2414 C C . THR A 1 318 ? -14.659 -3.416 10.151 1.00 98.38 318 THR A C 1
ATOM 2416 O O . THR A 1 318 ? -13.631 -4.051 10.385 1.00 98.38 318 THR A O 1
ATOM 2419 N N . LEU A 1 319 ? -14.858 -2.797 8.990 1.00 98.69 319 LEU A N 1
ATOM 2420 C CA . LEU A 1 319 ? -13.817 -2.608 7.993 1.00 98.69 319 LEU A CA 1
ATOM 2421 C C . LEU A 1 319 ? -12.741 -1.654 8.528 1.00 98.69 319 LEU A C 1
ATOM 2423 O O . LEU A 1 319 ? -13.011 -0.470 8.719 1.00 98.69 319 LEU A O 1
ATOM 2427 N N . VAL A 1 320 ? -11.526 -2.153 8.715 1.00 98.50 320 VAL A N 1
ATOM 2428 C CA . VAL A 1 320 ? -10.324 -1.331 8.894 1.00 98.50 320 VAL A CA 1
ATOM 2429 C C . VAL A 1 320 ? -9.647 -1.113 7.545 1.00 98.50 320 VAL A C 1
ATOM 2431 O O . VAL A 1 320 ? -9.735 -1.967 6.661 1.00 98.50 320 VAL A O 1
ATOM 2434 N N . HIS A 1 321 ? -8.982 0.027 7.384 1.00 98.69 321 HIS A N 1
ATOM 2435 C CA . HIS A 1 321 ? -8.247 0.357 6.162 1.00 98.69 321 HIS A CA 1
ATOM 2436 C C . HIS A 1 321 ? -6.974 -0.476 6.017 1.00 98.69 321 HIS A C 1
ATOM 2438 O O . HIS A 1 321 ? -6.607 -0.855 4.910 1.00 98.69 321 HIS A O 1
ATOM 2444 N N . GLY A 1 322 ? -6.279 -0.720 7.129 1.00 96.75 322 GLY A N 1
ATOM 2445 C CA . GLY A 1 322 ? -5.037 -1.489 7.169 1.00 96.75 322 GLY A CA 1
ATOM 2446 C C . GLY A 1 322 ? -3.775 -0.699 6.821 1.00 96.75 322 GLY A C 1
ATOM 2447 O O . GLY A 1 322 ? -2.699 -1.148 7.190 1.00 96.75 322 GLY A O 1
ATOM 2448 N N . ASP A 1 323 ? -3.896 0.490 6.229 1.00 96.38 323 ASP A N 1
ATOM 2449 C CA . ASP A 1 323 ? -2.772 1.376 5.869 1.00 96.38 323 ASP A CA 1
ATOM 2450 C C . ASP A 1 323 ? -3.171 2.866 5.942 1.00 96.38 323 ASP A C 1
ATOM 2452 O O . ASP A 1 323 ? -2.917 3.682 5.056 1.00 96.38 323 ASP A O 1
ATOM 2456 N N . PHE A 1 324 ? -3.913 3.241 6.986 1.00 97.50 324 PHE A N 1
ATOM 2457 C CA . PHE A 1 324 ? -4.421 4.606 7.115 1.00 97.50 324 PHE A CA 1
ATOM 2458 C C . PHE A 1 324 ? -3.353 5.580 7.636 1.00 97.50 324 PHE A C 1
ATOM 2460 O O . PHE A 1 324 ? -3.051 5.623 8.831 1.00 97.50 324 PHE A O 1
ATOM 2467 N N . HIS A 1 325 ? -2.827 6.422 6.747 1.00 95.62 325 HIS A N 1
ATOM 2468 C CA . HIS A 1 325 ? -1.905 7.511 7.074 1.00 95.62 325 HIS A CA 1
ATOM 2469 C C . HIS A 1 325 ? -2.141 8.739 6.179 1.00 95.62 325 HIS A C 1
ATOM 2471 O O . HIS A 1 325 ? -2.894 8.702 5.209 1.00 95.62 325 HIS A O 1
ATOM 2477 N N . VAL A 1 326 ? -1.480 9.858 6.486 1.00 94.31 326 VAL A N 1
ATOM 2478 C CA . VAL A 1 326 ? -1.733 11.169 5.846 1.00 94.31 326 VAL A CA 1
ATOM 2479 C C . VAL A 1 326 ? -1.463 11.246 4.341 1.00 94.31 326 VAL A C 1
ATOM 2481 O O . VAL A 1 326 ? -1.924 12.186 3.696 1.00 94.31 326 VAL A O 1
ATOM 2484 N N . PHE A 1 327 ? -0.731 10.287 3.772 1.00 95.12 327 PHE A N 1
ATOM 2485 C CA . PHE A 1 327 ? -0.490 10.228 2.325 1.00 95.12 327 PHE A CA 1
ATOM 2486 C C . PHE A 1 327 ? -1.562 9.415 1.577 1.00 95.12 327 PHE A C 1
ATOM 2488 O O . PHE A 1 327 ? -1.666 9.547 0.363 1.00 95.12 327 PHE A O 1
ATOM 2495 N N . ASN A 1 328 ? -2.421 8.689 2.303 1.00 96.94 328 ASN A N 1
ATOM 2496 C CA . ASN A 1 328 ? -3.605 7.998 1.775 1.00 96.94 328 ASN A CA 1
ATOM 2497 C C . ASN A 1 328 ? -4.892 8.824 1.963 1.00 96.94 328 ASN A C 1
ATOM 2499 O O . ASN A 1 328 ? -6.011 8.312 1.903 1.00 96.94 328 ASN A O 1
ATOM 2503 N N . VAL A 1 329 ? -4.743 10.136 2.170 1.00 96.88 329 VAL A N 1
ATOM 2504 C CA . VAL A 1 329 ? -5.849 11.088 2.293 1.00 96.88 329 VAL A CA 1
ATOM 2505 C C . VAL A 1 329 ? -5.628 12.233 1.317 1.00 96.88 329 VAL A C 1
ATOM 2507 O O . VAL A 1 329 ? -4.593 12.895 1.366 1.00 96.88 329 VAL A O 1
ATOM 2510 N N . ILE A 1 330 ? -6.613 12.495 0.461 1.00 96.62 330 ILE A N 1
ATOM 2511 C CA . ILE A 1 330 ? -6.627 13.630 -0.472 1.00 96.62 330 ILE A CA 1
ATOM 2512 C C . ILE A 1 330 ? -7.852 14.491 -0.174 1.00 96.62 330 ILE A C 1
ATOM 2514 O O . ILE A 1 330 ? -8.948 13.970 0.009 1.00 96.62 330 ILE A O 1
ATOM 2518 N N . GLU A 1 331 ? -7.707 15.814 -0.159 1.00 93.56 331 GLU A N 1
ATOM 2519 C CA . GLU A 1 331 ? -8.856 16.711 -0.015 1.00 93.56 331 GLU A CA 1
ATOM 2520 C C . GLU A 1 331 ? -9.529 16.989 -1.361 1.00 93.56 331 GLU A C 1
ATOM 2522 O O . GLU A 1 331 ? -8.901 17.461 -2.312 1.00 93.56 331 GLU A O 1
ATOM 2527 N N . ARG A 1 332 ? -10.846 16.773 -1.423 1.00 92.31 332 ARG A N 1
ATOM 2528 C CA . ARG A 1 332 ? -11.698 17.180 -2.542 1.00 92.31 332 ARG A CA 1
ATOM 2529 C C . ARG A 1 332 ? -12.746 18.158 -2.037 1.00 92.31 332 ARG A C 1
ATOM 2531 O O . ARG A 1 332 ? -13.608 17.802 -1.245 1.00 92.31 332 ARG A O 1
ATOM 2538 N N . HIS A 1 333 ? -12.667 19.407 -2.491 1.00 89.50 333 HIS A N 1
ATOM 2539 C CA . HIS A 1 333 ? -13.576 20.483 -2.067 1.00 89.50 333 HIS A CA 1
ATOM 2540 C C . HIS A 1 333 ? -13.641 20.690 -0.538 1.00 89.50 333 HIS A C 1
ATOM 2542 O O . HIS A 1 333 ? -14.692 21.032 -0.006 1.00 89.50 333 HIS A O 1
ATOM 2548 N N . GLY A 1 334 ? -12.511 20.507 0.158 1.00 89.25 334 GLY A N 1
ATOM 2549 C CA . GLY A 1 334 ? -12.413 20.644 1.619 1.00 89.25 334 GLY A CA 1
ATOM 2550 C C . GLY A 1 334 ? -12.868 19.412 2.406 1.00 89.25 334 GLY A C 1
ATOM 2551 O O . GLY A 1 334 ? -12.906 19.457 3.630 1.00 89.25 334 GLY A O 1
ATOM 2552 N N . GLU A 1 335 ? -13.204 18.320 1.718 1.00 94.06 335 GLU A N 1
ATOM 2553 C CA . GLU A 1 335 ? -13.622 17.064 2.330 1.00 94.06 335 GLU A CA 1
ATOM 2554 C C . GLU A 1 335 ? -12.563 15.966 2.108 1.00 94.06 335 GLU A C 1
ATOM 2556 O O . GLU A 1 335 ? -12.077 15.815 0.981 1.00 94.06 335 GLU A O 1
ATOM 2561 N N . PRO A 1 336 ? -12.199 15.174 3.136 1.00 97.00 336 PRO A N 1
ATOM 2562 C CA . PRO A 1 336 ? -11.202 14.113 2.994 1.00 97.00 336 PRO A CA 1
ATOM 2563 C C . PRO A 1 336 ? -11.719 12.938 2.165 1.00 97.00 336 PRO A C 1
ATOM 2565 O O . PRO A 1 336 ? -12.769 12.378 2.455 1.00 97.00 336 PRO A O 1
ATOM 2568 N N . VAL A 1 337 ? -10.952 12.492 1.185 1.00 98.19 337 VAL A N 1
ATOM 2569 C CA . VAL A 1 337 ? -11.194 11.270 0.418 1.00 98.19 337 VAL A CA 1
ATOM 2570 C C . VAL A 1 337 ? -10.071 10.298 0.739 1.00 98.19 337 VAL A C 1
ATOM 2572 O O . VAL A 1 337 ? -8.895 10.642 0.612 1.00 98.19 337 VAL A O 1
ATOM 2575 N N . ILE A 1 338 ? -10.443 9.101 1.176 1.00 98.38 338 ILE A N 1
ATOM 2576 C CA . ILE A 1 338 ? -9.507 8.064 1.599 1.00 98.38 338 ILE A CA 1
ATOM 2577 C C . ILE A 1 338 ? -9.258 7.127 0.422 1.00 98.38 338 ILE A C 1
ATOM 2579 O O . ILE A 1 338 ? -10.198 6.580 -0.165 1.00 98.38 338 ILE A O 1
ATOM 2583 N N . ILE A 1 339 ? -7.989 6.990 0.056 1.00 97.88 339 ILE A N 1
ATOM 2584 C CA . ILE A 1 339 ? -7.524 6.226 -1.103 1.00 97.88 339 ILE A CA 1
ATOM 2585 C C . ILE A 1 339 ? -6.722 5.005 -0.647 1.00 97.88 339 ILE A C 1
ATOM 2587 O O . ILE A 1 339 ? -6.372 4.916 0.517 1.00 97.88 339 ILE A O 1
ATOM 2591 N N . ASP A 1 340 ? -6.377 4.124 -1.587 1.00 96.69 340 ASP A N 1
ATOM 2592 C CA . ASP A 1 340 ? -5.459 2.996 -1.363 1.00 96.69 340 ASP A CA 1
ATOM 2593 C C . ASP A 1 340 ? -5.957 1.958 -0.338 1.00 96.69 340 ASP A C 1
ATOM 2595 O O . ASP A 1 340 ? -5.387 1.747 0.726 1.00 96.69 340 ASP A O 1
ATOM 2599 N N . TRP A 1 341 ? -7.044 1.265 -0.682 1.00 97.81 341 TRP A N 1
ATOM 2600 C CA . TRP A 1 341 ? -7.604 0.186 0.140 1.00 97.81 341 TRP A CA 1
ATOM 2601 C C . TRP A 1 341 ? -6.901 -1.151 -0.147 1.00 97.81 341 TRP A C 1
ATOM 2603 O O . TRP A 1 341 ? -7.569 -2.136 -0.471 1.00 97.81 341 TRP A O 1
ATOM 2613 N N . SER A 1 342 ? -5.565 -1.177 -0.084 1.00 94.75 342 SER A N 1
ATOM 2614 C CA . SER A 1 342 ? -4.732 -2.356 -0.369 1.00 94.75 342 SER A CA 1
ATOM 2615 C C . SER A 1 342 ? -4.848 -3.454 0.691 1.00 94.75 342 SER A C 1
ATOM 2617 O O . SER A 1 342 ? -4.946 -4.632 0.346 1.00 94.75 342 SER A O 1
ATOM 2619 N N . ASP A 1 343 ? -4.901 -3.064 1.969 1.00 94.50 343 ASP A N 1
ATOM 2620 C CA . ASP A 1 343 ? -4.820 -3.957 3.135 1.00 94.50 343 ASP A CA 1
ATOM 2621 C C . ASP A 1 343 ? -6.096 -4.036 4.006 1.00 94.50 343 ASP A C 1
ATOM 2623 O O . ASP A 1 343 ? -6.001 -4.209 5.230 1.00 94.50 343 ASP A O 1
ATOM 2627 N N . PRO A 1 344 ? -7.317 -3.932 3.444 1.00 97.94 344 PRO A N 1
ATOM 2628 C CA . PRO A 1 344 ? -8.516 -3.878 4.246 1.00 97.94 344 PRO A CA 1
ATOM 2629 C C . PRO A 1 344 ? -8.741 -5.206 4.955 1.00 97.94 344 PRO A C 1
ATOM 2631 O O . PRO A 1 344 ? -8.529 -6.295 4.412 1.00 97.94 344 PRO A O 1
ATOM 2634 N N . ALA A 1 345 ? -9.261 -5.112 6.170 1.00 98.50 345 ALA A N 1
ATOM 2635 C CA . ALA A 1 345 ? -9.632 -6.277 6.952 1.00 98.50 345 ALA A CA 1
ATOM 2636 C C . ALA A 1 345 ? -10.902 -6.013 7.751 1.00 98.50 345 ALA A C 1
ATOM 2638 O O . ALA A 1 345 ? -11.270 -4.871 8.010 1.00 98.50 345 ALA A O 1
ATOM 2639 N N . ILE A 1 346 ? -11.553 -7.083 8.187 1.00 98.75 346 ILE A N 1
ATOM 2640 C CA . ILE A 1 346 ? -12.586 -7.019 9.215 1.00 98.75 346 ILE A CA 1
ATOM 2641 C C . ILE A 1 346 ? -11.876 -7.188 10.555 1.00 98.75 346 ILE A C 1
ATOM 2643 O O . ILE A 1 346 ? -11.276 -8.236 10.811 1.00 98.75 346 ILE A O 1
ATOM 2647 N N . SER A 1 347 ? -11.875 -6.139 11.375 1.00 98.50 347 SER A N 1
ATOM 2648 C CA . SER A 1 347 ? -11.203 -6.145 12.673 1.00 98.50 347 SER A CA 1
ATOM 2649 C C . SER A 1 347 ? -11.703 -5.032 13.599 1.00 98.50 347 SER A C 1
ATOM 2651 O O . SER A 1 347 ? -12.678 -4.337 13.315 1.00 98.50 347 SER A O 1
ATOM 2653 N N . HIS A 1 348 ? -11.032 -4.861 14.736 1.00 98.19 348 HIS A N 1
ATOM 2654 C CA . HIS A 1 348 ? -11.335 -3.818 15.704 1.00 98.19 348 HIS A CA 1
ATOM 2655 C C . HIS A 1 348 ? -10.942 -2.429 15.146 1.00 98.19 348 HIS A C 1
ATOM 2657 O O . HIS A 1 348 ? -9.792 -2.246 14.739 1.00 98.19 348 HIS A O 1
ATOM 2663 N N . PRO A 1 349 ? -11.825 -1.407 15.184 1.00 98.12 349 PRO A N 1
ATOM 2664 C CA . PRO A 1 349 ? -11.627 -0.125 14.483 1.00 98.12 349 PRO A CA 1
ATOM 2665 C C . PRO A 1 349 ? -10.369 0.647 14.906 1.00 98.12 349 PRO A C 1
ATOM 2667 O O . PRO A 1 349 ? -9.796 1.407 14.129 1.00 98.12 349 PRO A O 1
ATOM 2670 N N . LEU A 1 350 ? -9.913 0.440 16.145 1.00 98.12 350 LEU A N 1
ATOM 2671 C CA . LEU A 1 350 ? -8.681 1.039 16.666 1.00 98.12 350 LEU A CA 1
ATOM 2672 C C . LEU A 1 350 ? -7.379 0.441 16.101 1.00 98.12 350 LEU A C 1
ATOM 2674 O O . LEU A 1 350 ? -6.318 0.941 16.450 1.00 98.12 350 LEU A O 1
ATOM 2678 N N . LEU A 1 351 ? -7.397 -0.596 15.257 1.00 98.25 351 LEU A N 1
ATOM 2679 C CA . LEU A 1 351 ? -6.150 -1.114 14.671 1.00 98.25 351 LEU A CA 1
ATOM 2680 C C . LEU A 1 351 ? -5.580 -0.211 13.563 1.00 98.25 351 LEU A C 1
ATOM 2682 O O . LEU A 1 351 ? -4.372 -0.235 13.330 1.00 98.25 351 LEU A O 1
ATOM 2686 N N . ASP A 1 352 ? -6.391 0.674 12.972 1.00 97.75 352 ASP A N 1
ATOM 2687 C CA . ASP A 1 352 ? -5.923 1.693 12.015 1.00 97.75 352 ASP A CA 1
ATOM 2688 C C . ASP A 1 352 ? -5.040 2.781 12.659 1.00 97.75 352 ASP A C 1
ATOM 2690 O O . ASP A 1 352 ? -4.411 3.572 11.958 1.00 97.75 352 ASP A O 1
ATOM 2694 N N . VAL A 1 353 ? -4.911 2.807 13.993 1.00 97.06 353 VAL A N 1
ATOM 2695 C CA . VAL A 1 353 ? -3.944 3.698 14.659 1.00 97.06 353 VAL A CA 1
ATOM 2696 C C . VAL A 1 353 ? -2.495 3.276 14.419 1.00 97.06 353 VAL A C 1
ATOM 2698 O O . VAL A 1 353 ? -1.587 4.082 14.617 1.00 97.06 353 VAL A O 1
ATOM 2701 N N . GLY A 1 354 ? -2.280 2.018 14.018 1.00 96.44 354 GLY A N 1
ATOM 2702 C CA . GLY A 1 354 ? -0.966 1.436 13.758 1.00 96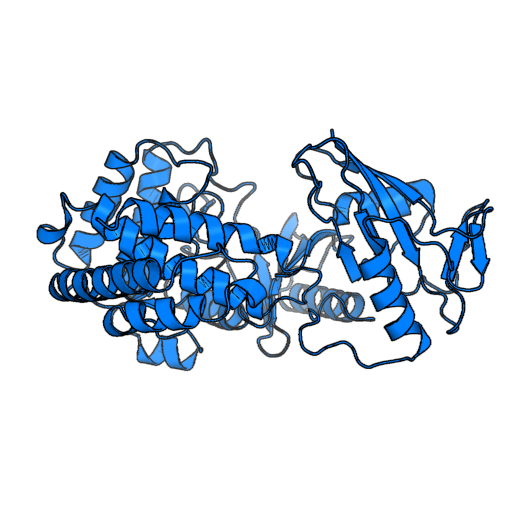.44 354 GLY A CA 1
ATOM 2703 C C . GLY A 1 354 ? -0.230 2.181 12.649 1.00 96.44 354 GLY A C 1
ATOM 2704 O O . GLY A 1 354 ? 0.777 2.818 12.953 1.00 96.44 354 GLY A O 1
ATOM 2705 N N . PRO A 1 355 ? -0.737 2.169 11.403 1.00 95.44 355 PRO A N 1
ATOM 2706 C CA . PRO A 1 355 ? -0.143 2.921 10.300 1.00 95.44 355 PRO A CA 1
ATOM 2707 C C . PRO A 1 355 ? -0.022 4.413 10.611 1.00 95.44 355 PRO A C 1
ATOM 2709 O O . PRO A 1 355 ? 1.031 4.997 10.403 1.00 95.44 355 PRO A O 1
ATOM 2712 N N . TRP A 1 356 ? -1.042 5.026 11.212 1.00 96.06 356 TRP A N 1
ATOM 2713 C CA . TRP A 1 356 ? -1.038 6.462 11.494 1.00 96.06 356 TRP A CA 1
ATOM 2714 C C . TRP A 1 356 ? 0.071 6.920 12.448 1.00 96.06 356 TRP A C 1
ATOM 2716 O O . TRP A 1 356 ? 0.759 7.901 12.169 1.00 96.06 356 TRP A O 1
ATOM 2726 N N . PHE A 1 357 ? 0.239 6.243 13.591 1.00 94.88 357 PHE A N 1
ATOM 2727 C CA . PHE A 1 357 ? 1.271 6.596 14.575 1.00 94.88 357 PHE A CA 1
ATOM 2728 C C . PHE A 1 357 ? 2.622 5.935 14.288 1.00 94.88 357 PHE A C 1
ATOM 2730 O O . PHE A 1 357 ? 3.639 6.411 14.792 1.00 94.88 357 PHE A O 1
ATOM 2737 N N . GLY A 1 358 ? 2.631 4.840 13.526 1.00 92.19 358 GLY A N 1
ATOM 2738 C CA . GLY A 1 358 ? 3.833 4.131 13.092 1.00 92.19 358 GLY A CA 1
ATOM 2739 C C . GLY A 1 358 ? 4.477 4.730 11.846 1.00 92.19 358 GLY A C 1
ATOM 2740 O O . GLY A 1 358 ? 5.642 4.445 11.584 1.00 92.19 358 GLY A O 1
ATOM 2741 N N . HIS A 1 359 ? 3.763 5.580 11.101 1.00 90.38 359 HIS A N 1
ATOM 2742 C CA . HIS A 1 359 ? 4.313 6.232 9.921 1.00 90.38 359 HIS A CA 1
ATOM 2743 C C . HIS A 1 359 ? 5.546 7.086 10.302 1.00 90.38 359 HIS A C 1
ATOM 2745 O O . HIS A 1 359 ? 5.451 7.910 11.217 1.00 90.38 359 HIS A O 1
ATOM 2751 N N . PRO A 1 360 ? 6.691 6.966 9.593 1.00 83.50 360 PRO A N 1
ATOM 2752 C CA . PRO A 1 360 ? 7.934 7.674 9.939 1.00 83.50 360 PRO A CA 1
ATOM 2753 C C . PRO A 1 360 ? 7.787 9.198 9.990 1.00 83.50 360 PRO A C 1
ATOM 2755 O O . PRO A 1 360 ? 8.497 9.899 10.711 1.00 83.50 360 PRO A O 1
ATOM 2758 N N . VAL A 1 361 ? 6.843 9.713 9.207 1.00 82.19 361 VAL A N 1
ATOM 2759 C CA . VAL A 1 361 ? 6.444 11.116 9.226 1.00 82.19 361 VAL A CA 1
ATOM 2760 C C . VAL A 1 361 ? 5.231 11.261 10.134 1.00 82.19 361 VAL A C 1
ATOM 2762 O O . VAL A 1 361 ? 4.110 10.977 9.713 1.00 82.19 361 VAL A O 1
ATOM 2765 N N . ALA A 1 362 ? 5.479 11.678 11.378 1.00 68.38 362 ALA A N 1
ATOM 2766 C CA . ALA A 1 362 ? 4.443 11.822 12.392 1.00 68.38 362 ALA A CA 1
ATOM 2767 C C . ALA A 1 362 ? 3.441 12.934 12.017 1.00 68.38 362 ALA A C 1
ATOM 2769 O O . ALA A 1 362 ? 3.850 14.082 11.807 1.00 68.38 362 ALA A O 1
ATOM 2770 N N . PRO A 1 363 ? 2.134 12.632 11.973 1.00 70.94 363 PRO A N 1
ATOM 2771 C CA . PRO A 1 363 ? 1.117 13.617 11.644 1.00 70.94 363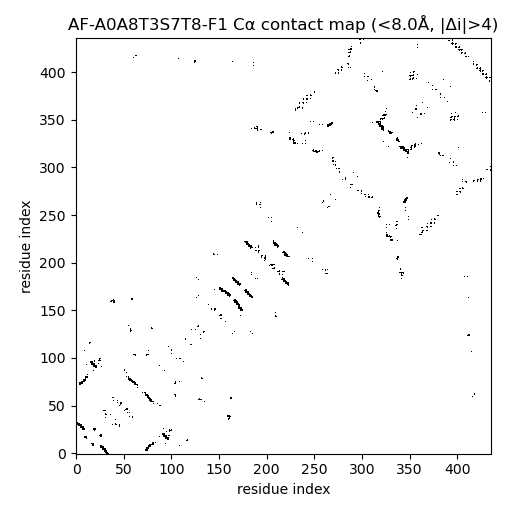 PRO A CA 1
ATOM 2772 C C . PRO A 1 363 ? 0.730 14.432 12.887 1.00 70.94 363 PRO A C 1
ATOM 2774 O O . PRO A 1 363 ? -0.088 14.008 13.703 1.00 70.94 363 PRO A O 1
ATOM 2777 N N . GLY A 1 364 ? 1.326 15.617 13.036 1.00 84.56 364 GLY A N 1
ATOM 2778 C CA . GLY A 1 364 ? 0.931 16.600 14.052 1.00 84.56 364 GLY A CA 1
ATOM 2779 C C . GLY A 1 364 ? 1.063 16.123 15.506 1.00 84.56 364 GLY A C 1
ATOM 2780 O O . GLY A 1 364 ? 1.907 15.288 15.836 1.00 84.56 364 GLY A O 1
ATOM 2781 N N . ASP A 1 365 ? 0.248 16.692 16.403 1.00 90.94 365 ASP A N 1
ATOM 2782 C CA . ASP A 1 365 ? 0.241 16.312 17.822 1.00 90.94 365 ASP A CA 1
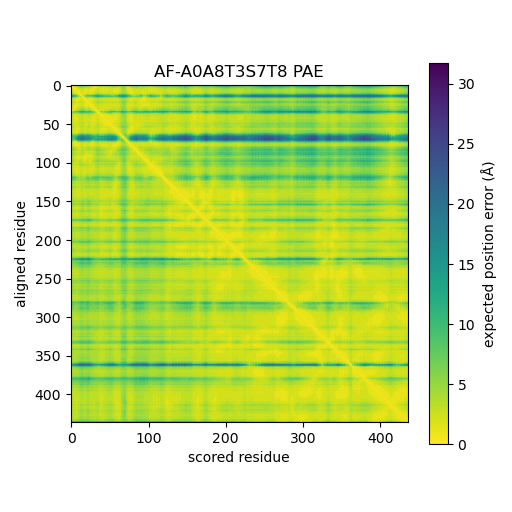ATOM 2783 C C . ASP A 1 365 ? -0.465 14.952 18.030 1.00 90.94 365 ASP A C 1
ATOM 2785 O O . ASP A 1 365 ? -1.667 14.815 17.753 1.00 90.94 365 ASP A O 1
ATOM 2789 N N . PRO A 1 366 ? 0.225 13.933 18.575 1.00 92.62 366 PRO A N 1
ATOM 2790 C CA . PRO A 1 366 ? -0.374 12.613 18.721 1.00 92.62 366 PRO A CA 1
ATOM 2791 C C . PRO A 1 366 ? -1.522 12.546 19.740 1.00 92.62 366 PRO A C 1
ATOM 2793 O O . PRO A 1 366 ? -2.397 11.685 19.629 1.00 92.62 366 PRO A O 1
ATOM 2796 N N . GLY A 1 367 ? -1.539 13.442 20.733 1.00 95.25 367 GLY A N 1
ATOM 2797 C CA . GLY A 1 367 ? -2.621 13.551 21.709 1.00 95.25 367 GLY A CA 1
ATOM 2798 C C . GLY A 1 367 ? -3.902 14.104 21.086 1.00 95.25 367 GLY A C 1
ATOM 2799 O O . GLY A 1 367 ? -4.990 13.622 21.398 1.00 95.25 367 GLY A O 1
ATOM 2800 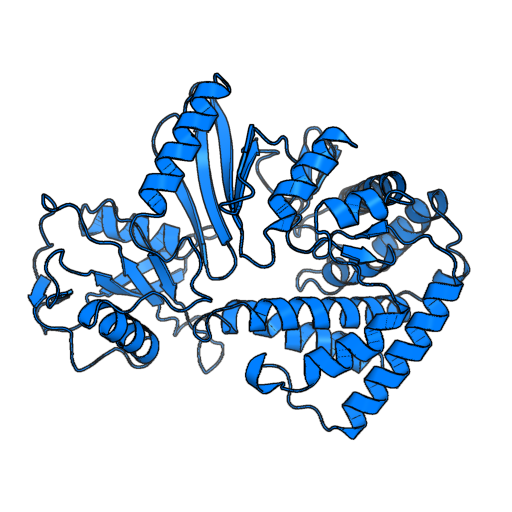N N . ARG A 1 368 ? -3.782 15.057 20.155 1.00 96.06 368 ARG A N 1
ATOM 2801 C CA . ARG A 1 368 ? -4.909 15.585 19.371 1.00 96.06 368 ARG A CA 1
ATOM 2802 C C . ARG A 1 368 ? -5.490 14.547 18.424 1.00 96.06 368 ARG A C 1
ATOM 2804 O O . ARG A 1 368 ? -6.706 14.381 18.410 1.00 96.06 368 ARG A O 1
ATOM 2811 N N . SER A 1 369 ? -4.640 13.813 17.704 1.00 95.94 369 SER A N 1
ATOM 2812 C CA . SER A 1 369 ? -5.087 12.693 16.861 1.00 95.94 369 SER A CA 1
ATOM 2813 C C . SER A 1 369 ? -5.823 11.637 17.691 1.00 95.94 369 SER A C 1
ATOM 2815 O O . SER A 1 369 ? -6.913 11.200 17.329 1.00 95.94 369 SER A O 1
ATOM 2817 N N . TRP A 1 370 ? -5.278 11.278 18.858 1.00 97.69 370 TRP A N 1
ATOM 2818 C CA . TRP A 1 370 ? -5.935 10.343 19.770 1.00 97.69 370 TRP A CA 1
ATOM 2819 C C . TRP A 1 370 ? -7.294 10.855 20.257 1.00 97.69 370 TRP A C 1
ATOM 2821 O O . TRP A 1 370 ? -8.281 10.126 20.212 1.00 97.69 370 TRP A O 1
ATOM 2831 N N . ALA A 1 371 ? -7.378 12.124 20.665 1.00 97.94 371 ALA A N 1
ATOM 2832 C CA . ALA A 1 371 ? -8.639 12.737 21.070 1.00 97.94 371 ALA A CA 1
ATOM 2833 C C . ALA A 1 371 ? -9.675 12.745 19.932 1.00 97.94 371 ALA A C 1
ATOM 2835 O O . ALA A 1 371 ? -10.837 12.433 20.185 1.00 97.94 371 ALA A O 1
ATOM 2836 N N . ALA A 1 372 ? -9.258 13.041 18.696 1.00 97.88 372 ALA A N 1
ATOM 2837 C CA . ALA A 1 372 ? -10.126 13.011 17.520 1.00 97.88 372 ALA A CA 1
ATOM 2838 C C . ALA A 1 372 ? -10.667 11.602 17.234 1.00 97.88 372 ALA A C 1
ATOM 2840 O O . ALA A 1 372 ? -11.844 11.456 16.907 1.00 97.88 372 ALA A O 1
ATOM 2841 N N . TRP A 1 373 ? -9.846 10.563 17.415 1.00 97.81 373 TRP A N 1
ATOM 2842 C CA . TRP A 1 373 ? -10.298 9.176 17.294 1.00 97.81 373 TRP A CA 1
ATOM 2843 C C . TRP A 1 373 ? -11.361 8.820 18.318 1.00 97.81 373 TRP A C 1
ATOM 2845 O O . TRP A 1 373 ? -12.400 8.282 17.952 1.00 97.81 373 TRP A O 1
ATOM 2855 N N . LEU A 1 374 ? -11.109 9.119 19.594 1.00 98.25 374 LEU A N 1
ATOM 2856 C CA . LEU A 1 374 ? -12.050 8.804 20.667 1.00 98.25 374 LEU A CA 1
ATOM 2857 C C . LEU A 1 374 ? -13.371 9.557 20.496 1.00 98.25 374 LEU A C 1
ATOM 2859 O O . LEU A 1 374 ? -14.433 8.976 20.706 1.00 98.25 374 LEU A O 1
ATOM 2863 N N . ASP A 1 375 ? -13.305 10.831 20.105 1.00 98.31 375 ASP A N 1
ATOM 2864 C CA . ASP A 1 375 ? -14.485 11.640 19.805 1.00 98.31 375 ASP A CA 1
ATOM 2865 C C . ASP A 1 375 ? -15.302 11.016 18.667 1.00 98.31 375 ASP A C 1
ATOM 2867 O O . ASP A 1 375 ? -16.487 10.736 18.838 1.00 98.31 375 ASP A O 1
ATOM 2871 N N . ALA A 1 376 ? -14.659 10.680 17.546 1.00 98.19 376 ALA A N 1
ATOM 2872 C CA . ALA A 1 376 ? -15.334 10.072 16.406 1.00 98.19 376 ALA A CA 1
ATOM 2873 C C . ALA A 1 376 ? -15.905 8.675 16.729 1.00 98.19 376 ALA A C 1
ATOM 2875 O O . ALA A 1 376 ? -17.061 8.385 16.408 1.00 98.19 376 ALA A O 1
ATOM 2876 N N . LEU A 1 377 ? -15.130 7.813 17.399 1.00 97.75 377 LEU A N 1
ATOM 2877 C CA . LEU A 1 377 ? -15.525 6.440 17.747 1.00 97.75 377 LEU A CA 1
ATOM 2878 C C . LEU A 1 377 ? -16.655 6.382 18.774 1.00 97.75 377 LEU A C 1
ATOM 2880 O O . LEU A 1 377 ? -17.381 5.389 18.815 1.00 97.75 377 LEU A O 1
ATOM 2884 N N . SER A 1 378 ? -16.860 7.446 19.557 1.00 96.75 378 SER A N 1
ATOM 2885 C CA . SER A 1 378 ? -17.987 7.536 20.492 1.00 96.75 378 SER A CA 1
ATOM 2886 C C . SER A 1 378 ? -19.358 7.422 19.805 1.00 96.75 378 SER A C 1
ATOM 2888 O O . SER A 1 378 ? -20.344 7.079 20.456 1.00 96.75 378 SER A O 1
ATOM 2890 N N . SER A 1 379 ? -19.420 7.655 18.486 1.00 93.56 379 SER A N 1
ATOM 2891 C CA . SER A 1 379 ? -20.621 7.434 17.669 1.00 93.56 379 SER A CA 1
ATOM 2892 C C . SER A 1 379 ? -20.926 5.955 17.390 1.00 93.56 379 SER A C 1
ATOM 2894 O O . SER A 1 379 ? -22.066 5.626 17.067 1.00 93.56 379 SER A O 1
ATOM 2896 N N . ILE A 1 380 ? -19.932 5.073 17.529 1.00 92.75 380 ILE A N 1
ATOM 2897 C CA . ILE A 1 380 ? -20.019 3.636 17.227 1.00 92.75 380 ILE A CA 1
ATOM 2898 C C . ILE A 1 380 ? -20.125 2.813 18.519 1.00 92.75 380 ILE A C 1
ATOM 2900 O O . ILE A 1 380 ? -20.823 1.801 18.552 1.00 92.75 380 ILE A O 1
ATOM 2904 N N . GLY A 1 381 ? -19.471 3.238 19.603 1.00 94.44 381 GLY A N 1
ATOM 2905 C CA . GLY A 1 381 ? -19.543 2.530 20.879 1.00 94.44 381 GLY A CA 1
ATOM 2906 C C . GLY A 1 381 ? -18.716 3.157 22.007 1.00 94.44 381 GLY A C 1
ATOM 2907 O O . GLY A 1 381 ? -18.277 4.304 21.907 1.00 94.44 381 GLY A O 1
ATOM 2908 N N . PRO A 1 382 ? -18.536 2.435 23.127 1.00 94.81 382 PRO A N 1
ATOM 2909 C CA . PRO A 1 382 ? -17.874 2.966 24.315 1.00 94.81 382 PRO A CA 1
ATOM 2910 C C . PRO A 1 382 ? -16.369 3.170 24.094 1.00 94.81 382 PRO A C 1
ATOM 2912 O O . PRO A 1 382 ? -15.666 2.290 23.610 1.00 94.81 382 PRO A O 1
ATOM 2915 N N . VAL A 1 383 ? -15.857 4.326 24.524 1.00 96.88 383 VAL A N 1
ATOM 2916 C CA . VAL A 1 383 ? -14.434 4.698 24.379 1.00 96.88 383 VAL A CA 1
ATOM 2917 C C . VAL A 1 383 ? -13.756 5.074 25.700 1.00 96.88 383 VAL A C 1
ATOM 2919 O O . VAL A 1 383 ? -12.544 5.277 25.752 1.00 96.88 383 VAL A O 1
ATOM 2922 N N . ASP A 1 384 ? -14.507 5.161 26.800 1.00 96.44 384 ASP A N 1
ATOM 2923 C CA . ASP A 1 384 ? -13.962 5.633 28.080 1.00 96.44 384 ASP A CA 1
ATOM 2924 C C . ASP A 1 384 ? -12.870 4.712 28.632 1.00 96.44 384 ASP A C 1
ATOM 2926 O O . ASP A 1 384 ? -11.873 5.199 29.167 1.00 96.44 384 ASP A O 1
ATOM 2930 N N . ALA A 1 385 ? -13.016 3.398 28.435 1.00 96.56 385 ALA A N 1
ATOM 2931 C CA . ALA A 1 385 ? -12.047 2.399 28.878 1.00 96.56 385 ALA A CA 1
ATOM 2932 C C . ALA A 1 385 ? -10.681 2.523 28.181 1.00 96.56 385 ALA A C 1
ATOM 2934 O O . ALA A 1 385 ? -9.678 2.089 28.742 1.00 96.56 385 ALA A O 1
ATOM 2935 N N . VAL A 1 386 ? -10.627 3.126 26.988 1.00 97.56 386 VAL A N 1
ATOM 2936 C CA . VAL A 1 386 ? -9.384 3.300 26.222 1.00 97.56 386 VAL A CA 1
ATOM 2937 C C . VAL A 1 386 ? -8.818 4.717 26.315 1.00 97.56 386 VAL A C 1
ATOM 2939 O O . VAL A 1 386 ? -7.714 4.958 25.841 1.00 97.56 386 VAL A O 1
ATOM 2942 N N . ARG A 1 387 ? -9.504 5.669 26.964 1.00 97.12 387 ARG A N 1
ATOM 2943 C CA . ARG A 1 387 ? -9.145 7.101 26.933 1.00 97.12 387 ARG A CA 1
ATOM 2944 C C . ARG A 1 387 ? -7.679 7.390 27.288 1.00 97.12 387 ARG A C 1
ATOM 2946 O O . ARG A 1 387 ? -7.050 8.220 26.634 1.00 97.12 387 ARG A O 1
ATOM 2953 N N . GLY A 1 388 ? -7.137 6.695 28.289 1.00 97.06 388 GLY A N 1
ATOM 2954 C CA . GLY A 1 388 ? -5.746 6.818 28.748 1.00 97.06 388 GLY A CA 1
ATOM 2955 C C . GLY A 1 388 ? -4.774 5.776 28.184 1.00 97.06 388 GLY A C 1
ATOM 2956 O O . GLY A 1 388 ? -3.626 5.735 28.608 1.00 97.06 388 GLY A O 1
ATOM 2957 N N . GLU A 1 389 ? -5.206 4.935 27.244 1.00 97.94 389 GLU A N 1
ATOM 2958 C CA . GLU A 1 389 ? -4.539 3.669 26.901 1.00 97.94 389 GLU A CA 1
ATOM 2959 C C . GLU A 1 389 ? -3.918 3.679 25.492 1.00 97.94 389 GLU A C 1
ATOM 2961 O O . GLU A 1 389 ? -3.695 2.626 24.896 1.00 97.94 389 GLU A O 1
ATOM 2966 N N . ARG A 1 390 ? -3.617 4.864 24.941 1.00 97.00 390 ARG A N 1
ATOM 2967 C CA . ARG A 1 390 ? -3.097 5.032 23.569 1.00 97.00 390 ARG A CA 1
ATOM 2968 C C . ARG A 1 390 ? -1.907 4.123 23.263 1.00 97.00 390 ARG A C 1
ATOM 2970 O O . ARG A 1 390 ? -1.915 3.439 22.249 1.00 97.00 390 ARG A O 1
ATOM 2977 N N . GLU A 1 391 ? -0.894 4.098 24.132 1.00 97.31 391 GLU A N 1
ATOM 2978 C CA . GLU A 1 391 ? 0.310 3.282 23.906 1.00 97.31 391 GLU A CA 1
ATOM 2979 C C . GLU A 1 391 ? 0.001 1.788 23.888 1.00 97.31 391 GLU A C 1
ATOM 2981 O O . GLU A 1 391 ? 0.559 1.043 23.089 1.00 97.31 391 GLU A O 1
ATOM 2986 N N . ARG A 1 392 ? -0.927 1.352 24.737 1.00 97.62 392 ARG A N 1
ATOM 2987 C CA . ARG A 1 392 ? -1.349 -0.042 24.821 1.00 97.62 392 ARG A CA 1
ATOM 2988 C C . ARG A 1 392 ? -2.085 -0.476 23.553 1.00 97.62 392 ARG A C 1
ATOM 2990 O O . ARG A 1 392 ? -1.770 -1.526 22.997 1.00 97.62 392 ARG A O 1
ATOM 2997 N N . VAL A 1 393 ? -3.009 0.357 23.070 1.00 98.44 393 VAL A N 1
ATOM 2998 C CA . VAL A 1 393 ? -3.715 0.149 21.794 1.00 98.44 393 VAL A CA 1
ATOM 2999 C C . VAL A 1 393 ? -2.735 0.182 20.622 1.00 98.44 393 VAL A C 1
ATOM 3001 O O . VAL A 1 393 ? -2.800 -0.673 19.745 1.00 98.44 393 VAL A O 1
ATOM 3004 N N . PHE A 1 394 ? -1.779 1.112 20.627 1.00 98.12 394 PHE A N 1
ATOM 3005 C CA . PHE A 1 394 ? -0.783 1.210 19.566 1.00 98.12 394 PHE A CA 1
ATOM 3006 C C . PHE A 1 394 ? 0.136 -0.020 19.509 1.00 98.12 394 PHE A C 1
ATOM 3008 O O . PHE A 1 394 ? 0.484 -0.467 18.419 1.00 98.12 394 PHE A O 1
ATOM 3015 N N . GLY A 1 395 ? 0.465 -0.641 20.647 1.00 98.38 395 GLY A N 1
ATOM 3016 C CA . GLY A 1 395 ? 1.179 -1.922 20.653 1.00 98.38 395 GLY A CA 1
ATOM 3017 C C . GLY A 1 395 ? 0.392 -3.041 19.957 1.00 98.38 395 GLY A C 1
ATOM 3018 O O . GLY A 1 395 ? 0.945 -3.738 19.113 1.00 98.38 395 GLY A O 1
ATOM 3019 N N . LEU A 1 396 ? -0.915 -3.166 20.218 1.00 98.38 396 LEU A N 1
ATOM 3020 C CA . LEU A 1 396 ? -1.778 -4.112 19.490 1.00 98.38 396 LEU A CA 1
ATOM 3021 C C . LEU A 1 396 ? -1.880 -3.797 17.994 1.00 98.38 396 LEU A C 1
ATOM 3023 O O . LEU A 1 396 ? -1.801 -4.700 17.166 1.00 98.38 396 LEU A O 1
ATOM 3027 N N . ALA A 1 397 ? -2.032 -2.524 17.640 1.00 98.56 397 ALA A N 1
ATOM 3028 C CA . ALA A 1 397 ? -2.063 -2.102 16.246 1.00 98.56 397 ALA A CA 1
ATOM 3029 C C . ALA A 1 397 ? -0.726 -2.379 15.534 1.00 98.56 397 ALA A C 1
ATOM 3031 O O . ALA A 1 397 ? -0.719 -2.767 14.371 1.00 98.56 397 ALA A O 1
ATOM 3032 N N . SER A 1 398 ? 0.399 -2.279 16.249 1.00 98.69 398 SER A N 1
ATOM 3033 C CA . SER A 1 398 ? 1.721 -2.662 15.734 1.00 98.69 398 SER A CA 1
ATOM 3034 C C . SER A 1 398 ? 1.822 -4.173 15.508 1.00 98.69 398 SER A C 1
ATOM 3036 O O . SER A 1 398 ? 2.323 -4.597 14.474 1.00 98.69 398 SER A O 1
ATOM 3038 N N . ALA A 1 399 ? 1.275 -4.998 16.409 1.00 98.69 399 ALA A N 1
ATOM 3039 C CA . ALA A 1 399 ? 1.154 -6.441 16.183 1.00 98.69 399 ALA A CA 1
ATOM 3040 C C . ALA A 1 399 ? 0.299 -6.767 14.947 1.00 98.69 399 ALA A C 1
ATOM 3042 O O . ALA A 1 399 ? 0.649 -7.650 14.167 1.00 98.69 399 ALA A O 1
ATOM 3043 N N . PHE A 1 400 ? -0.801 -6.041 14.739 1.00 98.69 400 PHE A N 1
ATOM 3044 C CA . PHE A 1 400 ? -1.635 -6.200 13.548 1.00 98.69 400 PHE A CA 1
ATOM 3045 C C . PHE A 1 400 ? -0.863 -5.862 12.267 1.00 98.69 400 PHE A C 1
ATOM 3047 O O . PHE A 1 400 ? -0.908 -6.630 11.307 1.00 98.69 400 PHE A O 1
ATOM 3054 N N . GLN A 1 401 ? -0.104 -4.767 12.265 1.00 98.38 401 GLN A N 1
ATOM 3055 C CA . GLN A 1 401 ? 0.707 -4.369 11.114 1.00 98.38 401 GLN A CA 1
ATOM 3056 C C . GLN A 1 401 ? 1.885 -5.307 10.852 1.00 98.38 401 GLN A C 1
ATOM 3058 O O . GLN A 1 401 ? 2.133 -5.657 9.702 1.00 98.38 401 GLN A O 1
ATOM 3063 N N . LEU A 1 402 ? 2.544 -5.814 11.897 1.00 98.31 402 LEU A N 1
ATOM 3064 C CA . LEU A 1 402 ? 3.580 -6.841 11.770 1.00 98.31 402 LEU A CA 1
ATOM 3065 C C . LEU A 1 402 ? 3.078 -8.050 10.963 1.00 98.31 402 LEU A C 1
ATOM 3067 O O . LEU A 1 402 ? 3.766 -8.522 10.060 1.00 98.31 402 LEU A O 1
ATOM 3071 N N . VAL A 1 403 ? 1.862 -8.522 11.256 1.00 98.19 403 VAL A N 1
ATOM 3072 C CA . VAL A 1 403 ? 1.237 -9.630 10.518 1.00 98.19 403 VAL A CA 1
ATOM 3073 C C . VAL A 1 403 ? 0.965 -9.251 9.055 1.00 98.19 403 VAL A C 1
ATOM 3075 O O . VAL A 1 403 ? 1.216 -10.073 8.174 1.00 98.19 403 VAL A O 1
ATOM 3078 N N . SER A 1 404 ? 0.496 -8.025 8.781 1.00 97.44 404 SER A N 1
ATOM 3079 C CA . SER A 1 404 ? 0.273 -7.535 7.407 1.00 97.44 404 SER A CA 1
ATOM 3080 C C . SER A 1 404 ? 1.578 -7.531 6.606 1.00 97.44 404 SER A C 1
ATOM 3082 O O . SER A 1 404 ? 1.668 -8.167 5.558 1.00 97.44 404 SER A O 1
ATOM 3084 N N . TYR A 1 405 ? 2.625 -6.893 7.133 1.00 97.44 405 TYR A N 1
ATOM 3085 C CA . TYR A 1 405 ? 3.915 -6.788 6.452 1.00 97.44 405 TYR A CA 1
ATOM 3086 C C . TYR A 1 405 ? 4.590 -8.146 6.259 1.00 97.44 405 TYR A C 1
ATOM 3088 O O . TYR A 1 405 ? 5.129 -8.407 5.185 1.00 97.44 405 TYR A O 1
ATOM 3096 N N . ALA A 1 406 ? 4.505 -9.051 7.239 1.00 97.31 406 ALA A N 1
ATOM 3097 C CA . ALA A 1 406 ? 5.008 -10.413 7.077 1.00 97.31 406 ALA A CA 1
ATOM 3098 C C . ALA A 1 406 ? 4.304 -11.142 5.916 1.00 97.31 406 ALA A C 1
ATOM 3100 O O . ALA A 1 406 ? 4.960 -11.819 5.123 1.00 97.31 406 ALA A O 1
ATOM 3101 N N . ALA A 1 407 ? 2.984 -10.979 5.772 1.00 96.38 407 ALA A N 1
ATOM 3102 C CA . ALA A 1 407 ? 2.240 -11.548 4.651 1.00 96.38 407 ALA A CA 1
ATOM 3103 C C . ALA A 1 407 ? 2.673 -10.936 3.307 1.00 96.38 407 ALA A C 1
ATOM 3105 O O . ALA A 1 407 ? 2.977 -11.695 2.380 1.00 96.38 407 ALA A O 1
ATOM 3106 N N . ILE A 1 408 ? 2.787 -9.604 3.230 1.00 96.62 408 ILE A N 1
ATOM 3107 C CA . ILE A 1 408 ? 3.229 -8.883 2.025 1.00 96.62 408 ILE A CA 1
ATOM 3108 C C . ILE A 1 408 ? 4.599 -9.387 1.573 1.00 96.62 408 ILE A C 1
ATOM 3110 O O . ILE A 1 408 ? 4.763 -9.787 0.419 1.00 96.62 408 ILE A O 1
ATOM 3114 N N . VAL A 1 409 ? 5.570 -9.449 2.488 1.00 96.69 409 VAL A N 1
ATOM 3115 C CA . VAL A 1 409 ? 6.933 -9.899 2.179 1.00 96.69 409 VAL A CA 1
ATOM 3116 C C . VAL A 1 409 ? 6.947 -11.345 1.677 1.00 96.69 409 VAL A C 1
ATOM 3118 O O . VAL A 1 409 ? 7.627 -11.642 0.693 1.00 96.69 409 VAL A O 1
ATOM 3121 N N . ARG A 1 410 ? 6.148 -12.247 2.263 1.00 95.12 410 ARG A N 1
ATOM 3122 C CA . ARG A 1 410 ? 6.026 -13.628 1.755 1.00 95.12 410 ARG A CA 1
ATOM 3123 C C . ARG A 1 410 ? 5.469 -13.693 0.335 1.00 95.12 410 ARG A C 1
ATOM 3125 O O . ARG A 1 410 ? 5.858 -14.576 -0.426 1.00 95.12 410 ARG A O 1
ATOM 3132 N N . GLY A 1 411 ? 4.569 -12.779 -0.026 1.00 95.06 411 GLY A N 1
ATOM 3133 C CA . GLY A 1 411 ? 3.987 -12.726 -1.366 1.00 95.06 411 GLY A CA 1
ATOM 3134 C C . GLY A 1 411 ? 4.883 -12.081 -2.422 1.00 95.06 411 GLY A C 1
ATOM 3135 O O . GLY A 1 411 ? 4.599 -12.210 -3.612 1.00 95.06 411 GLY A O 1
ATOM 3136 N N . LEU A 1 412 ? 5.948 -11.388 -2.019 1.00 95.06 412 LEU A N 1
ATOM 3137 C CA . LEU A 1 412 ? 6.911 -10.798 -2.941 1.00 95.06 412 LEU A CA 1
ATOM 3138 C C . LEU A 1 412 ? 7.891 -11.855 -3.460 1.00 95.06 412 LEU A C 1
ATOM 3140 O O . LEU A 1 412 ? 8.351 -12.729 -2.716 1.00 95.06 412 LEU A O 1
ATOM 3144 N N . GLU A 1 413 ? 8.278 -11.734 -4.737 1.00 92.19 413 GLU A N 1
ATOM 3145 C CA . GLU A 1 413 ? 9.460 -12.445 -5.238 1.00 92.19 413 GLU A CA 1
ATOM 3146 C C . GLU A 1 413 ? 10.659 -12.137 -4.322 1.00 92.19 413 GLU A C 1
ATOM 3148 O O . GLU A 1 413 ? 10.827 -10.976 -3.941 1.00 92.19 413 GLU A O 1
ATOM 3153 N N . PRO A 1 414 ? 11.525 -13.121 -4.005 1.00 91.00 414 PRO A N 1
ATOM 3154 C CA . PRO A 1 414 ? 12.655 -12.920 -3.096 1.00 91.00 414 PRO A CA 1
ATOM 3155 C C . PRO A 1 414 ? 13.505 -11.685 -3.415 1.00 91.00 414 PRO A C 1
ATOM 3157 O O . PRO A 1 414 ? 13.902 -10.959 -2.514 1.00 91.00 414 PRO A O 1
ATOM 3160 N N . ALA A 1 415 ? 13.708 -11.382 -4.700 1.00 89.06 415 ALA A N 1
ATOM 3161 C CA . ALA A 1 415 ? 14.480 -10.220 -5.133 1.00 89.06 415 ALA A CA 1
ATOM 3162 C C . ALA A 1 415 ? 13.831 -8.856 -4.823 1.00 89.06 415 ALA A C 1
ATOM 3164 O O . ALA A 1 415 ? 14.504 -7.842 -4.957 1.00 89.06 415 ALA A O 1
ATOM 3165 N N . ASN A 1 416 ? 12.554 -8.816 -4.436 1.00 91.62 416 ASN A N 1
ATOM 3166 C CA . ASN A 1 416 ? 11.796 -7.597 -4.141 1.00 91.62 416 ASN A CA 1
ATOM 3167 C C . ASN A 1 416 ? 11.397 -7.475 -2.662 1.00 91.62 416 ASN A C 1
ATOM 3169 O O . ASN A 1 416 ? 10.829 -6.454 -2.282 1.00 91.62 416 ASN A O 1
ATOM 3173 N N . ARG A 1 417 ? 11.688 -8.475 -1.820 1.00 92.88 417 ARG A N 1
ATOM 3174 C CA . ARG A 1 417 ? 11.295 -8.501 -0.398 1.00 92.88 417 ARG A CA 1
ATOM 3175 C C . ARG A 1 417 ? 11.822 -7.307 0.397 1.00 92.88 417 ARG A C 1
ATOM 3177 O O . ARG A 1 417 ? 11.066 -6.724 1.174 1.00 92.88 417 ARG A O 1
ATOM 3184 N N . TYR A 1 418 ? 13.044 -6.869 0.092 1.00 90.62 418 TYR A N 1
ATOM 3185 C CA . TYR A 1 418 ? 13.670 -5.676 0.670 1.00 90.62 418 TYR A CA 1
ATOM 3186 C C . TYR A 1 418 ? 12.807 -4.404 0.577 1.00 90.62 418 TYR A C 1
ATOM 3188 O O . TYR A 1 418 ? 12.991 -3.476 1.354 1.00 90.62 418 TYR A O 1
ATOM 3196 N N . GLN A 1 419 ? 11.882 -4.327 -0.390 1.00 91.75 419 GLN A N 1
ATOM 3197 C CA . GLN A 1 419 ? 11.051 -3.139 -0.603 1.00 91.75 419 GLN A CA 1
ATOM 3198 C C . GLN A 1 419 ? 10.064 -2.915 0.550 1.00 91.75 419 GLN A C 1
ATOM 3200 O O . GLN A 1 419 ? 9.631 -1.783 0.756 1.00 91.75 419 GLN A O 1
ATOM 3205 N N . LEU A 1 420 ? 9.679 -3.984 1.259 1.00 94.00 420 LEU A N 1
ATOM 3206 C CA . LEU A 1 420 ? 8.657 -3.957 2.309 1.00 94.00 420 LEU A CA 1
ATOM 3207 C C . LEU A 1 420 ? 9.117 -4.618 3.623 1.00 94.00 420 LEU A C 1
ATOM 3209 O O . LEU A 1 420 ? 8.419 -4.511 4.629 1.00 94.00 420 LEU A O 1
ATOM 3213 N N . SER A 1 421 ? 10.286 -5.268 3.662 1.00 93.56 421 SER A N 1
ATOM 3214 C CA . SER A 1 421 ? 10.798 -5.943 4.865 1.00 93.56 421 SER A CA 1
ATOM 3215 C C . SER A 1 421 ? 11.044 -5.011 6.050 1.00 93.56 421 SER A C 1
ATOM 3217 O O . SER A 1 421 ? 10.963 -5.445 7.197 1.00 93.56 421 SER A O 1
ATOM 3219 N N . ASP A 1 422 ? 11.333 -3.731 5.802 1.00 92.75 422 ASP A N 1
ATOM 3220 C CA . ASP A 1 422 ? 11.555 -2.769 6.886 1.00 92.75 422 ASP A CA 1
ATOM 3221 C C . ASP A 1 422 ? 10.298 -2.575 7.734 1.00 92.75 422 ASP A C 1
ATOM 3223 O O . ASP A 1 422 ? 10.405 -2.507 8.954 1.00 92.75 422 ASP A O 1
ATOM 3227 N N . GLY A 1 423 ? 9.101 -2.663 7.142 1.00 94.44 423 GLY A N 1
ATOM 3228 C CA . GLY A 1 423 ? 7.857 -2.620 7.910 1.00 94.44 423 GLY A CA 1
ATOM 3229 C C . GLY A 1 423 ? 7.737 -3.765 8.923 1.00 94.44 423 GLY A C 1
ATOM 3230 O O . GLY A 1 423 ? 7.256 -3.551 10.033 1.00 94.44 423 GLY A O 1
ATOM 3231 N N . VAL A 1 424 ? 8.254 -4.963 8.616 1.00 96.44 424 VAL A N 1
ATOM 3232 C CA . VAL A 1 424 ? 8.316 -6.073 9.588 1.00 96.44 424 VAL A CA 1
ATOM 3233 C C . VAL A 1 424 ? 9.178 -5.679 10.790 1.00 96.44 424 VAL A C 1
ATOM 3235 O O . VAL A 1 424 ? 8.772 -5.865 11.938 1.00 96.44 424 VAL A O 1
ATOM 3238 N N . ARG A 1 425 ? 10.367 -5.119 10.539 1.00 95.31 425 ARG A N 1
ATOM 3239 C CA . ARG A 1 425 ? 11.321 -4.723 11.588 1.00 95.31 425 ARG A CA 1
ATOM 3240 C C . ARG A 1 425 ? 10.795 -3.552 12.413 1.00 95.31 425 ARG A C 1
ATOM 3242 O O . ARG A 1 425 ? 10.874 -3.595 13.641 1.00 95.31 425 ARG A O 1
ATOM 3249 N N . ASP A 1 426 ? 10.219 -2.555 11.754 1.00 95.94 426 ASP A N 1
ATOM 3250 C CA . ASP A 1 426 ? 9.691 -1.345 12.376 1.00 95.94 426 ASP A CA 1
ATOM 3251 C C . ASP A 1 426 ? 8.499 -1.668 13.278 1.00 95.94 426 ASP A C 1
ATOM 3253 O O . ASP A 1 426 ? 8.498 -1.312 14.460 1.00 95.94 426 ASP A O 1
ATOM 3257 N N . PHE A 1 427 ? 7.512 -2.418 12.777 1.00 97.50 427 PHE A N 1
ATOM 3258 C CA . PHE A 1 427 ? 6.348 -2.791 13.581 1.00 97.50 427 PHE A CA 1
ATOM 3259 C C . PHE A 1 427 ? 6.674 -3.816 14.667 1.00 97.50 427 PHE A C 1
ATOM 3261 O O . PHE A 1 427 ? 6.075 -3.751 15.744 1.00 97.50 427 PHE A O 1
ATOM 3268 N N . TRP A 1 428 ? 7.663 -4.694 14.457 1.00 97.69 428 TRP A N 1
ATOM 3269 C CA . TRP A 1 428 ? 8.218 -5.492 15.551 1.00 97.69 428 TRP A CA 1
ATOM 3270 C C . TRP A 1 428 ? 8.821 -4.596 16.636 1.00 97.69 428 TRP A C 1
ATOM 3272 O O . TRP A 1 428 ? 8.473 -4.749 17.802 1.00 97.69 428 TRP A O 1
ATOM 3282 N N . GLY A 1 429 ? 9.681 -3.638 16.277 1.00 97.31 429 GLY A N 1
ATOM 3283 C CA . GLY A 1 429 ? 10.306 -2.724 17.236 1.00 97.31 429 GLY A CA 1
ATOM 3284 C C . GLY A 1 429 ? 9.282 -1.892 18.013 1.00 97.31 429 GLY A C 1
ATOM 3285 O O . GLY A 1 429 ? 9.394 -1.742 19.233 1.00 97.31 429 GLY A O 1
ATOM 3286 N N . LEU A 1 430 ? 8.240 -1.402 17.333 1.00 97.25 430 LEU A N 1
ATOM 3287 C CA . LEU A 1 430 ? 7.126 -0.685 17.955 1.00 97.25 430 LEU A CA 1
ATOM 3288 C C . LEU A 1 430 ? 6.321 -1.579 18.911 1.00 97.25 430 LEU A C 1
ATOM 3290 O O . LEU A 1 430 ? 5.955 -1.131 20.001 1.00 97.25 430 LEU A O 1
ATOM 3294 N N . LEU A 1 431 ? 6.048 -2.828 18.537 1.00 98.38 431 LEU A N 1
ATOM 3295 C CA . LEU A 1 431 ? 5.377 -3.791 19.407 1.00 98.38 431 LEU A CA 1
ATOM 3296 C C . LEU A 1 431 ? 6.239 -4.126 20.631 1.00 98.38 431 LEU A C 1
ATOM 3298 O O . LEU A 1 431 ? 5.787 -3.986 21.768 1.00 98.38 431 LEU A O 1
ATOM 3302 N N . ASP A 1 432 ? 7.484 -4.531 20.403 1.00 97.94 432 ASP A N 1
ATOM 3303 C CA . ASP A 1 432 ? 8.399 -5.033 21.425 1.00 97.94 432 ASP A CA 1
ATOM 3304 C C . ASP A 1 432 ? 8.691 -3.986 22.508 1.00 97.94 432 ASP A C 1
ATOM 3306 O O . ASP A 1 432 ? 8.676 -4.302 23.697 1.00 97.94 432 ASP A O 1
ATOM 3310 N N . ALA A 1 433 ? 8.832 -2.712 22.121 1.00 97.44 433 ALA A N 1
ATOM 3311 C CA . ALA A 1 433 ? 9.049 -1.595 23.044 1.00 97.44 433 ALA A CA 1
ATOM 3312 C C . ALA A 1 433 ? 7.904 -1.376 24.057 1.00 97.44 433 ALA A C 1
ATOM 3314 O O . ALA A 1 433 ? 8.078 -0.657 25.043 1.00 97.44 433 ALA A O 1
ATOM 3315 N N . ARG A 1 434 ? 6.725 -1.964 23.819 1.00 97.06 434 ARG A N 1
ATOM 3316 C CA . ARG A 1 434 ? 5.526 -1.848 24.671 1.00 97.06 434 ARG A CA 1
ATOM 3317 C C . ARG A 1 434 ? 5.262 -3.103 25.502 1.00 97.06 434 ARG A C 1
ATOM 3319 O O . ARG A 1 434 ? 4.350 -3.107 26.333 1.00 97.06 434 ARG A O 1
ATOM 3326 N N . VAL A 1 435 ? 6.059 -4.150 25.297 1.00 96.88 435 VAL A N 1
ATOM 3327 C CA . VAL A 1 435 ? 5.968 -5.421 26.014 1.00 96.88 435 VAL A CA 1
ATOM 3328 C C . VAL A 1 435 ? 6.951 -5.390 27.198 1.00 96.88 435 VAL A C 1
ATOM 3330 O O . VAL A 1 435 ? 8.150 -5.232 26.959 1.00 96.88 435 VAL A O 1
ATOM 3333 N N . PRO A 1 436 ? 6.470 -5.534 28.452 1.00 89.94 436 PRO A N 1
ATOM 3334 C CA . PRO A 1 436 ? 7.296 -5.475 29.663 1.00 89.94 436 PRO A CA 1
ATOM 3335 C C . PRO A 1 436 ? 8.450 -6.479 29.747 1.00 89.94 436 PRO A C 1
ATOM 3337 O O . PRO A 1 436 ? 8.440 -7.497 29.008 1.00 89.94 436 PRO A O 1
#